Protein AF-A0A945A0X5-F1 (afdb_monomer_lite)

Radius of gyration: 26.67 Å; chains: 1; bounding box: 81×63×68 Å

Secondary structure (DSSP, 8-state):
---PPPPHHHHHHHHHHHHHHHHHHHTT---HHHHHHHHHHHHHTT--HHHHHHHHHHHHTTT--SPPPP-PPPPTTGGGS-HHHHHHHHHHHHHHTTSEEEEEE--SS----EEEEEEEPPPPTT---TTTS-HHHHHHHHHHHHHHHHHHHTT----EEEEEEEBT-----STTS--EEEETTEEEETTSHHHHHHHHH-HHHHHHHHHHHHHHHHHHTPPPP-GGGT---TTEEEEE-HHHHHHHHHHHHHHHHHHHHHHHTHHHHHHHTTS------EEEE-TTS-EEEEETTEEEEHHHHHHHHHHHHHHHHHHHHHHHHHHHHHHHHHHTS-TTS--EEEEEHHHHHHHHHHHHTTSEEEEEEETTSPPHHHHHHS--TTSGGGHHHHHHHHHHHHHHHHH-PSPTT--

Sequence (415 aa):
MAKSKLSVNQRNTLNSQRRELLQRRKSKGLSEGQQARLDRIEVQLGLKKEEVRRQVDSVIVKKTTKPAPAALPPSTESNNLSDQQRMDHAVAEAVELGLIREEVLPANTPTDRKGYILSSSHYANHEYDPAKVDPQTRTSQIQLFQLAHIMNQHGVEGPIYCEGRKHNNSYSAFRGQKPIITVGGKDYDIHTPIAQKFLFEHPEALQEVMDQHLVRAGMSGASTPSFYAYTNYNNIQGAHTGRVEQSMNNMVSDAKWSTDFEESFKFFTSTLGRGTVNMNIGTGWDSQGNPALQLAGQWVLTEQIIPAIEHYLRYADRLASFDEMREEDVSTFMLQTNEDQVPSCFCGLGHTLQLSKKLQDNMNVHILTPSDSMHLDKLRRTLPINHPQAGLMNIDIFTKVLNAARAVGPQPGTS

pLDDT: mean 72.62, std 18.83, range [30.48, 97.62]

Structure (mmCIF, N/CA/C/O backbone):
data_AF-A0A945A0X5-F1
#
_entry.id   AF-A0A945A0X5-F1
#
loop_
_atom_site.group_PDB
_atom_site.id
_atom_site.type_symbol
_atom_site.label_atom_id
_atom_site.label_alt_id
_atom_site.label_comp_id
_atom_site.label_asym_id
_atom_site.label_entity_id
_atom_site.label_seq_id
_atom_site.pdbx_PDB_ins_code
_atom_site.Cartn_x
_atom_site.Cartn_y
_atom_site.Cartn_z
_atom_site.occupancy
_atom_site.B_iso_or_equiv
_atom_site.auth_seq_id
_atom_site.auth_comp_id
_atom_site.auth_asym_id
_atom_site.auth_atom_id
_atom_site.pdbx_PDB_model_num
ATOM 1 N N . MET A 1 1 ? 21.972 24.931 -17.454 1.00 37.84 1 MET A N 1
ATOM 2 C CA . MET A 1 1 ? 20.949 25.921 -17.869 1.00 37.84 1 MET A CA 1
ATOM 3 C C . MET A 1 1 ? 20.037 26.220 -16.684 1.00 37.84 1 MET A C 1
ATOM 5 O O . MET A 1 1 ? 19.463 25.290 -16.130 1.00 37.84 1 MET A O 1
ATOM 9 N N . ALA A 1 2 ? 19.952 27.477 -16.243 1.00 30.91 2 ALA A N 1
ATOM 10 C CA . ALA A 1 2 ? 19.154 27.871 -15.081 1.00 30.91 2 ALA A CA 1
ATOM 11 C C . ALA A 1 2 ? 17.649 27.892 -15.420 1.00 30.91 2 ALA A C 1
ATOM 13 O O . ALA A 1 2 ? 17.227 28.594 -16.337 1.00 30.91 2 ALA A O 1
ATOM 14 N N . LYS A 1 3 ? 16.827 27.130 -14.683 1.00 34.34 3 LYS A N 1
ATOM 15 C CA . LYS A 1 3 ? 15.359 27.188 -14.784 1.00 34.34 3 LYS A CA 1
ATOM 16 C C . LYS A 1 3 ? 14.859 28.473 -14.113 1.00 34.34 3 LYS A C 1
ATOM 18 O O . LYS A 1 3 ? 14.830 28.568 -12.890 1.00 34.34 3 LYS A O 1
ATOM 23 N N . SER A 1 4 ? 14.466 29.456 -14.919 1.00 35.88 4 SER A N 1
ATOM 24 C CA . SER A 1 4 ? 13.795 30.680 -14.467 1.00 35.88 4 SER A CA 1
ATOM 25 C C . SER A 1 4 ? 12.438 30.345 -13.824 1.00 35.88 4 SER A C 1
ATOM 27 O O . SER A 1 4 ? 11.557 29.778 -14.473 1.00 35.88 4 SER A O 1
ATOM 29 N N . LYS A 1 5 ? 12.260 30.665 -12.533 1.00 44.47 5 LYS A N 1
ATOM 30 C CA . LYS A 1 5 ? 10.954 30.621 -11.853 1.00 44.47 5 LYS A CA 1
ATOM 31 C C . LYS A 1 5 ? 10.191 31.902 -12.194 1.00 44.47 5 LYS A C 1
ATOM 33 O O . LYS A 1 5 ? 10.614 32.984 -11.801 1.00 44.47 5 LYS A O 1
ATOM 38 N N . LEU A 1 6 ? 9.051 31.771 -12.876 1.00 45.88 6 LEU A N 1
ATOM 39 C CA . LEU A 1 6 ? 8.150 32.898 -13.138 1.00 45.88 6 LEU A CA 1
ATOM 40 C C . LEU A 1 6 ? 7.686 33.533 -11.819 1.00 45.88 6 LEU A C 1
ATOM 42 O O . LEU A 1 6 ? 7.221 32.821 -10.918 1.00 45.88 6 LEU A O 1
ATOM 46 N N . SER A 1 7 ? 7.785 34.859 -11.729 1.00 58.12 7 SER A N 1
ATOM 47 C CA . SER A 1 7 ? 7.338 35.639 -10.574 1.00 58.12 7 SER A CA 1
ATOM 48 C C . SER A 1 7 ? 5.812 35.586 -10.415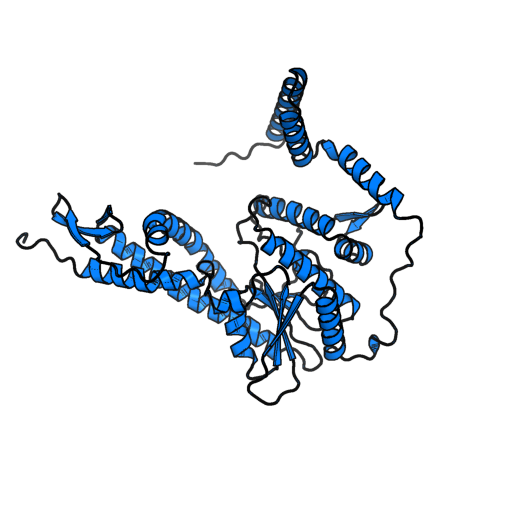 1.00 58.12 7 SER A C 1
ATOM 50 O O . SER A 1 7 ? 5.074 35.288 -11.358 1.00 58.12 7 SER A O 1
ATOM 52 N N . VAL A 1 8 ? 5.309 35.883 -9.213 1.00 49.34 8 VAL A N 1
ATOM 53 C CA . VAL A 1 8 ? 3.861 35.904 -8.913 1.00 49.34 8 VAL A CA 1
ATOM 54 C C . VAL A 1 8 ? 3.109 36.852 -9.857 1.00 49.34 8 VAL A C 1
ATOM 56 O O . VAL A 1 8 ? 2.050 36.495 -10.373 1.00 49.34 8 VAL A O 1
ATOM 59 N N . ASN A 1 9 ? 3.707 38.000 -10.186 1.00 48.75 9 ASN A N 1
ATOM 60 C CA . ASN A 1 9 ? 3.142 38.936 -11.157 1.00 48.75 9 ASN A CA 1
ATOM 61 C C . ASN A 1 9 ? 3.086 38.339 -12.568 1.00 48.75 9 ASN A C 1
ATOM 63 O O . ASN A 1 9 ? 2.077 38.489 -13.246 1.00 48.75 9 ASN A O 1
ATOM 67 N N . GLN A 1 10 ? 4.099 37.577 -12.988 1.00 51.16 10 GLN A N 1
ATOM 68 C CA . GLN A 1 10 ? 4.077 36.900 -14.288 1.00 51.16 10 GLN A CA 1
ATOM 69 C C . GLN A 1 10 ? 3.001 35.803 -14.361 1.00 51.16 10 GLN A C 1
ATOM 71 O O . GLN A 1 10 ? 2.361 35.654 -15.399 1.00 51.16 10 GLN A O 1
ATOM 76 N N . ARG A 1 11 ? 2.737 35.074 -13.265 1.00 54.62 11 ARG A N 1
ATOM 77 C CA . ARG A 1 11 ? 1.643 34.082 -13.206 1.00 54.62 11 ARG A CA 1
ATOM 78 C C . ARG A 1 11 ? 0.263 34.733 -13.271 1.00 54.62 11 ARG A C 1
ATOM 80 O O . ARG A 1 11 ? -0.609 34.234 -13.978 1.00 54.62 11 ARG A O 1
ATOM 87 N N . ASN A 1 12 ? 0.073 35.851 -12.575 1.00 51.78 12 ASN A N 1
ATOM 88 C CA . ASN A 1 12 ? -1.195 36.580 -12.586 1.00 51.78 12 ASN A CA 1
ATOM 89 C C . ASN A 1 12 ? -1.487 37.185 -13.966 1.00 51.78 12 ASN A C 1
ATOM 91 O O . ASN A 1 12 ? -2.608 37.058 -14.460 1.00 51.78 12 ASN A O 1
ATOM 95 N N . THR A 1 13 ? -0.472 37.731 -14.640 1.00 60.12 13 THR A N 1
ATOM 96 C CA . THR A 1 13 ? -0.600 38.219 -16.020 1.00 60.12 13 THR A CA 1
ATOM 97 C C . THR A 1 13 ? -0.923 37.084 -16.994 1.00 60.12 13 THR A C 1
ATOM 99 O O . THR A 1 13 ? -1.830 37.226 -17.813 1.00 60.12 13 THR A O 1
ATOM 102 N N . LEU A 1 14 ? -0.268 35.923 -16.862 1.00 60.56 14 LEU A N 1
ATOM 103 C CA . LEU A 1 14 ? -0.532 34.753 -17.707 1.00 60.56 14 LEU A CA 1
ATOM 104 C C . LEU A 1 14 ? -1.964 34.215 -17.524 1.00 60.56 14 LEU A C 1
ATOM 106 O O . LEU A 1 14 ? -2.626 33.838 -18.492 1.00 60.56 14 LEU A O 1
ATOM 110 N N . ASN A 1 15 ? -2.464 34.207 -16.286 1.00 58.09 15 ASN A N 1
ATOM 111 C CA . ASN A 1 15 ? -3.830 33.789 -15.975 1.00 58.09 15 ASN A CA 1
ATOM 112 C C . ASN A 1 15 ? -4.874 34.792 -16.488 1.00 58.09 15 ASN A C 1
ATOM 114 O O . ASN A 1 15 ? -5.922 34.374 -16.978 1.00 58.09 15 ASN A O 1
ATOM 118 N N . SER A 1 16 ? -4.580 36.095 -16.437 1.00 61.22 16 SER A N 1
ATOM 119 C CA . SER A 1 16 ? -5.444 37.139 -17.002 1.00 61.22 16 SER A CA 1
ATOM 120 C C . SER A 1 16 ? -5.539 37.034 -18.531 1.00 61.22 16 SER A C 1
ATOM 122 O O . SER A 1 16 ? -6.635 36.974 -19.086 1.00 61.22 16 SER A O 1
ATOM 124 N N . GLN A 1 17 ? -4.401 36.859 -19.212 1.00 64.50 17 GLN A N 1
ATOM 125 C CA . GLN A 1 17 ? -4.354 36.659 -20.666 1.00 64.50 17 GLN A CA 1
ATOM 126 C C . GLN A 1 17 ? -5.080 35.377 -21.101 1.00 64.50 17 GLN A C 1
ATOM 128 O O . GLN A 1 17 ? -5.782 35.367 -22.113 1.00 64.50 17 GLN A O 1
ATOM 133 N N . ARG A 1 18 ? -4.973 34.290 -20.321 1.00 62.91 18 ARG A N 1
ATOM 134 C CA . ARG A 1 18 ? -5.743 33.057 -20.562 1.00 62.91 18 ARG A CA 1
ATOM 135 C C . ARG A 1 18 ? -7.250 33.271 -20.399 1.00 62.91 18 ARG A C 1
ATOM 137 O O . ARG A 1 18 ? -8.007 32.723 -21.197 1.00 62.91 18 ARG A O 1
ATOM 144 N N . ARG A 1 19 ? -7.689 34.077 -19.424 1.00 61.56 19 ARG A N 1
ATOM 145 C CA . ARG A 1 19 ? -9.110 34.429 -19.234 1.00 61.56 19 ARG A CA 1
ATOM 146 C C . ARG A 1 19 ? -9.664 35.240 -20.408 1.00 61.56 19 ARG A C 1
ATOM 148 O O . ARG A 1 19 ? -10.717 34.880 -20.929 1.00 61.56 19 ARG A O 1
ATOM 155 N N . GLU A 1 20 ? -8.943 36.256 -20.883 1.00 64.62 20 GLU A N 1
ATOM 156 C CA . GLU A 1 20 ? -9.353 37.025 -22.072 1.00 64.62 20 GLU A CA 1
ATOM 157 C C . GLU A 1 20 ? -9.438 36.150 -23.328 1.00 64.62 20 GLU A C 1
ATOM 159 O O . GLU A 1 20 ? -10.369 36.273 -24.127 1.00 64.62 20 GLU A O 1
ATOM 164 N N . LEU A 1 21 ? -8.492 35.224 -23.501 1.00 65.06 21 LEU A N 1
ATOM 165 C CA . LEU A 1 21 ? -8.453 34.338 -24.663 1.00 65.06 21 LEU A CA 1
ATOM 166 C C . LEU A 1 21 ? -9.597 33.308 -24.648 1.00 65.06 21 LEU A C 1
ATOM 168 O O . LEU A 1 21 ? -10.125 32.961 -25.705 1.00 65.06 21 LEU A O 1
ATOM 172 N N . LEU A 1 22 ? -10.023 32.862 -23.461 1.00 61.00 22 LEU A N 1
ATOM 173 C CA . LEU A 1 22 ? -11.196 32.001 -23.273 1.00 61.00 22 LEU A CA 1
ATOM 174 C C . LEU A 1 22 ? -12.508 32.758 -23.529 1.00 61.00 22 LEU A C 1
ATOM 176 O O . LEU A 1 22 ? -13.375 32.244 -24.239 1.00 61.00 22 LEU A O 1
ATOM 180 N N . GLN A 1 23 ? -12.632 34.001 -23.053 1.00 63.56 23 GLN A N 1
ATOM 181 C CA . GLN A 1 23 ? -13.802 34.842 -23.335 1.00 63.56 23 GLN A CA 1
ATOM 182 C C . GLN A 1 23 ? -13.939 35.167 -24.831 1.00 63.56 23 GLN A C 1
ATOM 184 O O . GLN A 1 23 ? -15.033 35.058 -25.384 1.00 63.56 23 GLN A O 1
ATOM 189 N N . ARG A 1 24 ? -12.829 35.451 -25.529 1.00 64.50 24 ARG A N 1
ATOM 190 C CA . ARG A 1 24 ? -12.816 35.656 -26.992 1.00 64.50 24 ARG A CA 1
ATOM 191 C C . ARG A 1 24 ? -13.165 34.404 -27.803 1.00 64.50 24 ARG A C 1
ATOM 193 O O . ARG A 1 24 ? -13.564 34.523 -28.958 1.00 64.50 24 ARG A O 1
ATOM 200 N N . ARG A 1 25 ? -12.983 33.202 -27.245 1.00 61.09 25 ARG A N 1
ATOM 201 C CA . ARG A 1 25 ? -13.386 31.942 -27.893 1.00 61.09 25 ARG A CA 1
ATOM 202 C C . ARG A 1 25 ? -14.877 31.660 -27.716 1.00 61.09 25 ARG A C 1
ATOM 204 O O . ARG A 1 25 ? -15.494 31.163 -28.651 1.00 61.09 25 ARG A O 1
ATOM 211 N N . LYS A 1 26 ? -15.462 32.034 -26.573 1.00 59.12 26 LYS A N 1
ATOM 212 C CA . LYS A 1 26 ? -16.910 31.921 -26.319 1.00 59.12 26 LYS A CA 1
ATOM 213 C C . LYS A 1 26 ? -17.747 32.854 -27.199 1.00 59.12 26 LYS A C 1
ATOM 215 O O . LYS A 1 26 ? -18.825 32.464 -27.633 1.00 59.12 26 LYS A O 1
ATOM 220 N N . SER A 1 27 ? -17.234 34.035 -27.547 1.00 55.12 27 SER A N 1
ATOM 221 C CA . SER A 1 27 ? -17.950 34.987 -28.412 1.00 55.12 27 SER A CA 1
ATOM 222 C C . SER A 1 27 ? -18.046 34.577 -29.889 1.00 55.12 27 SER A C 1
ATOM 224 O O . SER A 1 27 ? -18.705 35.270 -30.660 1.00 55.12 27 SER A O 1
ATOM 226 N N . LYS A 1 28 ? -17.417 33.465 -30.303 1.00 59.50 28 LYS A N 1
ATOM 227 C CA . LYS A 1 28 ? -17.401 33.001 -31.703 1.00 59.50 28 LYS A CA 1
ATOM 228 C C . LYS A 1 28 ? -18.396 31.885 -32.041 1.00 59.50 28 LYS A C 1
ATOM 230 O O . LYS A 1 28 ? -18.336 31.379 -33.153 1.00 59.50 28 LYS A O 1
ATOM 235 N N . GLY A 1 29 ? -19.321 31.5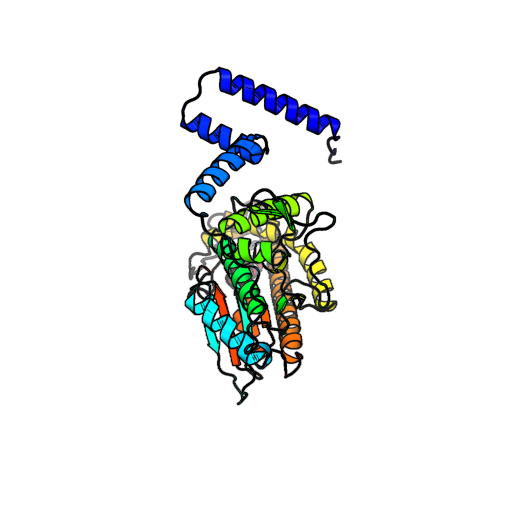48 -31.138 1.00 51.03 29 GLY A N 1
ATOM 236 C CA . GLY A 1 29 ? -20.324 30.502 -31.366 1.00 51.03 29 GLY A CA 1
ATOM 237 C C . GLY A 1 29 ? -19.683 29.113 -31.379 1.00 51.03 29 GLY A C 1
ATOM 238 O O . GLY A 1 29 ? -19.037 28.711 -32.341 1.00 51.03 29 GLY A O 1
ATOM 239 N N . LEU A 1 30 ? -19.822 28.385 -30.275 1.00 64.25 30 LEU A N 1
ATOM 240 C CA . LEU A 1 30 ? -19.195 27.078 -30.084 1.00 64.25 30 LEU A CA 1
ATOM 241 C C . LEU A 1 30 ? -20.235 25.967 -30.221 1.00 64.25 30 LEU A C 1
ATOM 243 O O . LEU A 1 30 ? -21.379 26.129 -29.805 1.00 64.25 30 LEU A O 1
ATOM 247 N N . SER A 1 31 ? -19.817 24.822 -30.762 1.00 62.31 31 SER A N 1
ATOM 248 C CA . SER A 1 31 ? -20.628 23.598 -30.713 1.00 62.31 31 SER A CA 1
ATOM 249 C C . SER A 1 31 ? -20.770 23.087 -29.272 1.00 62.31 31 SER A C 1
ATOM 251 O O . SER A 1 31 ? -19.890 23.318 -28.438 1.00 62.31 31 SER A O 1
ATOM 253 N N . GLU A 1 32 ? -21.838 22.341 -28.975 1.00 53.56 32 GLU A N 1
ATOM 254 C CA . GLU A 1 32 ? -22.121 21.814 -27.626 1.00 53.56 32 GLU A CA 1
ATOM 255 C C . GLU A 1 32 ? -20.948 21.010 -27.034 1.00 53.56 32 GLU A C 1
ATOM 257 O O . GLU A 1 32 ? -20.589 21.177 -25.868 1.00 53.56 32 GLU A O 1
ATOM 262 N N . GLY A 1 33 ? -20.263 20.204 -27.854 1.00 50.34 33 GLY A N 1
ATOM 263 C CA . GLY A 1 33 ? -19.086 19.443 -27.419 1.00 50.34 33 GLY A CA 1
ATOM 264 C C . GLY A 1 33 ? -17.872 20.318 -27.076 1.00 50.34 33 GLY A C 1
ATOM 265 O O . GLY A 1 33 ? -17.098 19.996 -26.172 1.00 50.34 33 GLY A O 1
ATOM 266 N N . GLN A 1 34 ? -17.702 21.455 -27.757 1.00 54.78 34 GLN A N 1
ATOM 267 C CA . GLN A 1 34 ? -16.639 22.419 -27.451 1.00 54.78 34 GLN A CA 1
ATOM 268 C C . GLN A 1 34 ? -16.967 23.237 -26.199 1.00 54.78 34 GLN A C 1
ATOM 270 O O . GLN A 1 34 ? -16.064 23.528 -25.411 1.00 54.78 34 GLN A O 1
ATOM 275 N N . GLN A 1 35 ? -18.247 23.543 -25.988 1.00 57.41 35 GLN A N 1
ATOM 276 C CA . GLN A 1 35 ? -18.743 24.210 -24.791 1.00 57.41 35 GLN A CA 1
ATOM 277 C C . GLN A 1 35 ? -18.512 23.346 -23.540 1.00 57.41 35 GLN A C 1
ATOM 279 O O . GLN A 1 35 ? -17.876 23.806 -22.594 1.00 57.41 35 GLN A O 1
ATOM 284 N N . ALA A 1 36 ? -18.867 22.057 -23.586 1.00 55.62 36 ALA A N 1
ATOM 285 C CA . ALA A 1 36 ? -18.648 21.124 -22.476 1.00 55.62 36 ALA A CA 1
ATOM 286 C C . ALA A 1 36 ? -17.160 20.957 -22.110 1.00 55.62 36 ALA A C 1
ATOM 288 O O . ALA A 1 36 ? -16.794 20.827 -20.940 1.00 55.62 36 ALA A O 1
ATOM 289 N N . ARG A 1 37 ? -16.268 20.979 -23.108 1.00 58.91 37 ARG A N 1
ATOM 290 C CA . ARG A 1 37 ? -14.818 20.890 -22.883 1.00 58.91 37 ARG A CA 1
ATOM 291 C C . ARG A 1 37 ? -14.250 22.175 -22.273 1.00 58.91 37 ARG A C 1
ATOM 293 O O . ARG A 1 37 ? -13.356 22.096 -21.434 1.00 58.91 37 ARG A O 1
ATOM 300 N N . LEU A 1 38 ? -14.776 23.338 -22.659 1.00 59.09 38 LEU A N 1
ATOM 301 C CA . LEU A 1 38 ? -14.428 24.625 -22.050 1.00 59.09 38 LEU A CA 1
ATOM 302 C C . LEU A 1 38 ? -14.917 24.725 -20.605 1.00 59.09 38 LEU A C 1
ATOM 304 O O . LEU A 1 38 ? -14.160 25.179 -19.751 1.00 59.09 38 LEU A O 1
ATOM 308 N N . ASP A 1 39 ? -16.116 24.229 -20.314 1.00 58.25 39 ASP A N 1
ATOM 309 C CA . ASP A 1 39 ? -16.660 24.209 -18.956 1.00 58.25 39 ASP A CA 1
ATOM 310 C C . ASP A 1 39 ? -15.817 23.327 -18.016 1.00 58.25 39 ASP A C 1
ATOM 312 O O . ASP A 1 39 ? -15.521 23.736 -16.894 1.00 58.25 39 ASP A O 1
ATOM 316 N N . ARG A 1 40 ? -15.311 22.175 -18.488 1.00 56.38 40 ARG A N 1
ATOM 317 C CA . ARG A 1 40 ? -14.361 21.346 -17.714 1.00 56.38 40 ARG A CA 1
ATOM 318 C C . ARG A 1 40 ? -13.041 22.064 -17.428 1.00 56.38 40 ARG A C 1
ATOM 320 O O . ARG A 1 40 ? -12.522 21.962 -16.320 1.00 56.38 40 ARG A O 1
ATOM 327 N N . ILE A 1 41 ? -12.509 22.805 -18.402 1.00 55.03 41 ILE A N 1
ATOM 328 C CA . ILE A 1 41 ? -11.274 23.588 -18.228 1.00 55.03 41 ILE A CA 1
ATOM 329 C C . ILE A 1 41 ? -11.496 24.727 -17.219 1.00 55.03 41 ILE A C 1
ATOM 331 O O . ILE A 1 41 ? -10.620 25.006 -16.405 1.00 55.03 41 ILE A O 1
ATOM 335 N N . GLU A 1 42 ? -12.669 25.364 -17.215 1.00 57.59 42 GLU A N 1
ATOM 336 C CA . GLU A 1 42 ? -13.013 26.405 -16.237 1.00 57.59 42 GLU A CA 1
ATOM 337 C C . GLU A 1 42 ? -13.172 25.852 -14.814 1.00 57.59 42 GLU A C 1
ATOM 339 O O . GLU A 1 42 ? -12.735 26.503 -13.862 1.00 57.59 42 GLU A O 1
ATOM 344 N N . VAL A 1 43 ? -13.724 24.645 -14.659 1.00 55.41 43 VAL A N 1
ATOM 345 C CA . VAL A 1 43 ? -13.770 23.932 -13.370 1.00 55.41 43 VAL A CA 1
ATOM 346 C C . VAL A 1 43 ? -12.357 23.578 -12.892 1.00 55.41 43 VAL A C 1
ATOM 348 O O . VAL A 1 43 ? -12.008 23.899 -11.758 1.00 55.41 43 VAL A O 1
ATOM 351 N N . GLN A 1 44 ? -11.500 23.033 -13.763 1.00 50.56 44 GLN A N 1
ATOM 352 C CA . GLN A 1 44 ? -10.099 22.713 -13.441 1.00 50.56 44 GLN A CA 1
ATOM 353 C C . GLN A 1 44 ? -9.260 23.946 -13.070 1.00 50.56 44 GLN A C 1
ATOM 355 O O . GLN A 1 44 ? -8.337 23.853 -12.264 1.00 50.56 44 GLN A O 1
ATOM 360 N N . LEU A 1 45 ? -9.585 25.115 -13.628 1.00 49.06 45 LEU A N 1
ATOM 361 C CA . LEU A 1 45 ? -8.954 26.393 -13.283 1.00 49.06 45 LEU A CA 1
ATOM 362 C C . LEU A 1 45 ? -9.599 27.082 -12.064 1.00 49.06 45 LEU A C 1
ATOM 364 O O . LEU A 1 45 ? -9.188 28.186 -11.702 1.00 49.06 45 LEU A O 1
ATOM 368 N N . GLY A 1 46 ? -10.601 26.461 -11.432 1.00 49.44 46 GLY A N 1
ATOM 369 C CA . GLY A 1 46 ? -11.282 26.978 -10.243 1.00 49.44 46 GLY A CA 1
ATOM 370 C C . GLY A 1 46 ? -12.176 28.195 -10.500 1.00 49.44 46 GLY A C 1
ATOM 371 O O . GLY A 1 46 ? -12.449 28.953 -9.571 1.00 49.44 46 GLY A O 1
ATOM 372 N N . LEU A 1 47 ? -12.614 28.406 -11.745 1.00 52.69 47 LEU A N 1
ATOM 373 C CA . LEU A 1 47 ? -13.385 29.578 -12.181 1.00 52.69 47 LEU A CA 1
ATOM 374 C C . LEU A 1 47 ? -14.908 29.390 -12.063 1.00 52.69 47 LEU A C 1
ATOM 376 O O . LEU A 1 47 ? -15.634 30.375 -12.125 1.00 52.69 47 LEU A O 1
ATOM 380 N N . LYS A 1 48 ? -15.389 28.154 -11.860 1.00 52.31 48 LYS A N 1
ATOM 381 C CA . LYS A 1 48 ? -16.819 27.795 -11.730 1.00 52.31 48 LYS A CA 1
ATOM 382 C C . LYS A 1 48 ? -17.203 27.220 -10.355 1.00 52.31 48 LYS A C 1
ATOM 384 O O . LYS A 1 48 ? -18.102 26.390 -10.246 1.00 52.31 48 LYS A O 1
ATOM 389 N N . LYS A 1 49 ? -16.541 27.667 -9.281 1.00 52.72 49 LYS A N 1
ATOM 390 C CA . LYS A 1 49 ? -16.792 27.169 -7.911 1.00 52.72 49 LYS A CA 1
ATOM 391 C C . LYS A 1 49 ? -18.256 27.298 -7.459 1.00 52.72 49 LYS A C 1
ATOM 393 O O . LYS A 1 49 ? -18.756 26.410 -6.782 1.00 52.72 49 LYS A O 1
ATOM 398 N N . GLU A 1 50 ? -18.958 28.362 -7.845 1.00 45.38 50 GLU A N 1
ATOM 399 C CA . GLU A 1 50 ? -20.350 28.599 -7.418 1.00 45.38 50 GLU A CA 1
ATOM 400 C C . GLU A 1 50 ? -21.401 27.811 -8.202 1.00 45.38 50 GLU A C 1
ATOM 402 O O . GLU A 1 50 ? -22.469 27.518 -7.669 1.00 45.38 50 GLU A O 1
ATOM 407 N N . GLU A 1 51 ? -21.116 27.431 -9.445 1.00 44.88 51 GLU A N 1
ATOM 408 C CA . GLU A 1 51 ? -22.066 26.683 -10.273 1.00 44.88 51 GLU A CA 1
ATOM 409 C C . GLU A 1 51 ? -22.049 25.186 -9.928 1.00 44.88 51 GLU A C 1
ATOM 411 O O . GLU A 1 51 ? -23.106 24.567 -9.818 1.00 44.88 51 GLU A O 1
ATOM 416 N N . VAL A 1 52 ? -20.863 24.646 -9.615 1.00 48.41 52 VAL A N 1
ATOM 417 C CA . VAL A 1 52 ? -20.703 23.304 -9.027 1.00 48.41 52 VAL A CA 1
ATOM 418 C C . VAL A 1 52 ? -21.385 23.232 -7.654 1.00 48.41 52 VAL A C 1
ATOM 420 O O . VAL A 1 52 ? -22.140 22.299 -7.393 1.00 48.41 52 VAL A O 1
ATOM 423 N N . ARG A 1 53 ? -21.221 24.268 -6.815 1.00 45.59 53 ARG A N 1
ATOM 424 C CA . ARG A 1 53 ? -21.891 24.383 -5.507 1.00 45.59 53 ARG A CA 1
ATOM 425 C C . ARG A 1 53 ? -23.420 24.304 -5.625 1.00 45.59 53 ARG A C 1
ATOM 427 O O . ARG A 1 53 ? -24.040 23.514 -4.925 1.00 45.59 53 ARG A O 1
ATOM 434 N N . ARG A 1 54 ? -24.028 25.033 -6.571 1.00 43.59 54 ARG A N 1
ATOM 435 C CA . ARG A 1 54 ? -25.491 25.009 -6.787 1.00 43.59 54 ARG A CA 1
ATOM 436 C C . ARG A 1 54 ? -26.022 23.662 -7.284 1.00 43.59 54 ARG A C 1
ATOM 438 O O . ARG A 1 54 ? -27.130 23.280 -6.912 1.00 43.59 54 ARG A O 1
ATOM 445 N N . GLN A 1 55 ? -25.271 22.948 -8.126 1.00 43.50 55 GLN A N 1
ATOM 446 C CA . GLN A 1 55 ? -25.687 21.623 -8.605 1.00 43.50 55 GLN A CA 1
ATOM 447 C C . GLN A 1 55 ? -25.694 20.598 -7.465 1.00 43.50 55 GLN A C 1
ATOM 449 O O . GLN A 1 55 ? -26.672 19.863 -7.325 1.00 43.50 55 GLN A O 1
ATOM 454 N N . VAL A 1 56 ? -24.675 20.625 -6.603 1.00 42.94 56 VAL A N 1
ATOM 455 C CA . VAL A 1 56 ? -24.586 19.773 -5.407 1.00 42.94 56 VAL A CA 1
ATOM 456 C C . VAL A 1 56 ? -25.691 20.114 -4.397 1.00 42.94 56 VAL A C 1
ATOM 458 O O . VAL A 1 56 ? -26.400 19.216 -3.940 1.00 42.94 56 VAL A O 1
ATOM 461 N N . ASP A 1 57 ? -25.941 21.403 -4.140 1.00 38.28 57 ASP A N 1
ATOM 462 C CA . ASP A 1 57 ? -27.006 21.860 -3.234 1.00 38.28 57 ASP A CA 1
ATOM 463 C C . ASP A 1 57 ? -28.403 21.377 -3.687 1.00 38.28 57 ASP A C 1
ATOM 465 O O . ASP A 1 57 ? -29.234 20.983 -2.867 1.00 38.28 57 ASP A O 1
ATOM 469 N N . SER A 1 58 ? -28.667 21.330 -5.000 1.00 34.88 58 SER A N 1
ATOM 470 C CA . SER A 1 58 ? -29.965 20.895 -5.547 1.00 34.88 58 SER A CA 1
ATOM 471 C C . SER A 1 58 ? -30.252 19.393 -5.387 1.00 34.88 58 SER A C 1
ATOM 473 O O . SER A 1 58 ? -31.417 18.988 -5.308 1.00 34.88 58 SER A O 1
ATOM 475 N N . VAL A 1 59 ? -29.203 18.566 -5.309 1.00 41.16 59 VAL A N 1
ATOM 476 C CA . VAL A 1 59 ? -29.304 17.112 -5.100 1.00 41.16 59 VAL A CA 1
ATOM 477 C C . VAL A 1 59 ? -29.516 16.794 -3.617 1.00 41.16 59 VAL A C 1
ATOM 479 O O . VAL A 1 59 ? -30.296 15.899 -3.289 1.00 41.16 59 VAL A O 1
ATOM 482 N N . ILE A 1 60 ? -28.903 17.574 -2.720 1.00 39.09 60 ILE A N 1
ATOM 483 C CA . ILE A 1 60 ? -29.000 17.406 -1.262 1.00 39.09 60 ILE A CA 1
ATOM 484 C C . ILE A 1 60 ? -30.399 17.791 -0.747 1.00 39.09 60 ILE A C 1
ATOM 486 O O . ILE A 1 60 ? -31.011 17.029 0.004 1.00 39.09 60 ILE A O 1
ATOM 490 N N . VAL A 1 61 ? -30.975 18.903 -1.227 1.00 37.84 61 VAL A N 1
ATOM 491 C CA . VAL A 1 61 ? -32.299 19.394 -0.780 1.00 37.84 61 VAL A CA 1
ATOM 492 C C . VAL A 1 61 ? -33.436 18.391 -1.041 1.00 37.84 61 VAL A C 1
ATOM 494 O O . VAL A 1 61 ? -34.426 18.384 -0.313 1.00 37.84 61 VAL A O 1
ATOM 497 N N . LYS A 1 62 ? -33.304 17.489 -2.026 1.00 37.66 62 LYS A N 1
ATOM 498 C CA . LYS A 1 62 ? -34.332 16.473 -2.319 1.00 37.66 62 LYS A CA 1
ATOM 499 C C . LYS A 1 62 ? -34.298 15.237 -1.408 1.00 37.66 62 LYS A C 1
ATOM 501 O O . LYS A 1 62 ? -35.257 14.472 -1.448 1.00 37.66 62 LYS A O 1
ATOM 506 N N . LYS A 1 63 ? -33.247 15.019 -0.603 1.00 39.03 63 LYS A N 1
ATOM 507 C CA . LYS A 1 63 ? -33.105 13.802 0.230 1.00 39.03 63 LYS A CA 1
ATOM 508 C C . LYS A 1 63 ? -33.043 14.038 1.742 1.00 39.03 63 LYS A C 1
ATOM 510 O O . LYS A 1 63 ? -33.273 13.095 2.492 1.00 39.03 63 LYS A O 1
ATOM 515 N N . THR A 1 64 ? -32.797 15.257 2.217 1.00 37.44 64 THR A N 1
ATOM 516 C CA . THR A 1 64 ? -32.622 15.531 3.655 1.00 37.44 64 THR A CA 1
ATOM 517 C C . THR A 1 64 ? -33.778 16.342 4.251 1.00 37.44 64 THR A C 1
ATOM 519 O O . THR A 1 64 ? -33.640 17.533 4.513 1.00 37.44 64 THR A O 1
ATOM 522 N N . THR A 1 65 ? -34.918 15.696 4.514 1.00 32.34 65 THR A N 1
ATOM 523 C CA . THR A 1 65 ? -35.972 16.215 5.421 1.00 32.34 65 THR A CA 1
ATOM 524 C C . THR A 1 65 ? -36.062 15.445 6.742 1.00 32.34 65 THR A C 1
ATOM 526 O O . THR A 1 65 ? -37.063 15.531 7.450 1.00 32.34 65 THR A O 1
ATOM 529 N N . LYS A 1 66 ? -34.994 14.745 7.147 1.00 30.48 66 LYS A N 1
ATOM 530 C CA . LYS A 1 66 ? -34.824 14.303 8.537 1.00 30.48 66 LYS A CA 1
ATOM 531 C C . LYS A 1 66 ? -33.499 14.816 9.106 1.00 30.48 66 LYS A C 1
ATOM 533 O O . LYS A 1 66 ? -32.469 14.620 8.465 1.00 30.48 66 LYS A O 1
ATOM 538 N N . PRO A 1 67 ? -33.507 15.468 10.282 1.00 31.31 67 PRO A N 1
ATOM 539 C CA . PRO A 1 67 ? -32.279 15.847 10.964 1.00 31.31 67 PRO A CA 1
ATOM 540 C C . PRO A 1 67 ? -31.531 14.582 11.404 1.00 31.31 67 PRO A C 1
ATOM 542 O O . PRO A 1 67 ? -32.125 13.666 11.974 1.00 31.31 67 PRO A O 1
ATOM 545 N N . ALA A 1 68 ? -30.233 14.532 11.108 1.00 37.94 68 ALA A N 1
ATOM 546 C CA . ALA A 1 68 ? -29.350 13.456 11.536 1.00 37.94 68 ALA A CA 1
ATOM 547 C C . ALA A 1 68 ? -29.178 13.487 13.069 1.00 37.94 68 ALA A C 1
ATOM 549 O O . ALA A 1 68 ? -28.972 14.571 13.627 1.00 37.94 68 ALA A O 1
ATOM 550 N N . PRO A 1 69 ? -29.244 12.338 13.765 1.00 32.56 69 PRO A N 1
ATOM 551 C CA . PRO A 1 69 ? -28.887 12.270 15.174 1.00 32.56 69 PRO A CA 1
ATOM 552 C C . PRO A 1 69 ? -27.381 12.510 15.350 1.00 32.56 69 PRO A C 1
ATOM 554 O O . PRO A 1 69 ? -26.575 12.191 14.470 1.00 32.56 69 PRO A O 1
ATOM 557 N N . ALA A 1 70 ? -27.018 13.097 16.492 1.00 36.84 70 ALA A N 1
ATOM 558 C CA . ALA A 1 70 ? -25.636 13.293 16.918 1.00 36.84 70 ALA A CA 1
ATOM 559 C C . ALA A 1 70 ? -24.846 11.974 16.874 1.00 36.84 70 ALA A C 1
ATOM 561 O O . ALA A 1 70 ? -25.432 10.898 16.993 1.00 36.84 70 ALA A O 1
ATOM 562 N N . ALA A 1 71 ? -23.525 12.082 16.692 1.00 41.47 71 ALA A N 1
ATOM 563 C CA . ALA A 1 71 ? -22.597 10.955 16.685 1.00 41.47 71 ALA A CA 1
ATOM 564 C C . ALA A 1 71 ? -22.939 9.971 17.813 1.00 41.47 71 ALA A C 1
ATOM 566 O O . ALA A 1 71 ? -22.945 10.353 18.985 1.00 41.47 71 ALA A O 1
ATOM 567 N N . LEU A 1 72 ? -23.269 8.732 17.441 1.00 39.22 72 LEU A N 1
ATOM 568 C CA . LEU A 1 72 ? -23.474 7.671 18.412 1.00 39.22 72 LEU A CA 1
ATOM 569 C C . LEU A 1 72 ? -22.121 7.428 19.094 1.00 39.22 72 LEU A C 1
ATOM 571 O O . LEU A 1 72 ? -21.143 7.170 18.388 1.00 39.22 72 LEU A O 1
ATOM 575 N N . PRO A 1 73 ? -22.023 7.550 20.429 1.00 39.03 73 PRO A N 1
ATOM 576 C CA . PRO A 1 73 ? -20.886 6.982 21.131 1.00 39.03 73 PRO A CA 1
ATOM 577 C C . PRO A 1 73 ? -20.840 5.472 20.842 1.00 39.03 73 PRO A C 1
ATOM 579 O O . PRO A 1 73 ? -21.900 4.881 20.592 1.00 39.03 73 PRO A O 1
ATOM 582 N N . PRO A 1 74 ? -19.650 4.844 20.870 1.00 44.34 74 PRO A N 1
ATOM 583 C CA . PRO A 1 74 ? -19.549 3.390 20.815 1.00 44.34 74 PRO A CA 1
ATOM 584 C C . PRO A 1 74 ? -20.529 2.800 21.832 1.00 44.34 74 PRO A C 1
ATOM 586 O O . PRO A 1 74 ? -20.631 3.294 22.961 1.00 44.34 74 PRO A O 1
ATOM 589 N N . SER A 1 75 ? -21.324 1.809 21.417 1.00 43.12 75 SER A N 1
ATOM 590 C CA . SER A 1 75 ? -22.271 1.167 22.327 1.00 43.12 75 SER A CA 1
ATOM 591 C C . SER A 1 75 ? -21.499 0.686 23.558 1.00 43.12 75 SER A C 1
ATOM 593 O O . SER A 1 75 ? -20.366 0.213 23.449 1.00 43.12 75 SER A O 1
ATOM 595 N N . THR A 1 76 ? -22.087 0.805 24.747 1.00 45.69 76 THR A N 1
ATOM 596 C CA . THR A 1 76 ? -21.475 0.362 26.014 1.00 45.69 76 THR A CA 1
ATOM 597 C C . THR A 1 76 ? -21.057 -1.116 26.013 1.00 45.69 76 THR A C 1
ATOM 599 O O . THR A 1 76 ? -20.275 -1.519 26.866 1.00 45.69 76 THR A O 1
ATOM 602 N N . GLU A 1 77 ? -21.531 -1.910 25.049 1.00 48.94 77 GLU A N 1
ATOM 603 C CA . GLU A 1 77 ? -21.115 -3.296 24.815 1.00 48.94 77 GLU A CA 1
ATOM 604 C C . GLU A 1 77 ? -19.734 -3.415 24.139 1.00 48.94 77 GLU A C 1
ATOM 606 O O . GLU A 1 77 ? -18.996 -4.346 24.447 1.00 48.94 77 GLU A O 1
ATOM 611 N N . SER A 1 78 ? -19.327 -2.456 23.295 1.00 50.50 78 SER A N 1
ATOM 612 C CA . SER A 1 78 ? -18.027 -2.484 22.591 1.00 50.50 78 SER A CA 1
ATOM 613 C C . SER A 1 78 ? -16.814 -2.258 23.508 1.00 50.50 78 SER A C 1
ATOM 615 O O . SER A 1 78 ? -15.745 -2.818 23.271 1.00 50.50 78 SER A O 1
ATOM 617 N N . ASN A 1 79 ? -16.985 -1.523 24.613 1.00 54.94 79 ASN A N 1
ATOM 618 C CA . ASN A 1 79 ? -15.907 -1.259 25.575 1.00 54.94 79 ASN A CA 1
ATOM 619 C C . ASN A 1 79 ? -15.447 -2.514 26.341 1.00 54.94 79 ASN A C 1
ATOM 621 O O . ASN A 1 79 ? -14.362 -2.499 26.916 1.00 54.94 79 ASN A O 1
ATOM 625 N N . ASN A 1 80 ? -16.240 -3.593 26.341 1.00 72.62 80 ASN A N 1
ATOM 626 C CA . ASN A 1 80 ? -15.902 -4.856 27.009 1.00 72.62 80 ASN A CA 1
ATOM 627 C C . ASN A 1 80 ? -15.286 -5.903 26.066 1.00 72.62 80 ASN A C 1
ATOM 629 O O . ASN A 1 80 ? -14.915 -6.982 26.524 1.00 72.62 80 ASN A O 1
ATOM 633 N N . LEU A 1 81 ? -15.201 -5.611 24.766 1.00 87.62 81 LEU A N 1
ATOM 634 C CA . LEU A 1 81 ? -14.596 -6.506 23.783 1.00 87.62 81 LEU A CA 1
ATOM 635 C C . LEU A 1 81 ? -13.071 -6.375 23.808 1.00 87.62 81 LEU A C 1
ATOM 637 O O . LEU A 1 81 ? -12.553 -5.260 23.943 1.00 87.62 81 LEU A O 1
ATOM 641 N N . SER A 1 82 ? -12.364 -7.496 23.637 1.00 92.56 82 SER A N 1
ATOM 642 C CA . SER A 1 82 ? -10.922 -7.484 23.366 1.00 92.56 82 SER A CA 1
ATOM 643 C C . SER A 1 82 ? -10.634 -6.839 22.010 1.00 92.56 82 SER A C 1
ATOM 645 O O . SER A 1 82 ? -11.504 -6.811 21.135 1.00 92.56 82 SER A O 1
ATOM 647 N N . ASP A 1 83 ? -9.408 -6.357 21.796 1.00 93.81 83 ASP A N 1
ATOM 648 C CA . ASP A 1 83 ? -9.020 -5.763 20.509 1.00 93.81 83 ASP A CA 1
ATOM 649 C C . ASP A 1 83 ? -9.239 -6.741 19.344 1.00 93.81 83 ASP A C 1
ATOM 651 O O . ASP A 1 83 ? -9.725 -6.366 18.278 1.00 93.81 83 ASP A O 1
ATOM 655 N N . GLN A 1 84 ? -8.998 -8.033 19.591 1.00 94.50 84 GLN A N 1
ATOM 656 C CA . GLN A 1 84 ? -9.270 -9.096 18.629 1.00 94.50 84 GLN A CA 1
ATOM 657 C C . GLN A 1 84 ? -10.746 -9.185 18.243 1.00 94.50 84 GLN A C 1
ATOM 659 O O . GLN A 1 84 ? -11.061 -9.285 17.060 1.00 94.50 84 GLN A O 1
ATOM 664 N N . GLN A 1 85 ? -11.654 -9.122 19.217 1.00 94.69 85 GLN A N 1
ATOM 665 C CA . GLN A 1 85 ? -13.091 -9.145 18.951 1.00 94.69 85 GLN A CA 1
ATOM 666 C C . GLN A 1 85 ? -13.534 -7.890 18.193 1.00 94.69 85 GLN A C 1
ATOM 668 O O . GLN A 1 85 ? -14.302 -7.994 17.242 1.00 94.69 85 GLN A O 1
ATOM 673 N N . ARG A 1 86 ? -13.016 -6.711 18.560 1.00 95.50 86 ARG A N 1
ATOM 674 C CA . ARG A 1 86 ? -13.304 -5.456 17.844 1.00 95.50 86 ARG A CA 1
ATOM 675 C C . ARG A 1 86 ? -12.835 -5.522 16.390 1.00 95.50 86 ARG A C 1
ATOM 677 O O . ARG A 1 86 ? -13.573 -5.120 15.493 1.00 95.50 86 ARG A O 1
ATOM 684 N N . MET A 1 87 ? -11.643 -6.067 16.148 1.00 96.56 87 MET A N 1
ATOM 685 C CA . MET A 1 87 ? -11.112 -6.254 14.798 1.00 96.56 87 MET A CA 1
ATOM 686 C C . MET A 1 87 ? -11.940 -7.261 13.996 1.00 96.56 87 MET A C 1
ATOM 688 O O . MET A 1 87 ? -12.301 -6.974 12.859 1.00 96.56 87 MET A O 1
ATOM 692 N N . ASP A 1 88 ? -12.291 -8.405 14.587 1.00 95.44 88 ASP A N 1
ATOM 693 C CA . ASP A 1 88 ? -13.106 -9.430 13.926 1.00 95.44 88 ASP A CA 1
ATOM 694 C C . ASP A 1 88 ? -14.486 -8.865 13.524 1.00 95.44 88 ASP A C 1
ATOM 696 O O . ASP A 1 88 ? -14.955 -9.107 12.412 1.00 95.44 88 ASP A O 1
ATOM 700 N N . HIS A 1 89 ? -15.110 -8.052 14.386 1.00 96.19 89 HIS A N 1
ATOM 701 C CA . HIS A 1 89 ? -16.361 -7.351 14.073 1.00 96.19 89 HIS A CA 1
ATOM 702 C C . HIS A 1 89 ? -16.185 -6.327 12.941 1.00 96.19 89 HIS A C 1
ATOM 704 O O . HIS A 1 89 ? -16.993 -6.298 12.012 1.00 96.19 89 HIS A O 1
ATOM 710 N N . ALA A 1 90 ? -15.118 -5.522 12.982 1.00 96.94 90 ALA A N 1
ATOM 711 C CA . ALA A 1 90 ? -14.821 -4.537 11.945 1.00 96.94 90 ALA A CA 1
ATOM 712 C C . ALA A 1 90 ? -14.584 -5.186 10.571 1.00 96.94 90 ALA A C 1
ATOM 714 O O . ALA A 1 90 ? -15.072 -4.695 9.551 1.00 96.94 90 ALA A O 1
ATOM 715 N N . VAL A 1 91 ? -13.851 -6.301 10.537 1.00 97.44 91 VAL A N 1
ATOM 716 C CA . VAL A 1 91 ? -13.582 -7.058 9.309 1.00 97.44 91 VAL A CA 1
ATOM 717 C C . VAL A 1 91 ? -14.860 -7.698 8.780 1.00 97.44 91 VAL A C 1
ATOM 719 O O . VAL A 1 91 ? -15.142 -7.565 7.590 1.00 97.44 91 VAL A O 1
ATOM 722 N N . ALA A 1 92 ? -15.666 -8.322 9.644 1.00 96.06 92 ALA A N 1
ATOM 723 C CA . ALA A 1 92 ? -16.941 -8.913 9.248 1.00 96.06 92 ALA A CA 1
ATOM 724 C C . ALA A 1 92 ? -17.890 -7.874 8.626 1.00 96.06 92 ALA A C 1
ATOM 726 O O . ALA A 1 92 ? -18.443 -8.121 7.555 1.00 96.06 92 ALA A O 1
ATOM 727 N N . GLU A 1 93 ? -18.015 -6.690 9.235 1.00 96.75 93 GLU A N 1
ATOM 728 C CA . GLU A 1 93 ? -18.818 -5.592 8.684 1.00 96.75 93 GLU A CA 1
ATOM 729 C C . GLU A 1 93 ? -18.275 -5.115 7.328 1.00 96.75 93 GLU A C 1
ATOM 731 O O . GLU A 1 93 ? -19.030 -4.944 6.371 1.00 96.75 93 GLU A O 1
ATOM 736 N N . ALA A 1 94 ? -16.958 -4.938 7.200 1.00 96.12 94 ALA A N 1
ATOM 737 C CA . ALA A 1 94 ? -16.355 -4.501 5.943 1.00 96.12 94 ALA A CA 1
ATOM 738 C C . ALA A 1 94 ? -16.524 -5.535 4.810 1.00 96.12 94 ALA A C 1
ATOM 740 O O . ALA A 1 94 ? -16.676 -5.151 3.644 1.00 96.12 94 ALA A O 1
ATOM 741 N N . VAL A 1 95 ? -16.523 -6.832 5.137 1.00 93.56 95 VAL A N 1
ATOM 742 C CA . VAL A 1 95 ? -16.846 -7.921 4.201 1.00 93.56 95 VAL A CA 1
ATOM 743 C C . VAL A 1 95 ? -18.327 -7.888 3.816 1.00 93.56 95 VAL A C 1
ATOM 745 O O . VAL A 1 95 ? -18.641 -7.978 2.630 1.00 93.56 95 VAL A O 1
ATOM 748 N N . GLU A 1 96 ? -19.238 -7.709 4.777 1.00 93.44 96 GLU A N 1
ATOM 749 C CA . GLU A 1 96 ? -20.685 -7.617 4.530 1.00 93.44 96 GLU A CA 1
ATOM 750 C C . GLU A 1 96 ? -21.039 -6.436 3.612 1.00 93.44 96 GLU A C 1
ATOM 752 O O . GLU A 1 96 ? -21.832 -6.576 2.680 1.00 93.44 96 GLU A O 1
ATOM 757 N N . LEU A 1 97 ? -20.385 -5.291 3.813 1.00 90.25 97 LEU A N 1
ATOM 758 C CA . LEU A 1 97 ? -20.517 -4.105 2.964 1.00 90.25 97 LEU A CA 1
ATOM 759 C C . LEU A 1 97 ? -19.835 -4.254 1.592 1.00 90.25 97 LEU A C 1
ATOM 761 O O . LEU A 1 97 ? -19.921 -3.351 0.758 1.00 90.25 97 LEU A O 1
ATOM 765 N N . GLY A 1 98 ? -19.145 -5.371 1.341 1.00 90.25 98 GLY A N 1
ATOM 766 C CA . GLY A 1 98 ? -18.455 -5.642 0.083 1.00 90.25 98 GLY A CA 1
ATOM 767 C C . GLY A 1 98 ? -17.238 -4.749 -0.159 1.00 90.25 98 GLY A C 1
ATOM 768 O O . GLY A 1 98 ? -16.819 -4.592 -1.305 1.00 90.25 98 GLY A O 1
ATOM 769 N N . LEU A 1 99 ? -16.654 -4.161 0.888 1.00 91.94 99 LEU A N 1
ATOM 770 C CA . LEU A 1 99 ? -15.491 -3.273 0.779 1.00 91.94 99 LEU A CA 1
ATOM 771 C C . LEU A 1 99 ? -14.191 -4.057 0.597 1.00 91.94 99 LEU A C 1
ATOM 773 O O . LEU A 1 99 ? -13.293 -3.630 -0.133 1.00 91.94 99 LEU A O 1
ATOM 777 N N . ILE A 1 100 ? -14.104 -5.208 1.258 1.00 94.06 100 ILE A N 1
ATOM 778 C CA . ILE A 1 100 ? -12.941 -6.088 1.248 1.00 94.06 100 ILE A CA 1
ATOM 779 C C . ILE A 1 100 ? -13.352 -7.548 1.065 1.00 94.06 100 ILE A C 1
ATOM 781 O O . ILE A 1 100 ? -14.485 -7.950 1.321 1.00 94.06 100 ILE A O 1
ATOM 785 N N . ARG A 1 101 ? -12.373 -8.353 0.669 1.00 91.56 101 ARG A N 1
ATOM 786 C CA . ARG A 1 101 ? -12.375 -9.809 0.770 1.00 91.56 101 ARG A CA 1
ATOM 787 C C . ARG A 1 101 ? -11.324 -10.217 1.782 1.00 91.56 101 ARG A C 1
ATOM 789 O O . ARG A 1 101 ? -10.231 -9.647 1.794 1.00 91.56 101 ARG A O 1
ATOM 796 N N . GLU A 1 102 ? -11.645 -11.232 2.561 1.00 94.00 102 GLU A N 1
ATOM 797 C CA . GLU A 1 102 ? -10.734 -11.833 3.521 1.00 94.00 102 GLU A CA 1
ATOM 798 C C . GLU A 1 102 ? -10.269 -13.203 3.017 1.00 94.00 102 GLU A C 1
ATOM 800 O O . GLU A 1 102 ? -11.075 -14.042 2.615 1.00 94.00 102 GLU A O 1
ATOM 805 N N . GLU A 1 103 ? -8.957 -13.424 3.039 1.00 92.50 103 GLU A N 1
ATOM 806 C CA . GLU A 1 103 ? -8.345 -14.739 2.869 1.00 92.50 103 GLU A CA 1
ATOM 807 C C . GLU A 1 103 ? -7.584 -15.097 4.145 1.00 92.50 103 GLU A C 1
ATOM 809 O O . GLU A 1 103 ? -6.729 -14.336 4.594 1.00 92.50 103 GLU A O 1
ATOM 814 N N . VAL A 1 104 ? -7.881 -16.263 4.718 1.00 94.19 104 VAL A N 1
ATOM 815 C CA . VAL A 1 104 ? -7.249 -16.727 5.956 1.00 94.19 104 VAL A CA 1
ATOM 816 C C . VAL A 1 104 ? -6.187 -17.765 5.631 1.00 94.19 104 VAL A C 1
ATOM 818 O O . VAL A 1 104 ? -6.466 -18.793 5.013 1.00 94.19 104 VAL A O 1
ATOM 821 N N . LEU A 1 105 ? -4.970 -17.498 6.086 1.00 93.25 105 LEU A N 1
ATOM 822 C CA . LEU A 1 105 ? -3.837 -18.404 6.025 1.00 93.25 105 LEU A CA 1
ATOM 823 C C . LEU A 1 105 ? -3.552 -18.915 7.443 1.00 93.25 105 LEU A C 1
ATOM 825 O O . LEU A 1 105 ? -3.075 -18.143 8.281 1.00 93.25 105 LEU A O 1
ATOM 829 N N . PRO A 1 106 ? -3.845 -20.197 7.731 1.00 94.06 106 PRO A N 1
ATOM 830 C CA . PRO A 1 106 ? -3.579 -20.776 9.038 1.00 94.06 106 PRO A CA 1
ATOM 831 C C . PRO A 1 106 ? -2.100 -20.678 9.407 1.00 94.06 106 PRO A C 1
ATOM 833 O O . PRO A 1 106 ? -1.224 -20.744 8.535 1.00 94.06 106 PRO A O 1
ATOM 836 N N . ALA A 1 107 ? -1.836 -20.546 10.703 1.00 94.88 107 ALA A N 1
ATOM 837 C CA . ALA A 1 107 ? -0.484 -20.621 11.228 1.00 94.88 107 ALA A CA 1
ATOM 838 C C . ALA A 1 107 ? 0.133 -22.017 11.007 1.00 94.88 107 ALA A C 1
ATOM 840 O O . ALA A 1 107 ? -0.556 -23.038 11.060 1.00 94.88 107 ALA A O 1
ATOM 841 N N . ASN A 1 108 ? 1.451 -22.065 10.806 1.00 91.69 108 ASN A N 1
ATOM 842 C CA . ASN A 1 108 ? 2.226 -23.305 10.726 1.00 91.69 108 ASN A CA 1
ATOM 843 C C . ASN A 1 108 ? 2.363 -23.981 12.099 1.00 91.69 108 ASN A C 1
ATOM 845 O O . ASN A 1 108 ? 2.577 -25.192 12.180 1.00 91.69 108 ASN A O 1
ATOM 849 N N . THR A 1 109 ? 2.242 -23.204 13.177 1.00 89.69 109 THR A N 1
ATOM 850 C CA . THR A 1 109 ? 2.259 -23.678 14.563 1.00 89.69 109 THR A CA 1
ATOM 851 C C . THR A 1 109 ? 0.920 -23.367 15.244 1.00 89.69 109 THR A C 1
ATOM 853 O O . THR A 1 109 ? 0.283 -22.372 14.897 1.00 89.69 109 THR A O 1
ATOM 856 N N . PRO A 1 110 ? 0.444 -24.195 16.196 1.00 91.19 110 PRO A N 1
ATOM 857 C CA . PRO A 1 110 ? -0.800 -23.912 16.909 1.00 91.19 110 PRO A CA 1
ATOM 858 C C . PRO A 1 110 ? -0.721 -22.589 17.678 1.00 91.19 110 PRO A C 1
ATOM 860 O O . PRO A 1 110 ? 0.098 -22.435 18.582 1.00 91.19 110 PRO A O 1
ATOM 863 N N . THR A 1 111 ? -1.584 -21.644 17.319 1.00 90.75 111 THR A N 1
ATOM 864 C CA . THR A 1 111 ? -1.680 -20.318 17.934 1.00 90.75 111 THR A CA 1
ATOM 865 C C . THR A 1 111 ? -3.060 -19.734 17.656 1.00 90.75 111 THR A C 1
ATOM 867 O O . THR A 1 111 ? -3.602 -19.908 16.562 1.00 90.75 111 THR A O 1
ATOM 870 N N . ASP A 1 112 ? -3.606 -19.011 18.630 1.00 89.19 112 ASP A N 1
ATOM 871 C CA . ASP A 1 112 ? -4.846 -18.245 18.468 1.00 89.19 112 ASP A CA 1
ATOM 872 C C . ASP A 1 112 ? -4.571 -16.801 18.021 1.00 89.19 112 ASP A C 1
ATOM 874 O O . ASP A 1 112 ? -5.495 -16.049 17.706 1.00 89.19 112 ASP A O 1
ATOM 878 N N . ARG A 1 113 ? -3.292 -16.402 17.960 1.00 93.06 113 ARG A N 1
ATOM 879 C CA . ARG A 1 113 ? -2.891 -15.060 17.541 1.00 93.06 113 ARG A CA 1
ATOM 880 C C . ARG A 1 113 ? -3.275 -14.843 16.082 1.00 93.06 113 ARG A C 1
ATOM 882 O O . ARG A 1 113 ? -2.995 -15.695 15.235 1.00 93.06 113 ARG A O 1
ATOM 889 N N . LYS A 1 114 ? -3.871 -13.691 15.779 1.00 95.50 114 LYS A N 1
ATOM 890 C CA . LYS A 1 114 ? -4.172 -13.267 14.408 1.00 95.50 114 LYS A CA 1
ATOM 891 C C . LYS A 1 114 ? -3.363 -12.028 14.045 1.00 95.50 114 LYS A C 1
ATOM 893 O O . LYS A 1 114 ? -3.079 -11.192 14.899 1.00 95.50 114 LYS A O 1
ATOM 898 N N . GLY A 1 115 ? -3.012 -11.906 12.773 1.00 96.75 115 GLY A N 1
ATOM 899 C CA . GLY A 1 115 ? -2.435 -10.693 12.207 1.00 96.75 115 GLY A CA 1
ATOM 900 C C . GLY A 1 115 ? -3.056 -10.377 10.860 1.00 96.75 115 GLY A C 1
ATOM 901 O O . GLY A 1 115 ? -3.373 -11.284 10.092 1.00 96.75 115 GLY A O 1
ATOM 902 N N . TYR A 1 116 ? -3.223 -9.090 10.572 1.00 97.62 116 TYR A N 1
ATOM 903 C CA . TYR A 1 116 ? -3.947 -8.634 9.391 1.00 97.62 116 TYR A CA 1
ATOM 904 C C . TYR A 1 116 ? -3.021 -7.939 8.390 1.00 97.62 116 TYR A C 1
ATOM 906 O O . TYR A 1 116 ? -2.233 -7.059 8.739 1.00 97.62 116 TYR A O 1
ATOM 914 N N . ILE A 1 117 ? -3.118 -8.319 7.118 1.00 96.44 117 ILE A N 1
ATOM 915 C CA . ILE A 1 117 ? -2.397 -7.682 6.014 1.00 96.44 117 ILE A CA 1
ATOM 916 C C . ILE A 1 117 ? -3.409 -6.962 5.129 1.00 96.44 117 ILE A C 1
ATOM 918 O O . ILE A 1 117 ? -4.180 -7.597 4.415 1.00 96.44 117 ILE A O 1
ATOM 922 N N . LEU A 1 118 ? -3.382 -5.633 5.142 1.00 94.94 118 LEU A N 1
ATOM 923 C CA . LEU A 1 118 ? -4.148 -4.775 4.244 1.00 94.94 118 LEU A CA 1
ATOM 924 C C . LEU A 1 118 ? -3.386 -4.702 2.915 1.00 94.94 118 LEU A C 1
ATOM 926 O O . LEU A 1 118 ? -2.446 -3.919 2.762 1.00 94.94 118 LEU A O 1
ATOM 930 N N . SER A 1 119 ? -3.777 -5.558 1.972 1.00 89.62 119 SER A N 1
ATOM 931 C CA . SER A 1 119 ? -3.093 -5.759 0.693 1.00 89.62 119 SER A CA 1
ATOM 932 C C . SER A 1 119 ? -3.752 -4.942 -0.414 1.00 89.62 119 SER A C 1
ATOM 934 O O . SER A 1 119 ? -4.916 -5.161 -0.750 1.00 89.62 119 SER A O 1
ATOM 936 N N . SER A 1 120 ? -3.031 -3.985 -1.004 1.00 82.94 120 SER A N 1
ATOM 937 C CA . SER A 1 120 ? -3.598 -3.128 -2.054 1.00 82.94 120 SER A CA 1
ATOM 938 C C . SER A 1 120 ? -2.564 -2.627 -3.056 1.00 82.94 120 SER A C 1
ATOM 940 O O . SER A 1 120 ? -1.364 -2.585 -2.785 1.00 82.94 120 SER A O 1
ATOM 942 N N . SER A 1 121 ? -3.043 -2.243 -4.240 1.00 72.94 121 SER A N 1
ATOM 943 C CA . SER A 1 121 ? -2.271 -1.441 -5.187 1.00 72.94 121 SER A CA 1
ATOM 944 C C . SER A 1 121 ? -1.966 -0.069 -4.586 1.00 72.94 121 SER A C 1
ATOM 946 O O . SER A 1 121 ? -2.840 0.580 -4.000 1.00 72.94 121 SER A O 1
ATOM 948 N N . HIS A 1 122 ? -0.734 0.397 -4.774 1.00 69.88 122 HIS A N 1
ATOM 949 C CA . HIS A 1 122 ? -0.319 1.750 -4.410 1.00 69.88 122 HIS A CA 1
ATOM 950 C C . HIS A 1 122 ? -0.321 2.659 -5.633 1.00 69.88 122 HIS A C 1
ATOM 952 O O . HIS A 1 122 ? -0.109 2.201 -6.755 1.00 69.88 122 HIS A O 1
ATOM 958 N N . TYR A 1 123 ? -0.459 3.962 -5.401 1.00 67.56 123 TYR A N 1
ATOM 959 C CA . TYR A 1 123 ? -0.049 4.951 -6.394 1.00 67.56 123 TYR A CA 1
ATOM 960 C C . TYR A 1 123 ? 1.439 4.773 -6.708 1.00 67.56 123 TYR A C 1
ATOM 962 O O . TYR A 1 123 ? 2.250 4.605 -5.791 1.00 67.56 123 TYR A O 1
ATOM 970 N N . ALA A 1 124 ? 1.822 4.855 -7.983 1.00 64.56 124 ALA A N 1
ATOM 971 C CA . ALA A 1 124 ? 3.234 4.992 -8.307 1.00 64.56 124 ALA A CA 1
ATOM 972 C C . ALA A 1 124 ? 3.753 6.311 -7.711 1.00 64.56 124 ALA A C 1
ATOM 974 O O . ALA A 1 124 ? 3.085 7.341 -7.800 1.00 64.56 124 ALA A O 1
ATOM 975 N N . ASN A 1 125 ? 4.967 6.307 -7.148 1.00 57.06 125 ASN A N 1
ATOM 976 C CA . ASN A 1 125 ? 5.521 7.454 -6.406 1.00 57.06 125 ASN A CA 1
ATOM 977 C C . ASN A 1 125 ? 5.578 8.779 -7.205 1.00 57.06 125 ASN A C 1
ATOM 979 O O . ASN A 1 125 ? 5.770 9.837 -6.610 1.00 57.06 125 ASN A O 1
ATOM 983 N N . HIS A 1 126 ? 5.435 8.721 -8.533 1.00 57.94 126 HIS A N 1
ATOM 984 C CA . HIS A 1 126 ? 5.494 9.841 -9.474 1.00 57.94 126 HIS A CA 1
ATOM 985 C C . HIS A 1 126 ? 4.180 10.082 -10.246 1.00 57.94 126 HIS A C 1
ATOM 987 O O . HIS A 1 126 ? 4.133 10.920 -11.153 1.00 57.94 126 HIS A O 1
ATOM 993 N N . GLU A 1 127 ? 3.110 9.358 -9.921 1.00 63.53 127 GLU A N 1
ATOM 994 C CA . GLU A 1 127 ? 1.821 9.500 -10.588 1.00 63.53 127 GLU A CA 1
ATOM 995 C C . GLU A 1 127 ? 0.978 10.591 -9.920 1.00 63.53 127 GLU A C 1
ATOM 997 O O . GLU A 1 127 ? 0.156 10.358 -9.040 1.00 63.53 127 GLU A O 1
ATOM 1002 N N . TYR A 1 128 ? 1.217 11.829 -10.349 1.00 69.25 128 TYR A N 1
ATOM 1003 C CA . TYR A 1 128 ? 0.533 13.017 -9.822 1.00 69.25 128 TYR A CA 1
ATOM 1004 C C . TYR A 1 128 ? -0.619 13.508 -10.702 1.00 69.25 128 TYR A C 1
ATOM 1006 O O . TYR A 1 128 ? -1.192 14.563 -10.430 1.00 69.25 128 TYR A O 1
ATOM 1014 N N . ASP A 1 129 ? -0.911 12.789 -11.787 1.00 76.25 129 ASP A N 1
ATOM 1015 C CA . ASP A 1 129 ? -1.996 13.094 -12.714 1.00 76.25 129 ASP A CA 1
ATOM 1016 C C . ASP A 1 129 ? -3.187 12.171 -12.426 1.00 76.25 129 ASP A C 1
ATOM 1018 O O . ASP A 1 129 ? -3.146 10.996 -12.803 1.00 76.25 129 ASP A O 1
ATOM 1022 N N . PRO A 1 130 ? -4.270 12.680 -11.809 1.00 77.25 130 PRO A N 1
ATOM 1023 C CA . PRO A 1 130 ? -5.462 11.885 -11.544 1.00 77.25 130 PRO A CA 1
ATOM 1024 C C . PRO A 1 130 ? -6.056 11.233 -12.798 1.00 77.25 130 PRO A C 1
ATOM 1026 O O . PRO A 1 130 ? -6.706 10.198 -12.703 1.00 77.25 130 PRO A O 1
ATOM 1029 N N . ALA A 1 131 ? -5.852 11.799 -13.991 1.00 76.81 131 ALA A N 1
ATOM 1030 C CA . ALA A 1 131 ? -6.383 11.207 -15.217 1.00 76.81 131 ALA A CA 1
ATOM 1031 C C . ALA A 1 131 ? -5.637 9.933 -15.652 1.00 76.81 131 ALA A C 1
ATOM 1033 O O . ALA A 1 131 ? -6.141 9.211 -16.511 1.00 76.81 131 ALA A O 1
ATOM 1034 N N . LYS A 1 132 ? -4.443 9.682 -15.102 1.00 75.75 132 LYS A N 1
ATOM 1035 C CA . LYS A 1 132 ? -3.606 8.519 -15.427 1.00 75.75 132 LYS A CA 1
ATOM 1036 C C . LYS A 1 132 ? -3.703 7.402 -14.399 1.00 75.75 132 LYS A C 1
ATOM 1038 O O . LYS A 1 132 ? -3.538 6.249 -14.784 1.00 75.75 132 LYS A O 1
ATOM 1043 N N . VAL A 1 133 ? -4.059 7.755 -13.161 1.00 73.62 133 VAL A N 1
ATOM 1044 C CA . VAL A 1 133 ? -4.291 6.797 -12.081 1.00 73.62 133 VAL A CA 1
ATOM 1045 C C . VAL A 1 133 ? -5.307 5.757 -12.533 1.00 73.62 133 VAL A C 1
ATOM 1047 O O . VAL A 1 133 ? -6.440 6.087 -12.897 1.00 73.62 133 VAL A O 1
ATOM 1050 N N . ASP A 1 134 ? -4.903 4.495 -12.443 1.00 76.25 134 ASP A N 1
ATOM 1051 C CA . ASP A 1 134 ? -5.783 3.359 -12.663 1.00 76.25 134 ASP A CA 1
ATOM 1052 C C . ASP A 1 134 ? -7.006 3.424 -11.719 1.00 76.25 134 ASP A C 1
ATOM 1054 O O . ASP A 1 134 ? -6.840 3.496 -10.494 1.00 76.25 134 ASP A O 1
ATOM 1058 N N . PRO A 1 135 ? -8.244 3.388 -12.251 1.00 78.19 135 PRO A N 1
ATOM 1059 C CA . PRO A 1 135 ? -9.452 3.454 -11.437 1.00 78.19 135 PRO A CA 1
ATOM 1060 C C . PRO A 1 135 ? -9.501 2.422 -10.305 1.00 78.19 135 PRO A C 1
ATOM 1062 O O . PRO A 1 135 ? -9.989 2.755 -9.228 1.00 78.19 135 PRO A O 1
ATOM 1065 N N . GLN A 1 136 ? -8.967 1.209 -10.504 1.00 80.06 136 GLN A N 1
ATOM 1066 C CA . GLN A 1 136 ? -8.967 0.175 -9.458 1.00 80.06 136 GLN A CA 1
ATOM 1067 C C . GLN A 1 136 ? -8.067 0.565 -8.286 1.00 80.06 136 GLN A C 1
ATOM 1069 O O . GLN A 1 136 ? -8.465 0.416 -7.134 1.00 80.06 136 GLN A O 1
ATOM 1074 N N . THR A 1 137 ? -6.891 1.131 -8.571 1.00 81.31 137 THR A N 1
ATOM 1075 C CA . THR A 1 137 ? -5.985 1.666 -7.543 1.00 81.31 137 THR A CA 1
ATOM 1076 C C . THR A 1 137 ? -6.634 2.801 -6.754 1.00 81.31 137 THR A C 1
ATOM 1078 O O . THR A 1 137 ? -6.467 2.889 -5.541 1.00 81.31 137 THR A O 1
ATOM 1081 N N . ARG A 1 138 ? -7.423 3.666 -7.399 1.00 83.94 138 ARG A N 1
ATOM 1082 C CA . ARG A 1 138 ? -8.144 4.717 -6.670 1.00 83.94 138 ARG A CA 1
ATOM 1083 C C . ARG A 1 138 ? -9.226 4.131 -5.760 1.00 83.94 138 ARG A C 1
ATOM 1085 O O . ARG A 1 138 ? -9.280 4.467 -4.577 1.00 83.94 138 ARG A O 1
ATOM 1092 N N . THR A 1 139 ? -10.069 3.251 -6.296 1.00 86.94 139 THR A N 1
ATOM 1093 C CA . THR A 1 139 ? -11.160 2.631 -5.533 1.00 86.94 139 THR A CA 1
ATOM 1094 C C . THR A 1 139 ? -10.634 1.789 -4.373 1.00 86.94 139 THR A C 1
ATOM 1096 O O . THR A 1 139 ? -11.190 1.850 -3.278 1.00 86.94 139 THR A O 1
ATOM 1099 N N . SER A 1 140 ? -9.514 1.084 -4.551 1.00 88.88 140 SER A N 1
ATOM 1100 C CA . SER A 1 140 ? -8.904 0.298 -3.478 1.00 88.88 140 SER A CA 1
ATOM 1101 C C . SER A 1 140 ? -8.449 1.172 -2.303 1.00 88.88 140 SER A C 1
ATOM 1103 O O . SER A 1 140 ? -8.613 0.788 -1.148 1.00 88.88 140 SER A O 1
ATOM 1105 N N . GLN A 1 141 ? -7.930 2.376 -2.563 1.00 89.81 141 GLN A N 1
ATOM 1106 C CA . GLN A 1 141 ? -7.541 3.323 -1.512 1.00 89.81 141 GLN A CA 1
ATOM 1107 C C . GLN A 1 141 ? -8.757 3.912 -0.781 1.00 89.81 141 GLN A C 1
ATOM 1109 O O . GLN A 1 141 ? -8.687 4.150 0.424 1.00 89.81 141 GLN A O 1
ATOM 1114 N N . ILE A 1 142 ? -9.880 4.104 -1.478 1.00 92.44 142 ILE A N 1
ATOM 1115 C CA . ILE A 1 142 ? -11.159 4.493 -0.862 1.00 92.44 142 ILE A CA 1
ATOM 1116 C C . ILE A 1 142 ? -11.678 3.370 0.047 1.00 92.44 142 ILE A C 1
ATOM 1118 O O . ILE A 1 142 ? -12.004 3.627 1.203 1.00 92.44 142 ILE A O 1
ATOM 1122 N N . GLN A 1 143 ? -11.672 2.123 -0.425 1.00 93.69 143 GLN A N 1
ATOM 1123 C CA . GLN A 1 143 ? -12.090 0.955 0.360 1.00 93.69 143 GLN A CA 1
ATOM 1124 C C . GLN A 1 143 ? -11.212 0.748 1.603 1.00 93.69 143 GLN A C 1
ATOM 1126 O O . GLN A 1 143 ? -11.730 0.463 2.680 1.00 93.69 143 GLN A O 1
ATOM 1131 N N . LEU A 1 144 ? -9.895 0.969 1.505 1.00 94.50 144 LEU A N 1
ATOM 1132 C CA . LEU A 1 144 ? -9.004 0.938 2.673 1.00 94.50 144 LEU A CA 1
ATOM 1133 C C . LEU A 1 144 ? -9.276 2.075 3.664 1.00 94.50 144 LEU A C 1
ATOM 1135 O O . LEU A 1 144 ? -9.194 1.866 4.873 1.00 94.50 144 LEU A O 1
ATOM 1139 N N . PHE A 1 145 ? -9.618 3.273 3.178 1.00 95.12 145 PHE A N 1
ATOM 1140 C CA . PHE A 1 145 ? -10.073 4.354 4.053 1.00 95.12 145 PHE A CA 1
ATOM 1141 C C . PHE A 1 145 ? -11.353 3.950 4.795 1.00 95.12 145 PHE A C 1
ATOM 1143 O O . PHE A 1 145 ? -11.442 4.154 6.004 1.00 95.12 145 PHE A O 1
ATOM 1150 N N . GLN A 1 146 ? -12.316 3.353 4.089 1.00 95.88 146 GLN A N 1
ATOM 1151 C CA . GLN A 1 146 ? -13.575 2.907 4.679 1.00 95.88 146 GLN A CA 1
ATOM 1152 C C . GLN A 1 146 ? -13.354 1.789 5.707 1.00 95.88 146 GLN A C 1
ATOM 1154 O O . GLN A 1 146 ? -13.923 1.858 6.793 1.00 95.88 146 GLN A O 1
ATOM 1159 N N . LEU A 1 147 ? -12.459 0.833 5.436 1.00 96.69 147 LEU A N 1
ATOM 1160 C CA . LEU A 1 147 ? -12.038 -0.174 6.415 1.00 96.69 147 LEU A CA 1
ATOM 1161 C C . LEU A 1 147 ? -11.437 0.476 7.669 1.00 96.69 147 LEU A C 1
ATOM 1163 O O . LEU A 1 147 ? -11.871 0.182 8.778 1.00 96.69 147 LEU A O 1
ATOM 1167 N N . ALA A 1 148 ? -10.482 1.396 7.509 1.00 95.62 148 ALA A N 1
ATOM 1168 C CA . ALA A 1 148 ? -9.869 2.088 8.644 1.00 95.62 148 ALA A CA 1
ATOM 1169 C C . ALA A 1 148 ? -10.895 2.909 9.450 1.00 95.62 148 ALA A C 1
ATOM 1171 O O . ALA A 1 148 ? -10.773 3.035 10.668 1.00 95.62 148 ALA A O 1
ATOM 1172 N N . HIS A 1 149 ? -11.921 3.454 8.787 1.00 95.69 149 HIS A N 1
ATOM 1173 C CA . HIS A 1 149 ? -13.035 4.122 9.456 1.00 95.69 149 HIS A CA 1
ATOM 1174 C C . HIS A 1 149 ? -13.863 3.147 10.301 1.00 95.69 149 HIS A C 1
ATOM 1176 O O . HIS A 1 149 ? -14.118 3.443 11.466 1.00 95.69 149 HIS A O 1
ATOM 1182 N N . ILE A 1 150 ? -14.230 1.985 9.751 1.00 96.75 150 ILE A N 1
ATOM 1183 C CA . ILE A 1 150 ? -14.965 0.931 10.469 1.00 96.75 150 ILE A CA 1
ATOM 1184 C C . ILE A 1 150 ? -14.142 0.440 11.670 1.00 96.75 150 ILE A C 1
ATOM 1186 O O . ILE A 1 150 ? -14.647 0.419 12.788 1.00 96.75 150 ILE A O 1
ATOM 1190 N N . MET A 1 151 ? -12.847 0.161 11.488 1.00 95.50 151 MET A N 1
ATOM 1191 C CA . MET A 1 151 ? -11.938 -0.196 12.589 1.00 95.50 151 MET A CA 1
ATOM 1192 C C . MET A 1 151 ? -11.956 0.850 13.713 1.00 95.50 151 MET A C 1
ATOM 1194 O O . MET A 1 151 ? -12.015 0.503 14.891 1.00 95.50 151 MET A O 1
ATOM 1198 N N . ASN A 1 152 ? -11.952 2.139 13.359 1.00 93.94 152 ASN A N 1
ATOM 1199 C CA . ASN A 1 152 ? -12.039 3.219 14.340 1.00 93.94 152 ASN A CA 1
ATOM 1200 C C . ASN A 1 152 ? -13.397 3.243 15.068 1.00 93.94 152 ASN A C 1
ATOM 1202 O O . ASN A 1 152 ? -13.442 3.487 16.270 1.00 93.94 152 ASN A O 1
ATOM 1206 N N . GLN A 1 153 ? -14.503 2.987 14.361 1.00 93.56 153 GLN A N 1
ATOM 1207 C CA . GLN A 1 153 ? -15.848 2.935 14.949 1.00 93.56 153 GLN A CA 1
ATOM 1208 C C . GLN A 1 153 ? -16.011 1.778 15.942 1.00 93.56 153 GLN A C 1
ATOM 1210 O O . GLN A 1 153 ? -16.647 1.959 16.980 1.00 93.56 153 GLN A O 1
ATOM 1215 N N . HIS A 1 154 ? -15.402 0.626 15.653 1.00 93.38 154 HIS A N 1
ATOM 1216 C CA . HIS A 1 154 ? -15.357 -0.525 16.564 1.00 93.38 154 HIS A CA 1
ATOM 1217 C C . HIS A 1 154 ? -14.352 -0.357 17.706 1.00 93.38 154 HIS A C 1
ATOM 1219 O O . HIS A 1 154 ? -14.303 -1.200 18.596 1.00 93.38 154 HIS A O 1
ATOM 1225 N N . GLY A 1 155 ? -13.560 0.720 17.714 1.00 92.19 155 GLY A N 1
ATOM 1226 C CA . GLY A 1 155 ? -12.577 0.987 18.761 1.00 92.19 155 GLY A CA 1
ATOM 1227 C C . GLY A 1 155 ? -11.372 0.049 18.718 1.00 92.19 155 GLY A C 1
ATOM 1228 O O . GLY A 1 155 ? -10.850 -0.303 19.773 1.00 92.19 155 GLY A O 1
ATOM 1229 N N . VAL A 1 156 ? -10.951 -0.388 17.526 1.00 93.69 156 VAL A N 1
ATOM 1230 C CA . VAL A 1 156 ? -9.725 -1.182 17.352 1.00 93.69 156 VAL A CA 1
ATOM 1231 C C . VAL A 1 156 ? -8.512 -0.323 17.712 1.00 93.69 156 VAL A C 1
ATOM 1233 O O . VAL A 1 156 ? -8.329 0.769 17.174 1.00 93.69 156 VAL A O 1
ATOM 1236 N N . GLU A 1 157 ? -7.653 -0.828 18.584 1.00 91.44 157 GLU A N 1
ATOM 1237 C CA . GLU A 1 157 ? -6.479 -0.149 19.130 1.00 91.44 157 GLU A CA 1
ATOM 1238 C C . GLU A 1 157 ? -5.157 -0.682 18.556 1.00 91.44 157 GLU A C 1
ATOM 1240 O O . GLU A 1 157 ? -4.117 -0.043 18.729 1.00 91.44 157 GLU A O 1
ATOM 1245 N N . GLY A 1 158 ? -5.172 -1.812 17.850 1.00 92.00 158 GLY A N 1
ATOM 1246 C CA . GLY A 1 158 ? -3.990 -2.385 17.212 1.00 92.00 158 GLY A CA 1
ATOM 1247 C C . GLY A 1 158 ? -3.257 -1.441 16.237 1.00 92.00 158 GLY A C 1
ATOM 1248 O O . GLY A 1 158 ? -3.861 -0.581 15.593 1.00 92.00 158 GLY A O 1
ATOM 1249 N N . PRO A 1 159 ? -1.926 -1.555 16.098 1.00 93.88 159 PRO A N 1
ATOM 1250 C CA . PRO A 1 159 ? -1.173 -0.736 15.156 1.00 93.88 159 PRO A CA 1
ATOM 1251 C C . PRO A 1 159 ? -1.405 -1.161 13.699 1.00 93.88 159 PRO A C 1
ATOM 1253 O O . PRO A 1 159 ? -1.452 -2.350 13.386 1.00 93.88 159 PRO A O 1
ATOM 1256 N N . ILE A 1 160 ? -1.425 -0.182 12.785 1.00 94.69 160 ILE A N 1
ATOM 1257 C CA . ILE A 1 160 ? -1.262 -0.411 11.341 1.00 94.69 160 ILE A CA 1
ATOM 1258 C C . ILE A 1 160 ? 0.141 0.040 10.929 1.00 94.69 160 ILE A C 1
ATOM 1260 O O . ILE A 1 160 ? 0.415 1.238 10.802 1.00 94.69 160 ILE A O 1
ATOM 1264 N N . TYR A 1 161 ? 1.025 -0.926 10.681 1.00 94.25 161 TYR A N 1
ATOM 1265 C CA . TYR A 1 161 ? 2.380 -0.702 10.181 1.00 94.25 161 TYR A CA 1
ATOM 1266 C C . TYR A 1 161 ? 2.371 -0.476 8.666 1.00 94.25 161 TYR A C 1
ATOM 1268 O O . TYR A 1 161 ? 2.138 -1.392 7.881 1.00 94.25 161 TYR A O 1
ATOM 1276 N N . CYS A 1 162 ? 2.625 0.755 8.232 1.00 90.62 162 CYS A N 1
ATOM 1277 C CA . CYS A 1 162 ? 2.686 1.115 6.820 1.00 90.62 162 CYS A CA 1
ATOM 1278 C C . CYS A 1 162 ? 4.086 0.906 6.234 1.00 90.62 162 CYS A C 1
ATOM 1280 O O . CYS A 1 162 ? 5.052 1.586 6.604 1.00 90.62 162 CYS A O 1
ATOM 1282 N N . GLU A 1 163 ? 4.161 0.016 5.251 1.00 85.56 163 GLU A N 1
ATOM 1283 C CA . GLU A 1 163 ? 5.287 -0.128 4.334 1.00 85.56 163 GLU A CA 1
ATOM 1284 C C . GLU A 1 163 ? 5.606 1.214 3.635 1.00 85.56 163 GLU A C 1
ATOM 1286 O O . GLU A 1 163 ? 4.737 2.043 3.361 1.00 85.56 163 GLU A O 1
ATOM 1291 N N . GLY A 1 164 ? 6.887 1.455 3.364 1.00 77.44 164 GLY A N 1
ATOM 1292 C CA . GLY A 1 164 ? 7.399 2.672 2.729 1.00 77.44 164 GLY A CA 1
ATOM 1293 C C . GLY A 1 164 ? 7.617 3.847 3.685 1.00 77.44 164 GLY A C 1
ATOM 1294 O O . GLY A 1 164 ? 7.885 4.957 3.227 1.00 77.44 164 GLY A O 1
ATOM 1295 N N . ARG A 1 165 ? 7.500 3.641 5.006 1.00 79.62 165 ARG A N 1
ATOM 1296 C CA . ARG A 1 165 ? 7.547 4.725 6.000 1.00 79.62 165 ARG A CA 1
ATOM 1297 C C . ARG A 1 165 ? 8.385 4.390 7.215 1.00 79.62 165 ARG A C 1
ATOM 1299 O O . ARG A 1 165 ? 8.345 3.268 7.705 1.00 79.62 165 ARG A O 1
ATOM 1306 N N . LYS A 1 166 ? 9.067 5.402 7.753 1.00 83.12 166 LYS A N 1
ATOM 1307 C CA . LYS A 1 166 ? 9.825 5.285 9.000 1.00 83.12 166 LYS A CA 1
ATOM 1308 C C . LYS A 1 166 ? 8.927 4.922 10.174 1.00 83.12 166 LYS A C 1
ATOM 1310 O O . LYS A 1 166 ? 7.894 5.560 10.388 1.00 83.12 166 LYS A O 1
ATOM 1315 N N . HIS A 1 167 ? 9.371 3.968 10.970 1.00 83.56 167 HIS A N 1
ATOM 1316 C CA . HIS A 1 167 ? 8.744 3.640 12.234 1.00 83.56 167 HIS A CA 1
ATOM 1317 C C . HIS A 1 167 ? 8.707 4.844 13.189 1.00 83.56 167 HIS A C 1
ATOM 1319 O O . HIS A 1 167 ? 9.598 5.696 13.160 1.00 83.56 167 HIS A O 1
ATOM 1325 N N . ASN A 1 168 ? 7.639 4.941 13.987 1.00 76.81 168 ASN A N 1
ATOM 1326 C CA . ASN A 1 168 ? 7.309 6.072 14.869 1.00 76.81 168 ASN A CA 1
ATOM 1327 C C . ASN A 1 168 ? 7.124 7.444 14.194 1.00 76.81 168 ASN A C 1
ATOM 1329 O O . ASN A 1 168 ? 6.860 8.431 14.882 1.00 76.81 168 ASN A O 1
ATOM 1333 N N . ASN A 1 169 ? 7.197 7.540 12.863 1.00 72.56 169 ASN A N 1
ATOM 1334 C CA . ASN A 1 169 ? 6.778 8.750 12.167 1.00 72.56 169 ASN A CA 1
ATOM 1335 C C . ASN A 1 169 ? 5.280 8.682 11.872 1.00 72.56 169 ASN A C 1
ATOM 1337 O O . ASN A 1 169 ? 4.834 7.904 11.024 1.00 72.56 169 ASN A O 1
ATOM 1341 N N . SER A 1 170 ? 4.517 9.558 12.523 1.00 63.72 170 SER A N 1
ATOM 1342 C CA . SER A 1 170 ? 3.140 9.832 12.128 1.00 63.72 170 SER A CA 1
ATOM 1343 C C . SER A 1 170 ? 3.111 10.529 10.769 1.00 63.72 170 SER A C 1
ATOM 1345 O O . SER A 1 170 ? 4.029 11.265 10.378 1.00 63.72 170 SER A O 1
ATOM 1347 N N . TYR A 1 171 ? 2.050 10.290 10.001 1.00 64.50 171 TYR A N 1
ATOM 1348 C CA . TYR A 1 171 ? 1.925 10.952 8.717 1.00 64.50 171 TYR A CA 1
ATOM 1349 C C . TYR A 1 171 ? 1.414 12.383 8.867 1.00 64.50 171 TYR A C 1
ATOM 1351 O O . TYR A 1 171 ? 0.221 12.638 8.971 1.00 64.50 171 TYR A O 1
ATOM 1359 N N . SER A 1 172 ? 2.324 13.345 8.760 1.00 55.41 172 SER A N 1
ATOM 1360 C CA . SER A 1 172 ? 1.971 14.734 8.467 1.00 55.41 172 SER A CA 1
ATOM 1361 C C . SER A 1 172 ? 1.841 14.912 6.950 1.00 55.41 172 SER A C 1
ATOM 1363 O O . SER A 1 172 ? 2.749 15.406 6.280 1.00 55.41 172 SER A O 1
ATOM 1365 N N . ALA A 1 173 ? 0.726 14.446 6.382 1.00 54.25 173 ALA A N 1
ATOM 1366 C CA . ALA A 1 173 ? 0.477 14.515 4.939 1.00 54.25 173 ALA A CA 1
ATOM 1367 C C . ALA A 1 173 ? 0.440 15.946 4.397 1.00 54.25 173 ALA A C 1
ATOM 1369 O O . ALA A 1 173 ? 0.830 16.209 3.261 1.00 54.25 173 ALA A O 1
ATOM 1370 N N . PHE A 1 174 ? -0.010 16.880 5.231 1.00 60.22 174 PHE A N 1
ATOM 1371 C CA . PHE A 1 174 ? -0.366 18.220 4.801 1.00 60.22 174 PHE A CA 1
ATOM 1372 C C . PHE A 1 174 ? 0.445 19.249 5.585 1.00 60.22 174 PHE A C 1
ATOM 1374 O O . PHE A 1 174 ? -0.009 19.834 6.569 1.00 60.22 174 PHE A O 1
ATOM 1381 N N . ARG A 1 175 ? 1.697 19.463 5.163 1.00 55.75 175 ARG A N 1
ATOM 1382 C CA . ARG A 1 175 ? 2.540 20.521 5.735 1.00 55.75 175 ARG A CA 1
ATOM 1383 C C . ARG A 1 175 ? 1.887 21.885 5.486 1.00 55.75 175 ARG A C 1
ATOM 1385 O O . ARG A 1 175 ? 1.883 22.382 4.365 1.00 55.75 175 ARG A O 1
ATOM 1392 N N . GLY A 1 176 ? 1.359 22.497 6.545 1.00 54.59 176 GLY A N 1
ATOM 1393 C CA . GLY A 1 176 ? 0.944 23.904 6.562 1.00 54.59 176 GLY A CA 1
ATOM 1394 C C . GLY A 1 176 ? -0.496 24.211 6.136 1.00 54.59 176 GLY A C 1
ATOM 1395 O O . GLY A 1 176 ? -0.889 25.370 6.226 1.00 54.59 176 GLY A O 1
ATOM 1396 N N . GLN A 1 177 ? -1.302 23.226 5.723 1.00 61.41 177 GLN A N 1
ATOM 1397 C CA . GLN A 1 177 ? -2.745 23.408 5.507 1.00 61.41 177 GLN A CA 1
ATOM 1398 C C . GLN A 1 177 ? -3.498 22.149 5.910 1.00 61.41 177 GLN A C 1
ATOM 1400 O O . GLN A 1 177 ? -3.245 21.086 5.357 1.00 61.41 177 GLN A O 1
ATOM 1405 N N . LYS A 1 178 ? -4.435 22.272 6.851 1.00 67.12 178 LYS A N 1
ATOM 1406 C CA . LYS A 1 178 ? -5.355 21.180 7.161 1.00 67.12 178 LYS A CA 1
ATOM 1407 C C . LYS A 1 178 ? -6.231 20.920 5.934 1.00 67.12 178 LYS A C 1
ATOM 1409 O O . LYS A 1 178 ? -6.756 21.882 5.367 1.00 67.12 178 LYS A O 1
ATOM 1414 N N . PRO A 1 179 ? -6.362 19.667 5.494 1.00 74.06 179 PRO A N 1
ATOM 1415 C CA . PRO A 1 179 ? -7.298 19.336 4.438 1.00 74.06 179 PRO A CA 1
ATOM 1416 C C . PRO A 1 179 ? -8.716 19.610 4.956 1.00 74.06 179 PRO A C 1
ATOM 1418 O O . PRO A 1 179 ? -9.049 19.252 6.086 1.00 74.06 179 PRO A O 1
ATOM 1421 N N . ILE A 1 180 ? -9.538 20.278 4.151 1.00 82.56 180 ILE A N 1
ATOM 1422 C CA . ILE A 1 180 ? -10.908 20.631 4.527 1.00 82.56 180 ILE A CA 1
ATOM 1423 C C . ILE A 1 180 ? -11.893 20.153 3.470 1.00 82.56 180 ILE A C 1
ATOM 1425 O O . ILE A 1 180 ? -11.584 20.161 2.279 1.00 82.56 180 ILE A O 1
ATOM 1429 N N . ILE A 1 181 ? -13.085 19.783 3.922 1.00 83.19 181 ILE A N 1
ATOM 1430 C CA . ILE A 1 181 ? -14.254 19.527 3.082 1.00 83.19 181 ILE A CA 1
ATOM 1431 C C . ILE A 1 181 ? -15.423 20.383 3.547 1.00 83.19 181 ILE A C 1
ATOM 1433 O O . ILE A 1 181 ? -15.532 20.697 4.731 1.00 83.19 181 ILE A O 1
ATOM 1437 N N . THR A 1 182 ? -16.319 20.736 2.632 1.00 77.44 182 THR A N 1
ATOM 1438 C CA . THR A 1 182 ? -17.527 21.490 2.968 1.00 77.44 182 THR A CA 1
ATOM 1439 C C . THR A 1 182 ? -18.717 20.537 3.086 1.00 77.44 182 THR A C 1
ATOM 1441 O O . THR A 1 182 ? -19.106 19.910 2.105 1.00 77.44 182 THR A O 1
ATOM 1444 N N . VAL A 1 183 ? -19.333 20.463 4.267 1.00 75.12 183 VAL A N 1
ATOM 1445 C CA . VAL A 1 183 ? -20.530 19.651 4.545 1.00 75.12 183 VAL A CA 1
ATOM 1446 C C . VAL A 1 183 ? -21.645 20.578 5.017 1.00 75.12 183 VAL A C 1
ATOM 1448 O O . VAL A 1 183 ? -21.483 21.310 5.993 1.00 75.12 183 VAL A O 1
ATOM 1451 N N . GLY A 1 184 ? -22.773 20.609 4.301 1.00 70.62 184 GLY A N 1
ATOM 1452 C CA . GLY A 1 184 ? -23.904 21.482 4.652 1.00 70.62 184 GLY A CA 1
ATOM 1453 C C . GLY A 1 184 ? -23.541 22.975 4.717 1.00 70.62 184 GLY A C 1
ATOM 1454 O O . GLY A 1 184 ? -24.057 23.704 5.562 1.00 70.62 184 GLY A O 1
ATOM 1455 N N . GLY A 1 185 ? -22.605 23.425 3.871 1.00 76.44 185 GLY A N 1
ATOM 1456 C CA . GLY A 1 185 ? -22.143 24.817 3.819 1.00 76.44 185 GLY A CA 1
ATOM 1457 C C . GLY A 1 185 ? -21.140 25.227 4.904 1.00 76.44 185 GLY A C 1
ATOM 1458 O O . GLY A 1 185 ? -20.806 26.408 4.980 1.00 76.44 185 GLY A O 1
ATOM 1459 N N . LYS A 1 186 ? -20.655 24.286 5.724 1.00 81.56 186 LYS A N 1
ATOM 1460 C CA . LYS A 1 186 ? -19.600 24.512 6.723 1.00 81.56 186 LYS A CA 1
ATOM 1461 C C . LYS A 1 186 ? -18.348 23.721 6.372 1.00 81.56 186 LYS A C 1
ATOM 1463 O O . LYS A 1 186 ? -18.452 22.574 5.947 1.00 81.56 186 LYS A O 1
ATOM 1468 N N . ASP A 1 187 ? -17.188 24.324 6.596 1.00 85.81 187 ASP A N 1
ATOM 1469 C CA . ASP A 1 187 ? -15.902 23.671 6.369 1.00 85.81 187 ASP A CA 1
ATOM 1470 C C . ASP A 1 187 ? -15.500 22.844 7.593 1.00 85.81 187 ASP A C 1
ATOM 1472 O O . ASP A 1 187 ? -15.512 23.331 8.726 1.00 85.81 187 ASP A O 1
ATOM 1476 N N . TYR A 1 188 ? -15.126 21.594 7.351 1.00 85.06 188 TYR A N 1
ATOM 1477 C CA . TYR A 1 188 ? -14.649 20.648 8.347 1.00 85.06 188 TYR A CA 1
ATOM 1478 C C . TYR A 1 188 ? -13.255 20.166 7.968 1.00 85.06 188 TYR A C 1
ATOM 1480 O O . TYR A 1 188 ? -13.003 19.834 6.812 1.00 85.06 188 TYR A O 1
ATOM 1488 N N . ASP A 1 189 ? -12.362 20.092 8.955 1.00 88.50 189 ASP A N 1
ATOM 1489 C CA . ASP A 1 189 ? -11.119 19.329 8.834 1.00 88.50 189 ASP A CA 1
ATOM 1490 C C . ASP A 1 189 ? -11.483 17.862 8.553 1.00 88.50 189 ASP A C 1
ATOM 1492 O O . ASP A 1 189 ? -12.358 17.308 9.237 1.00 88.50 189 ASP A O 1
ATOM 1496 N N . ILE A 1 190 ? -10.857 17.254 7.536 1.00 88.75 190 ILE A N 1
ATOM 1497 C CA . ILE A 1 190 ? -11.227 15.898 7.108 1.00 88.75 190 ILE A CA 1
ATOM 1498 C C . ILE A 1 190 ? -11.089 14.897 8.247 1.00 88.75 190 ILE A C 1
ATOM 1500 O O . ILE A 1 190 ? -11.850 13.941 8.282 1.00 88.75 190 ILE A O 1
ATOM 1504 N N . HIS A 1 191 ? -10.175 15.119 9.197 1.00 89.19 191 HIS A N 1
ATOM 1505 C CA . HIS A 1 191 ? -9.909 14.197 10.302 1.00 89.19 191 HIS A CA 1
ATOM 1506 C C . HIS A 1 191 ? -10.943 14.289 11.436 1.00 89.19 191 HIS A C 1
ATOM 1508 O O . HIS A 1 191 ? -10.880 13.528 12.402 1.00 89.19 191 HIS A O 1
ATOM 1514 N N . THR A 1 192 ? -11.916 15.201 11.347 1.00 89.50 192 THR A N 1
ATOM 1515 C CA . THR A 1 192 ? -13.004 15.289 12.334 1.00 89.50 192 THR A CA 1
ATOM 1516 C C . THR A 1 192 ? -13.992 14.127 12.191 1.00 89.50 192 THR A C 1
ATOM 1518 O O . THR A 1 192 ? -14.256 13.697 11.070 1.00 89.50 192 THR A O 1
ATOM 1521 N N . PRO A 1 193 ? -14.628 13.654 13.284 1.00 89.88 193 PRO A N 1
ATOM 1522 C CA . PRO A 1 193 ? -15.599 12.556 13.209 1.00 89.88 193 PRO A CA 1
ATOM 1523 C C . PRO A 1 193 ? -16.741 12.798 12.211 1.00 89.88 193 PRO A C 1
ATOM 1525 O O . PRO A 1 193 ? -17.153 11.884 11.501 1.00 89.88 193 PRO A O 1
ATOM 1528 N N . ILE A 1 194 ? -17.220 14.044 12.117 1.00 89.50 194 ILE A N 1
ATOM 1529 C CA . ILE A 1 194 ? -18.276 14.442 11.173 1.00 89.50 194 ILE A CA 1
ATOM 1530 C C . ILE A 1 194 ? -17.792 14.287 9.728 1.00 89.50 194 ILE A C 1
ATOM 1532 O O . ILE A 1 194 ? -18.498 13.704 8.908 1.00 89.50 194 ILE A O 1
ATOM 1536 N N . ALA A 1 195 ? -16.593 14.784 9.419 1.00 91.00 195 ALA A N 1
ATOM 1537 C CA . ALA A 1 195 ? -16.037 14.686 8.078 1.00 91.00 195 ALA A CA 1
ATOM 1538 C C . ALA A 1 195 ? -15.711 13.239 7.696 1.00 91.00 195 ALA A C 1
ATOM 1540 O O . ALA A 1 195 ? -16.012 12.833 6.582 1.00 91.00 195 ALA A O 1
ATOM 1541 N N . GLN A 1 196 ? -15.165 12.445 8.619 1.00 93.69 196 GLN A N 1
ATOM 1542 C CA . GLN A 1 196 ? -14.877 11.028 8.388 1.00 93.69 196 GLN A CA 1
ATOM 1543 C C . GLN A 1 196 ? -16.139 10.239 8.040 1.00 93.69 196 GLN A C 1
ATOM 1545 O O . GLN A 1 196 ? -16.145 9.522 7.044 1.00 93.69 196 GLN A O 1
ATOM 1550 N N . LYS A 1 197 ? -17.221 10.429 8.808 1.00 93.38 197 LYS A N 1
ATOM 1551 C CA . LYS A 1 197 ? -18.516 9.803 8.519 1.00 93.38 197 LYS A CA 1
ATOM 1552 C C . LYS A 1 197 ? -19.057 10.238 7.155 1.00 93.38 197 LYS A C 1
ATOM 1554 O O . LYS A 1 197 ? -19.473 9.397 6.368 1.00 93.38 197 LYS A O 1
ATOM 1559 N N . PHE A 1 198 ? -19.000 11.535 6.850 1.00 92.75 198 PHE A N 1
ATOM 1560 C CA . PHE A 1 198 ? -19.421 12.042 5.544 1.00 92.75 198 PHE A CA 1
ATOM 1561 C C . PHE A 1 198 ? -18.608 11.418 4.400 1.00 92.75 198 PHE A C 1
ATOM 1563 O O . PHE A 1 198 ? -19.190 10.955 3.431 1.00 92.75 198 PHE A O 1
ATOM 1570 N N . LEU A 1 199 ? -17.279 11.354 4.513 1.00 94.19 199 LEU A N 1
ATOM 1571 C CA . LEU A 1 199 ? -16.403 10.765 3.492 1.00 94.19 199 LEU A CA 1
ATOM 1572 C C . LEU A 1 199 ? -16.611 9.255 3.326 1.00 94.19 199 LEU A C 1
ATOM 1574 O O . LEU A 1 199 ? -16.427 8.737 2.229 1.00 94.19 199 LEU A O 1
ATOM 1578 N N . PHE A 1 200 ? -16.998 8.559 4.397 1.00 93.94 200 PHE A N 1
ATOM 1579 C CA . PHE A 1 200 ? -17.381 7.151 4.348 1.00 93.94 200 PHE A CA 1
ATOM 1580 C C . PHE A 1 200 ? -18.683 6.939 3.561 1.00 93.94 200 PHE A C 1
ATOM 1582 O O . PHE A 1 200 ? -18.745 6.051 2.712 1.00 93.94 200 PHE A O 1
ATOM 1589 N N . GLU A 1 201 ? -19.699 7.769 3.824 1.00 90.69 201 GLU A N 1
ATOM 1590 C CA . GLU A 1 201 ? -21.020 7.722 3.173 1.00 90.69 201 GLU A CA 1
ATOM 1591 C C . GLU A 1 201 ? -21.001 8.280 1.734 1.00 90.69 201 GLU A C 1
ATOM 1593 O O . GLU A 1 201 ? -21.849 7.915 0.919 1.00 90.69 201 GLU A O 1
ATOM 1598 N N . HIS A 1 202 ? -20.024 9.139 1.420 1.00 91.75 202 HIS A N 1
ATOM 1599 C CA . HIS A 1 202 ? -19.859 9.845 0.146 1.00 91.75 202 HIS A CA 1
ATOM 1600 C C . HIS A 1 202 ? -18.455 9.617 -0.449 1.00 91.75 202 HIS A C 1
ATOM 1602 O O . HIS A 1 202 ? -17.625 10.539 -0.465 1.00 91.75 202 HIS A O 1
ATOM 1608 N N . PRO A 1 203 ? -18.151 8.404 -0.949 1.00 89.38 203 PRO A N 1
ATOM 1609 C CA . PRO A 1 203 ? -16.830 8.064 -1.484 1.00 89.38 203 PRO A CA 1
ATOM 1610 C C . PRO A 1 203 ? -16.396 8.954 -2.661 1.00 89.38 203 PRO A C 1
ATOM 1612 O O . PRO A 1 203 ? -15.203 9.174 -2.858 1.00 89.38 203 PRO A O 1
ATOM 1615 N N . GLU A 1 204 ? -17.335 9.533 -3.411 1.00 89.25 204 GLU A N 1
ATOM 1616 C CA . GLU A 1 204 ? -17.068 10.516 -4.465 1.00 89.25 204 GLU A CA 1
ATOM 1617 C C . GLU A 1 204 ? -16.424 11.804 -3.931 1.00 89.25 204 GLU A C 1
ATOM 1619 O O . GLU A 1 204 ? -15.556 12.386 -4.584 1.00 89.25 204 GLU A O 1
ATOM 1624 N N . ALA A 1 205 ? -16.797 12.232 -2.722 1.00 89.69 205 ALA A N 1
ATOM 1625 C CA . ALA A 1 205 ? -16.204 13.400 -2.086 1.00 89.69 205 ALA A CA 1
ATOM 1626 C C . ALA A 1 205 ? -14.776 13.094 -1.620 1.00 89.69 205 ALA A C 1
ATOM 1628 O O . ALA A 1 205 ? -13.874 13.916 -1.790 1.00 89.69 205 ALA A O 1
ATOM 1629 N N . LEU A 1 206 ? -14.540 11.886 -1.093 1.00 90.88 206 LEU A N 1
ATOM 1630 C CA . LEU A 1 206 ? -13.187 11.426 -0.781 1.00 90.88 206 LEU A CA 1
ATOM 1631 C C . LEU A 1 206 ? -12.320 11.358 -2.037 1.00 90.88 206 LEU A C 1
ATOM 1633 O O . LEU A 1 206 ? -11.169 11.793 -2.009 1.00 90.88 206 LEU A O 1
ATOM 1637 N N . GLN A 1 207 ? -12.886 10.872 -3.140 1.00 89.38 207 GLN A N 1
ATOM 1638 C CA . GLN A 1 207 ? -12.216 10.825 -4.429 1.00 89.38 207 GLN A CA 1
ATOM 1639 C C . GLN A 1 207 ? -11.723 12.212 -4.862 1.00 89.38 207 GLN A C 1
ATOM 1641 O O . GLN A 1 207 ? -10.559 12.373 -5.230 1.00 89.38 207 GLN A O 1
ATOM 1646 N N . GLU A 1 208 ? -12.584 13.229 -4.770 1.00 86.69 208 GLU A N 1
ATOM 1647 C CA . GLU A 1 208 ? -12.226 14.604 -5.118 1.00 86.69 208 GLU A CA 1
ATOM 1648 C C . GLU A 1 208 ? -11.081 15.132 -4.239 1.00 86.69 208 GLU A C 1
ATOM 1650 O O . GLU A 1 208 ? -10.127 15.735 -4.740 1.00 86.69 208 GLU A O 1
ATOM 1655 N N . VAL A 1 209 ? -11.132 14.865 -2.931 1.00 87.19 209 VAL A N 1
ATOM 1656 C CA . VAL A 1 209 ? -10.075 15.252 -1.984 1.00 87.19 209 VAL A CA 1
ATOM 1657 C C . VAL A 1 209 ? -8.752 14.554 -2.318 1.00 87.19 209 VAL A C 1
ATOM 1659 O O . VAL A 1 209 ? -7.692 15.190 -2.297 1.00 87.19 209 VAL A O 1
ATOM 1662 N N . MET A 1 210 ? -8.794 13.263 -2.655 1.00 87.50 210 MET A N 1
ATOM 1663 C CA . MET A 1 210 ? -7.619 12.502 -3.081 1.00 87.50 210 MET A CA 1
ATOM 1664 C C . MET A 1 210 ? -6.999 13.093 -4.350 1.00 87.50 210 MET A C 1
ATOM 1666 O O . MET A 1 210 ? -5.807 13.406 -4.356 1.00 87.50 210 MET A O 1
ATOM 1670 N N . ASP A 1 211 ? -7.809 13.340 -5.381 1.00 85.81 211 ASP A N 1
ATOM 1671 C CA . ASP A 1 211 ? -7.358 13.881 -6.665 1.00 85.81 211 ASP A CA 1
ATOM 1672 C C . ASP A 1 211 ? -6.730 15.279 -6.510 1.00 85.81 211 ASP A C 1
ATOM 1674 O O . ASP A 1 211 ? -5.661 15.558 -7.064 1.00 85.81 211 ASP A O 1
ATOM 1678 N N . GLN A 1 212 ? -7.328 16.155 -5.695 1.00 83.38 212 GLN A N 1
ATOM 1679 C CA . GLN A 1 212 ? -6.757 17.474 -5.403 1.00 83.38 212 GLN A CA 1
ATOM 1680 C C . GLN A 1 212 ? -5.393 17.376 -4.702 1.00 83.38 212 GLN A C 1
ATOM 1682 O O . GLN A 1 212 ? -4.487 18.166 -4.988 1.00 83.38 212 GLN A O 1
ATOM 1687 N N . HIS A 1 213 ? -5.226 16.428 -3.779 1.00 80.88 213 HIS A N 1
ATOM 1688 C CA . HIS A 1 213 ? -3.966 16.249 -3.059 1.00 80.88 213 HIS A CA 1
ATOM 1689 C C . HIS A 1 213 ? -2.884 15.566 -3.890 1.00 80.88 213 HIS A C 1
ATOM 1691 O O . HIS A 1 213 ? -1.724 15.953 -3.758 1.00 80.88 213 HIS A O 1
ATOM 1697 N N . LEU A 1 214 ? -3.235 14.641 -4.786 1.00 80.00 214 LEU A N 1
ATOM 1698 C CA . LEU A 1 214 ? -2.295 14.050 -5.744 1.00 80.00 214 LEU A CA 1
ATOM 1699 C C . LEU A 1 214 ? -1.628 15.131 -6.608 1.00 80.00 214 LEU A C 1
ATOM 1701 O O . LEU A 1 214 ? -0.400 15.184 -6.703 1.00 80.00 214 LEU A O 1
ATOM 1705 N N . VAL A 1 215 ? -2.418 16.070 -7.141 1.00 79.69 215 VAL A N 1
ATOM 1706 C CA . VAL A 1 215 ? -1.899 17.199 -7.934 1.00 79.69 215 VAL A CA 1
ATOM 1707 C C . VAL A 1 215 ? -0.959 18.080 -7.103 1.00 79.69 215 VAL A C 1
ATOM 1709 O O . VAL A 1 215 ? 0.121 18.462 -7.563 1.00 79.69 215 VAL A O 1
ATOM 1712 N N . ARG A 1 216 ? -1.339 18.400 -5.858 1.00 77.50 216 ARG A N 1
ATOM 1713 C CA . ARG A 1 216 ? -0.501 19.209 -4.955 1.00 77.50 216 ARG A CA 1
ATOM 1714 C C . ARG A 1 216 ? 0.806 18.501 -4.602 1.00 77.50 216 ARG A C 1
ATOM 1716 O O . ARG A 1 216 ? 1.851 19.153 -4.618 1.00 77.50 216 ARG A O 1
ATOM 1723 N N . ALA A 1 217 ? 0.760 17.196 -4.330 1.00 74.62 217 ALA A N 1
ATOM 1724 C CA . ALA A 1 217 ? 1.940 16.391 -4.034 1.00 74.62 217 ALA A CA 1
ATOM 1725 C C . ALA A 1 217 ? 2.965 16.500 -5.172 1.00 74.62 217 ALA A C 1
ATOM 1727 O O . ALA A 1 217 ? 4.120 16.852 -4.909 1.00 74.62 217 ALA A O 1
ATOM 1728 N N . GLY A 1 218 ? 2.515 16.374 -6.426 1.00 70.81 218 GLY A N 1
ATOM 1729 C CA . GLY A 1 218 ? 3.361 16.546 -7.609 1.00 70.81 218 GLY A CA 1
ATOM 1730 C C . GLY A 1 218 ? 3.977 17.935 -7.751 1.00 70.81 218 GLY A C 1
ATOM 1731 O O . GLY A 1 218 ? 5.143 18.064 -8.118 1.00 70.81 218 GLY A O 1
ATOM 1732 N N . MET A 1 219 ? 3.245 18.995 -7.394 1.00 72.81 219 MET A N 1
ATOM 1733 C CA . MET A 1 219 ? 3.792 20.360 -7.390 1.00 72.81 219 MET A CA 1
ATOM 1734 C C . MET A 1 219 ? 4.875 20.569 -6.322 1.00 72.81 219 MET A C 1
ATOM 1736 O O . MET A 1 219 ? 5.764 21.402 -6.505 1.00 72.81 219 MET A O 1
ATOM 1740 N N . SER A 1 220 ? 4.783 19.848 -5.203 1.00 67.38 220 SER A N 1
ATOM 1741 C CA . SER A 1 220 ? 5.717 19.948 -4.074 1.00 67.38 220 SER A CA 1
ATOM 1742 C C . SER A 1 220 ? 6.863 18.933 -4.095 1.00 67.38 220 SER A C 1
ATOM 1744 O O . SER A 1 220 ? 7.766 19.050 -3.270 1.00 67.38 220 SER A O 1
ATOM 1746 N N . GLY A 1 221 ? 6.840 17.956 -5.008 1.00 66.56 221 GLY A N 1
ATOM 1747 C CA . GLY A 1 221 ? 7.778 16.828 -5.002 1.00 66.56 221 GLY A CA 1
ATOM 1748 C C . GLY A 1 221 ? 7.623 15.927 -3.772 1.00 66.56 221 GLY A C 1
ATOM 1749 O O . GLY A 1 221 ? 8.606 15.367 -3.295 1.00 66.56 221 GLY A O 1
ATOM 1750 N N . ALA A 1 222 ? 6.410 15.843 -3.220 1.00 69.94 222 ALA A N 1
ATOM 1751 C CA . ALA A 1 222 ? 6.087 14.959 -2.106 1.00 69.94 222 ALA A CA 1
ATOM 1752 C C . ALA A 1 222 ? 5.635 13.584 -2.624 1.00 69.94 222 ALA A C 1
ATOM 1754 O O . ALA A 1 222 ? 5.262 13.443 -3.791 1.00 69.94 222 ALA A O 1
ATOM 1755 N N . SER A 1 223 ? 5.649 12.570 -1.756 1.00 68.62 223 SER A N 1
ATOM 1756 C CA . SER A 1 223 ? 5.091 11.258 -2.089 1.00 68.62 223 SER A CA 1
ATOM 1757 C C . SER A 1 223 ? 3.578 11.335 -2.294 1.00 68.62 223 SER A C 1
ATOM 1759 O O . SER A 1 223 ? 2.885 12.150 -1.676 1.00 68.62 223 SER A O 1
ATOM 1761 N N . THR A 1 224 ? 3.067 10.477 -3.174 1.00 72.94 224 THR A N 1
ATOM 1762 C CA . THR A 1 224 ? 1.632 10.318 -3.410 1.00 72.94 224 THR A CA 1
ATOM 1763 C C . THR A 1 224 ? 0.935 9.861 -2.120 1.00 72.94 224 THR A C 1
ATOM 1765 O O . THR A 1 224 ? 1.341 8.851 -1.540 1.00 72.94 224 THR A O 1
ATOM 1768 N N . PRO A 1 225 ? -0.083 10.592 -1.630 1.00 77.50 225 PRO A N 1
ATOM 1769 C CA . PRO A 1 225 ? -0.821 10.200 -0.433 1.00 77.50 225 PRO A CA 1
ATOM 1770 C C . PRO A 1 225 ? -1.655 8.931 -0.673 1.00 77.50 225 PRO A C 1
ATOM 1772 O O . PRO A 1 225 ? -2.318 8.801 -1.698 1.00 77.50 225 PRO A O 1
ATOM 1775 N N . SER A 1 226 ? -1.654 8.018 0.298 1.00 86.00 226 SER A N 1
ATOM 1776 C CA . SER A 1 226 ? -2.509 6.814 0.336 1.00 86.00 226 SER A CA 1
ATOM 1777 C C . SER A 1 226 ? -3.660 6.995 1.334 1.00 86.00 226 SER A C 1
ATOM 1779 O O . SER A 1 226 ? -3.755 8.042 1.977 1.00 86.00 226 SER A O 1
ATOM 1781 N N . PHE A 1 227 ? -4.513 5.981 1.523 1.00 89.62 227 PHE A N 1
ATOM 1782 C CA . PHE A 1 227 ? -5.671 6.035 2.435 1.00 89.62 227 PHE A CA 1
ATOM 1783 C C . PHE A 1 227 ? -5.330 6.565 3.844 1.00 89.62 227 PHE A C 1
ATOM 1785 O O . PHE A 1 227 ? -6.088 7.350 4.419 1.00 89.62 227 PHE A O 1
ATOM 1792 N N . TYR A 1 228 ? -4.147 6.218 4.363 1.00 87.75 228 TYR A N 1
ATOM 1793 C CA . TYR A 1 228 ? -3.672 6.636 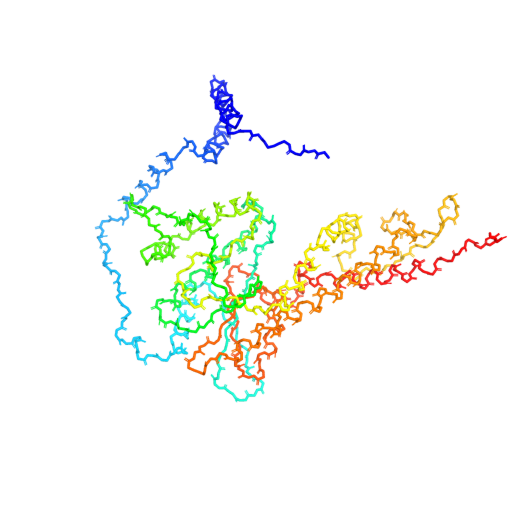5.680 1.00 87.75 228 TYR A CA 1
ATOM 1794 C C . TYR A 1 228 ? -3.486 8.165 5.824 1.00 87.75 228 TYR A C 1
ATOM 1796 O O . TYR A 1 228 ? -3.299 8.658 6.930 1.00 87.75 228 TYR A O 1
ATOM 1804 N N . 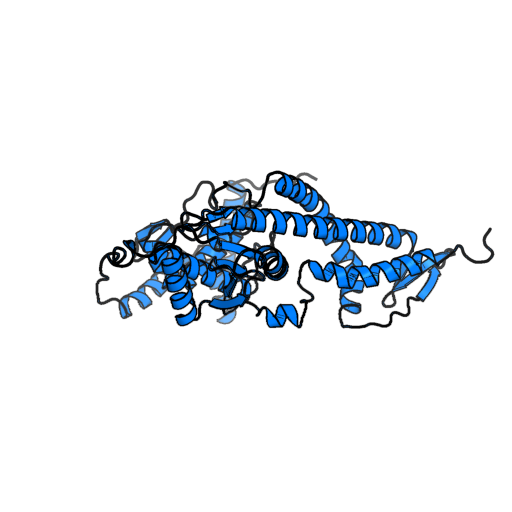ALA A 1 229 ? -3.499 8.943 4.729 1.00 87.06 229 ALA A N 1
ATOM 1805 C CA . ALA A 1 229 ? -3.509 10.414 4.772 1.00 87.06 229 ALA A CA 1
ATOM 1806 C C . ALA A 1 229 ? -4.831 10.979 5.277 1.00 87.06 229 ALA A C 1
ATOM 1808 O O . ALA A 1 229 ? -4.883 12.089 5.810 1.00 87.06 229 ALA A O 1
ATOM 1809 N N . TYR A 1 230 ? -5.900 10.244 4.997 1.00 89.25 230 TYR A N 1
ATOM 1810 C CA . TYR A 1 230 ? -7.257 10.757 5.015 1.00 89.25 230 TYR A CA 1
ATOM 1811 C C . TYR A 1 230 ? -8.032 10.249 6.219 1.00 89.25 230 TYR A C 1
ATOM 1813 O O . TYR A 1 230 ? -8.974 10.911 6.631 1.00 89.25 230 TYR A O 1
ATOM 1821 N N . THR A 1 231 ? -7.635 9.113 6.790 1.00 90.25 231 THR A N 1
ATOM 1822 C CA . THR A 1 231 ? -8.257 8.540 7.987 1.00 90.25 231 THR A CA 1
ATOM 1823 C C . THR A 1 231 ? -7.813 9.244 9.268 1.00 90.25 231 THR A C 1
ATOM 1825 O O . THR A 1 231 ? -6.699 9.760 9.358 1.00 90.25 231 THR A O 1
ATOM 1828 N N . ASN A 1 232 ? -8.695 9.254 10.265 1.00 88.50 232 ASN A N 1
ATOM 1829 C CA . ASN A 1 232 ? -8.389 9.663 11.634 1.00 88.50 232 ASN A CA 1
ATOM 1830 C C . ASN A 1 232 ? -8.067 8.479 12.565 1.00 88.50 232 ASN A C 1
ATOM 1832 O O . ASN A 1 232 ? -8.089 8.650 13.782 1.00 88.50 232 ASN A O 1
ATOM 1836 N N . TYR A 1 233 ? -7.805 7.288 12.019 1.00 90.00 233 TYR A N 1
ATOM 1837 C CA . TYR A 1 233 ? -7.342 6.150 12.805 1.00 90.00 233 TYR A CA 1
ATOM 1838 C C . TYR A 1 233 ? -5.993 6.475 13.463 1.00 90.00 233 TYR A C 1
ATOM 1840 O O . TYR A 1 233 ? -5.002 6.740 12.780 1.00 90.00 233 TYR A O 1
ATOM 1848 N N . ASN A 1 234 ? -5.960 6.492 14.796 1.00 83.19 234 ASN A N 1
ATOM 1849 C CA . ASN A 1 234 ? -4.843 7.072 15.549 1.00 83.19 234 ASN A CA 1
ATOM 1850 C C . ASN A 1 234 ? -3.569 6.212 15.532 1.00 83.19 234 ASN A C 1
ATOM 1852 O O . ASN A 1 234 ? -2.476 6.752 15.689 1.00 83.19 234 ASN A O 1
ATOM 1856 N N . ASN A 1 235 ? -3.689 4.901 15.306 1.00 88.25 235 ASN A N 1
ATOM 1857 C CA . ASN A 1 235 ? -2.589 3.946 15.479 1.00 88.25 235 ASN A CA 1
ATOM 1858 C C . ASN A 1 235 ? -1.903 3.564 14.156 1.00 88.25 235 ASN A C 1
ATOM 1860 O O . ASN A 1 235 ? -1.367 2.466 14.007 1.00 88.25 235 ASN A O 1
ATOM 1864 N N . ILE A 1 236 ? -1.895 4.480 13.180 1.00 89.06 236 ILE A N 1
ATOM 1865 C CA . ILE A 1 236 ? -1.107 4.323 11.951 1.00 89.06 236 ILE A CA 1
ATOM 1866 C C . ILE A 1 236 ? 0.318 4.825 12.164 1.00 89.06 236 ILE A C 1
ATOM 1868 O O . ILE A 1 236 ? 0.546 5.991 12.490 1.00 89.06 236 ILE A O 1
ATOM 1872 N N . GLN A 1 237 ? 1.290 3.969 11.866 1.00 88.38 237 GLN A N 1
ATOM 1873 C CA . GLN A 1 237 ? 2.708 4.296 11.952 1.00 88.38 237 GLN A CA 1
ATOM 1874 C C . GLN A 1 237 ? 3.497 3.652 10.819 1.00 88.38 237 GLN A C 1
ATOM 1876 O O . GLN A 1 237 ? 3.055 2.689 10.201 1.00 88.38 237 GLN A O 1
ATOM 1881 N N . GLY A 1 238 ? 4.681 4.181 10.514 1.00 88.88 238 GLY A N 1
ATOM 1882 C CA . GLY A 1 238 ? 5.558 3.507 9.564 1.00 88.88 238 GLY A CA 1
ATOM 1883 C C . GLY A 1 238 ? 6.124 2.191 10.102 1.00 88.88 238 GLY A C 1
ATOM 1884 O O . GLY A 1 238 ? 6.101 1.917 11.305 1.00 88.88 238 GLY A O 1
ATOM 1885 N N . ALA A 1 239 ? 6.644 1.386 9.184 1.00 90.25 239 ALA A N 1
ATOM 1886 C CA . ALA A 1 239 ? 7.117 0.031 9.436 1.00 90.25 239 ALA A CA 1
ATOM 1887 C C . ALA A 1 239 ? 8.622 -0.160 9.190 1.00 90.25 239 ALA A C 1
ATOM 1889 O O . ALA A 1 239 ? 9.082 -1.291 9.110 1.00 90.25 239 ALA A O 1
ATOM 1890 N N . HIS A 1 240 ? 9.392 0.911 8.977 1.00 88.88 240 HIS A N 1
ATOM 1891 C CA . HIS A 1 240 ? 10.788 0.806 8.545 1.00 88.88 240 HIS A CA 1
ATOM 1892 C C . HIS A 1 240 ? 11.772 1.449 9.515 1.00 88.88 240 HIS A C 1
ATOM 1894 O O . HIS A 1 240 ? 11.593 2.578 9.978 1.00 88.88 240 HIS A O 1
ATOM 1900 N N . THR A 1 241 ? 12.855 0.732 9.782 1.00 89.06 241 THR A N 1
ATOM 1901 C CA . THR A 1 241 ? 14.002 1.212 10.548 1.00 89.06 241 THR A CA 1
ATOM 1902 C C . THR A 1 241 ? 14.840 2.205 9.734 1.00 89.06 241 THR A C 1
ATOM 1904 O O . THR A 1 241 ? 14.710 2.327 8.513 1.00 89.06 241 THR A O 1
ATOM 1907 N N . GLY A 1 242 ? 15.778 2.894 10.396 1.00 84.81 242 GLY A N 1
ATOM 1908 C CA . GLY A 1 242 ? 16.730 3.785 9.714 1.00 84.81 242 GLY A CA 1
ATOM 1909 C C . GLY A 1 242 ? 17.616 3.078 8.673 1.00 84.81 242 GLY A C 1
ATOM 1910 O O . GLY A 1 242 ? 18.072 3.718 7.727 1.00 84.81 242 GLY A O 1
ATOM 1911 N N . ARG A 1 243 ? 17.818 1.756 8.801 1.00 86.12 243 ARG A N 1
ATOM 1912 C CA . ARG A 1 243 ? 18.556 0.930 7.828 1.00 86.12 243 ARG A CA 1
ATOM 1913 C C . ARG A 1 243 ? 17.830 0.870 6.482 1.00 86.12 243 ARG A C 1
ATOM 1915 O O . ARG A 1 243 ? 18.443 1.065 5.430 1.00 86.12 243 ARG A O 1
ATOM 1922 N N . VAL A 1 244 ? 16.520 0.630 6.518 1.00 84.94 244 VAL A N 1
ATOM 1923 C CA . VAL A 1 244 ? 15.681 0.614 5.315 1.00 84.94 244 VAL A CA 1
ATOM 1924 C C . VAL A 1 244 ? 15.576 2.018 4.719 1.00 84.94 244 VAL A C 1
ATOM 1926 O O . VAL A 1 244 ? 15.651 2.153 3.503 1.00 84.94 244 VAL A O 1
ATOM 1929 N N . GLU A 1 245 ? 15.514 3.079 5.532 1.00 79.81 245 GLU A N 1
ATOM 1930 C CA . GLU A 1 245 ? 15.540 4.461 5.019 1.00 79.81 245 GLU A CA 1
ATOM 1931 C C . GLU A 1 245 ? 16.828 4.795 4.251 1.00 79.81 245 GLU A C 1
ATOM 1933 O O . GLU A 1 245 ? 16.772 5.374 3.165 1.00 79.81 245 GLU A O 1
ATOM 1938 N N . GLN A 1 246 ? 17.995 4.431 4.791 1.00 81.69 246 GLN A N 1
ATOM 1939 C CA . GLN A 1 246 ? 19.270 4.635 4.096 1.00 81.69 246 GLN A CA 1
ATOM 1940 C C . GLN A 1 246 ? 19.314 3.872 2.773 1.00 81.69 246 GLN A C 1
ATOM 1942 O O . GLN A 1 246 ? 19.705 4.433 1.750 1.00 81.69 246 GLN A O 1
ATOM 1947 N N . SER A 1 247 ? 18.854 2.621 2.779 1.00 82.00 247 SER A N 1
ATOM 1948 C CA . SER A 1 247 ? 18.795 1.794 1.572 1.00 82.00 247 SER A CA 1
ATOM 1949 C C . SER A 1 247 ? 17.833 2.377 0.535 1.00 82.00 247 SER A C 1
ATOM 1951 O O . SER A 1 247 ? 18.173 2.450 -0.642 1.00 82.00 247 SER A O 1
ATOM 1953 N N . MET A 1 248 ? 16.681 2.896 0.966 1.00 75.19 248 MET A N 1
ATOM 1954 C CA . MET A 1 248 ? 15.712 3.561 0.095 1.00 75.19 248 MET A CA 1
ATOM 1955 C C . MET A 1 248 ? 16.317 4.787 -0.595 1.00 75.19 248 MET A C 1
ATOM 1957 O O . MET A 1 248 ? 16.172 4.941 -1.805 1.00 75.19 248 MET A O 1
ATOM 1961 N N . ASN A 1 249 ? 17.053 5.627 0.138 1.00 70.69 249 ASN A N 1
ATOM 1962 C CA . ASN A 1 249 ? 17.721 6.795 -0.443 1.00 70.69 249 ASN A CA 1
ATOM 1963 C C . ASN A 1 249 ? 18.776 6.403 -1.492 1.00 70.69 249 ASN A C 1
ATOM 1965 O O . ASN A 1 249 ? 18.870 7.059 -2.530 1.00 70.69 249 ASN A O 1
ATOM 1969 N N . ASN A 1 250 ? 19.512 5.312 -1.259 1.00 73.44 250 ASN A N 1
ATOM 1970 C CA . ASN A 1 250 ? 20.471 4.766 -2.224 1.00 73.44 250 ASN A CA 1
ATOM 1971 C C . ASN A 1 250 ? 19.779 4.161 -3.460 1.00 73.44 250 ASN A C 1
ATOM 1973 O O . ASN A 1 250 ? 20.325 4.202 -4.555 1.00 73.44 250 ASN A O 1
ATOM 1977 N N . MET A 1 251 ? 18.569 3.615 -3.316 1.00 70.69 251 MET A N 1
ATOM 1978 C CA . MET A 1 251 ? 17.792 3.101 -4.451 1.00 70.69 251 MET A CA 1
ATOM 1979 C C . MET A 1 251 ? 17.174 4.227 -5.292 1.00 70.69 251 MET A C 1
ATOM 1981 O O . MET A 1 251 ? 17.082 4.111 -6.514 1.00 70.69 251 MET A O 1
ATOM 1985 N N . VAL A 1 252 ? 16.783 5.344 -4.667 1.00 65.38 252 VAL A N 1
ATOM 1986 C CA . VAL A 1 252 ? 16.218 6.512 -5.367 1.00 65.38 252 VAL A CA 1
ATOM 1987 C C . VAL A 1 252 ? 17.234 7.165 -6.310 1.00 65.38 252 VAL A C 1
ATOM 1989 O O . VAL A 1 252 ? 16.837 7.638 -7.376 1.00 65.38 252 VAL A O 1
ATOM 1992 N N . SER A 1 253 ? 18.534 7.165 -5.982 1.00 65.50 253 SER A N 1
ATOM 1993 C CA . SER A 1 253 ? 19.562 7.675 -6.906 1.00 65.50 253 SER A CA 1
ATOM 1994 C C . SER A 1 253 ? 19.655 6.857 -8.196 1.00 65.50 253 SER A C 1
ATOM 1996 O O . SER A 1 253 ? 19.913 7.421 -9.259 1.00 65.50 253 SER A O 1
ATOM 1998 N N . ASP A 1 254 ? 19.364 5.559 -8.118 1.00 65.69 254 ASP A N 1
ATOM 1999 C CA . ASP A 1 254 ? 19.464 4.626 -9.243 1.00 65.69 254 ASP A CA 1
ATOM 2000 C C . ASP A 1 254 ? 18.147 4.514 -10.032 1.00 65.69 254 ASP A C 1
ATOM 2002 O O . ASP A 1 254 ? 18.145 4.078 -11.182 1.00 65.69 254 ASP A O 1
ATOM 2006 N N . ALA A 1 255 ? 17.028 4.984 -9.466 1.00 62.25 255 ALA A N 1
ATOM 2007 C CA . ALA A 1 255 ? 15.702 4.942 -10.094 1.00 62.25 255 ALA A CA 1
ATOM 2008 C C . ALA A 1 255 ? 15.614 5.745 -11.407 1.00 62.25 255 ALA A C 1
ATOM 2010 O O . ALA A 1 255 ? 14.874 5.386 -12.325 1.00 62.25 255 ALA A O 1
ATOM 2011 N N . LYS A 1 256 ? 16.379 6.840 -11.524 1.00 65.94 256 LYS A N 1
ATOM 2012 C CA . LYS A 1 256 ? 16.463 7.588 -12.784 1.00 65.94 256 LYS A CA 1
ATOM 2013 C C . LYS A 1 256 ? 17.160 6.762 -13.863 1.00 65.94 256 LYS A C 1
ATOM 2015 O O . LYS A 1 256 ? 16.683 6.715 -14.991 1.00 65.94 256 LYS A O 1
ATOM 2020 N N . TRP A 1 257 ? 18.268 6.112 -13.508 1.00 68.81 257 TRP A N 1
ATOM 2021 C CA . TRP A 1 257 ? 19.008 5.268 -14.438 1.00 68.81 257 TRP A CA 1
ATOM 2022 C C . TRP A 1 257 ? 18.168 4.071 -14.894 1.00 68.81 257 TRP A C 1
ATOM 2024 O O . TRP A 1 257 ? 18.148 3.786 -16.085 1.00 68.81 257 TRP A O 1
ATOM 2034 N N . SER A 1 258 ? 17.423 3.419 -13.992 1.00 63.97 258 SER A N 1
ATOM 2035 C CA . SER A 1 258 ? 16.561 2.289 -14.367 1.00 63.97 258 SER A CA 1
ATOM 2036 C C . SER A 1 258 ? 15.440 2.702 -15.323 1.00 63.97 258 SER A C 1
ATOM 2038 O O . SER A 1 258 ? 15.187 1.993 -16.291 1.00 63.97 258 SER A O 1
ATOM 2040 N N . THR A 1 259 ? 14.837 3.878 -15.120 1.00 62.81 259 THR A N 1
ATOM 2041 C CA . THR A 1 259 ? 13.834 4.437 -16.046 1.00 62.81 259 THR A CA 1
ATOM 2042 C C . THR A 1 259 ? 14.445 4.699 -17.427 1.00 62.81 259 THR A C 1
ATOM 2044 O O . THR A 1 259 ? 13.909 4.254 -18.440 1.00 62.81 259 THR A O 1
ATOM 2047 N N . ASP A 1 260 ? 15.601 5.373 -17.470 1.00 65.94 260 ASP A N 1
ATOM 2048 C CA . ASP A 1 260 ? 16.305 5.689 -18.719 1.00 65.94 260 ASP A CA 1
ATOM 2049 C C . ASP A 1 260 ? 16.760 4.386 -19.441 1.00 65.94 260 ASP A C 1
ATOM 2051 O O . ASP A 1 260 ? 16.725 4.292 -20.673 1.00 65.94 260 ASP A O 1
ATOM 2055 N N . PHE A 1 261 ? 17.136 3.346 -18.683 1.00 67.25 261 PHE A N 1
ATOM 2056 C CA . PHE A 1 261 ? 17.454 2.006 -19.188 1.00 67.25 261 PHE A CA 1
ATOM 2057 C C . PHE A 1 261 ? 16.213 1.315 -19.773 1.00 67.25 261 PHE A C 1
ATOM 2059 O O . PHE A 1 261 ? 16.242 0.875 -20.920 1.00 67.25 261 PHE A O 1
ATOM 2066 N N . GLU A 1 262 ? 15.096 1.256 -19.047 1.00 64.81 262 GLU A N 1
ATOM 2067 C CA . GLU A 1 262 ? 13.853 0.648 -19.541 1.00 64.81 262 GLU A CA 1
ATOM 2068 C C . GLU A 1 262 ? 13.338 1.314 -20.819 1.00 64.81 262 GLU A C 1
ATOM 2070 O O . GLU A 1 262 ? 12.872 0.619 -21.721 1.00 64.81 262 GLU A O 1
ATOM 2075 N N . GLU A 1 263 ? 13.459 2.638 -20.941 1.00 65.56 263 GLU A N 1
ATOM 2076 C CA . GLU A 1 263 ? 13.118 3.358 -22.170 1.00 65.56 263 GLU A CA 1
ATOM 2077 C C . GLU A 1 263 ? 14.054 2.994 -23.330 1.00 65.56 263 GLU A C 1
ATOM 2079 O O . GLU A 1 263 ? 13.583 2.695 -24.432 1.00 65.56 263 GLU A O 1
ATOM 2084 N N . SER A 1 264 ? 15.366 2.953 -23.076 1.00 65.38 264 SER A N 1
ATOM 2085 C CA . SER A 1 264 ? 16.387 2.612 -24.079 1.00 65.38 264 SER A CA 1
ATOM 2086 C C . SER A 1 264 ? 16.243 1.177 -24.591 1.00 65.38 264 SER A C 1
ATOM 2088 O O . SER A 1 264 ? 16.464 0.899 -25.769 1.00 65.38 264 SER A O 1
ATOM 2090 N N . PHE A 1 265 ? 15.811 0.271 -23.714 1.00 62.97 265 PHE A N 1
ATOM 2091 C CA . PHE A 1 265 ? 15.616 -1.144 -24.007 1.00 62.97 265 PHE A CA 1
ATOM 2092 C C . PHE A 1 265 ? 14.130 -1.513 -24.166 1.00 62.97 265 PHE A C 1
ATOM 2094 O O . PHE A 1 265 ? 13.780 -2.691 -24.215 1.00 62.97 265 PHE A O 1
ATOM 2101 N N . LYS A 1 266 ? 13.227 -0.535 -24.329 1.00 63.19 266 LYS A N 1
ATOM 2102 C CA . LYS A 1 266 ? 11.775 -0.775 -24.442 1.00 63.19 266 LYS A CA 1
ATOM 2103 C C . LYS A 1 266 ? 11.410 -1.691 -25.608 1.00 63.19 266 LYS A C 1
ATOM 2105 O O . LYS A 1 266 ? 10.444 -2.451 -25.537 1.00 63.19 266 LYS A O 1
ATOM 2110 N N . PHE A 1 267 ? 12.177 -1.639 -26.696 1.00 59.72 267 PHE A N 1
ATOM 2111 C CA . PHE A 1 267 ? 11.982 -2.526 -27.844 1.00 59.72 267 PHE A CA 1
ATOM 2112 C C . PHE A 1 267 ? 12.288 -3.996 -27.505 1.00 59.72 267 PHE A C 1
ATOM 2114 O O . PHE A 1 267 ? 11.618 -4.887 -28.025 1.00 59.72 267 PHE A O 1
ATOM 2121 N N . PHE A 1 268 ? 13.218 -4.257 -26.578 1.00 59.09 268 PHE A N 1
ATOM 2122 C CA . PHE A 1 268 ? 13.468 -5.594 -26.041 1.00 59.09 268 PHE A CA 1
ATOM 2123 C C . PHE A 1 268 ? 12.290 -6.081 -25.211 1.00 59.09 268 PHE A C 1
ATOM 2125 O O . PHE A 1 268 ? 11.730 -7.136 -25.489 1.00 59.09 268 PHE A O 1
ATOM 2132 N N . THR A 1 269 ? 11.879 -5.297 -24.216 1.00 53.72 269 THR A N 1
ATOM 2133 C CA . THR A 1 269 ? 10.847 -5.712 -23.257 1.00 53.72 269 THR A CA 1
ATOM 2134 C C . THR A 1 269 ? 9.476 -5.874 -23.923 1.00 53.72 269 THR A C 1
ATOM 2136 O O . THR A 1 269 ? 8.758 -6.832 -23.639 1.00 53.72 269 THR A O 1
ATOM 2139 N N . SER A 1 270 ? 9.131 -5.009 -24.884 1.00 55.31 270 SER A N 1
ATOM 2140 C CA . SER A 1 270 ? 7.861 -5.076 -25.628 1.00 55.31 270 SER A CA 1
ATOM 2141 C C . SER A 1 270 ? 7.779 -6.217 -26.649 1.00 55.31 270 SER A C 1
ATOM 2143 O O . SER A 1 270 ? 6.688 -6.746 -26.873 1.00 55.31 270 SER A O 1
ATOM 2145 N N . THR A 1 271 ? 8.906 -6.626 -27.239 1.00 52.31 271 THR A N 1
ATOM 2146 C CA . THR A 1 271 ? 8.960 -7.739 -28.205 1.00 52.31 271 THR A CA 1
ATOM 2147 C C . THR A 1 271 ? 9.079 -9.096 -27.503 1.00 52.31 271 THR A C 1
ATOM 2149 O O . THR A 1 271 ? 8.548 -10.092 -27.989 1.00 52.31 271 THR A O 1
ATOM 2152 N N . LEU A 1 272 ? 9.741 -9.142 -26.341 1.00 50.72 272 LEU A N 1
ATOM 2153 C CA . LEU A 1 272 ? 10.072 -10.382 -25.629 1.00 50.72 272 LEU A CA 1
ATOM 2154 C C . LEU A 1 272 ? 9.088 -10.733 -24.495 1.00 50.72 272 LEU A C 1
ATOM 2156 O O . LEU A 1 272 ? 9.008 -11.892 -24.094 1.00 50.72 272 LEU A O 1
ATOM 2160 N N . GLY A 1 273 ? 8.291 -9.777 -24.006 1.00 43.62 273 GLY A N 1
ATOM 2161 C CA . GLY A 1 273 ? 7.377 -9.946 -22.866 1.00 43.62 273 GLY A CA 1
ATOM 2162 C C . GLY A 1 273 ? 6.090 -10.753 -23.114 1.00 43.62 273 GLY A C 1
ATOM 2163 O O . GLY A 1 273 ? 5.175 -10.681 -22.298 1.00 43.62 273 GLY A O 1
ATOM 2164 N N . ARG A 1 274 ? 5.963 -11.498 -24.227 1.00 42.41 274 ARG A N 1
ATOM 2165 C CA . ARG A 1 274 ? 4.724 -12.226 -24.603 1.00 42.41 274 ARG A CA 1
ATOM 2166 C C . ARG A 1 274 ? 4.752 -13.754 -24.422 1.00 42.41 274 ARG A C 1
ATOM 2168 O O . ARG A 1 274 ? 3.863 -14.436 -24.921 1.00 42.41 274 ARG A O 1
ATOM 2175 N N . GLY A 1 275 ? 5.687 -14.282 -23.635 1.00 38.97 275 GLY A N 1
ATOM 2176 C CA . GLY A 1 275 ? 5.730 -15.701 -23.252 1.00 38.97 275 GLY A CA 1
ATOM 2177 C C . GLY A 1 275 ? 6.801 -16.490 -24.000 1.00 38.97 275 GLY A C 1
ATOM 2178 O O . GLY A 1 275 ? 7.045 -16.226 -25.171 1.00 38.97 275 GLY A O 1
ATOM 2179 N N . THR A 1 276 ? 7.463 -17.401 -23.272 1.00 39.47 276 THR A N 1
ATOM 2180 C CA . THR A 1 276 ? 8.426 -18.438 -23.714 1.00 39.47 276 THR A CA 1
ATOM 2181 C C . THR A 1 276 ? 8.982 -18.263 -25.133 1.00 39.47 276 THR A C 1
ATOM 2183 O O . THR A 1 276 ? 8.802 -19.105 -26.012 1.00 39.47 276 THR A O 1
ATOM 2186 N N . VAL A 1 277 ? 9.688 -17.156 -25.374 1.00 40.47 277 VAL A N 1
ATOM 2187 C CA . VAL A 1 277 ? 10.360 -16.939 -26.654 1.00 40.47 277 VAL A CA 1
ATOM 2188 C C . VAL A 1 277 ? 11.641 -17.767 -26.638 1.00 40.47 277 VAL A C 1
ATOM 2190 O O . VAL A 1 277 ? 12.592 -17.451 -25.920 1.00 40.47 277 VAL A O 1
ATOM 2193 N N . ASN A 1 278 ? 11.674 -18.839 -27.430 1.00 42.19 278 ASN A N 1
ATOM 2194 C CA . ASN A 1 278 ? 12.926 -19.476 -27.833 1.00 42.19 278 ASN A CA 1
ATOM 2195 C C . ASN A 1 278 ? 13.737 -18.433 -28.615 1.00 42.19 278 ASN A C 1
ATOM 2197 O O . ASN A 1 278 ? 13.468 -18.173 -29.786 1.00 42.19 278 ASN A O 1
ATOM 2201 N N . MET A 1 279 ? 14.670 -17.763 -27.939 1.00 51.69 279 MET A N 1
ATOM 2202 C CA . MET A 1 279 ? 15.489 -16.726 -28.557 1.00 51.69 279 MET A CA 1
ATOM 2203 C C . MET A 1 279 ? 16.564 -17.360 -29.441 1.00 51.69 279 MET A C 1
ATOM 2205 O O . MET A 1 279 ? 17.522 -17.935 -28.929 1.00 51.69 279 MET A O 1
ATOM 2209 N N . ASN A 1 280 ? 16.458 -17.174 -30.754 1.00 53.41 280 ASN A N 1
ATOM 2210 C CA . ASN A 1 280 ? 17.627 -17.212 -31.629 1.00 53.41 280 ASN A CA 1
ATOM 2211 C C . ASN A 1 280 ? 18.292 -15.830 -31.560 1.00 53.41 280 ASN A C 1
ATOM 2213 O O . ASN A 1 280 ? 17.889 -14.915 -32.276 1.00 53.41 280 ASN A O 1
ATOM 2217 N N . ILE A 1 281 ? 19.257 -15.654 -30.652 1.00 62.19 281 ILE A N 1
ATOM 2218 C CA . ILE A 1 281 ? 20.097 -14.448 -30.617 1.00 62.19 281 ILE A CA 1
ATOM 2219 C C . ILE A 1 281 ? 21.085 -14.562 -31.778 1.00 62.19 281 ILE A C 1
ATOM 2221 O O . ILE A 1 281 ? 21.964 -15.422 -31.752 1.00 62.19 281 ILE A O 1
ATOM 2225 N N . GLY A 1 282 ? 20.934 -13.718 -32.800 1.00 61.09 282 GLY A N 1
ATOM 2226 C CA . GLY A 1 282 ? 21.928 -13.630 -33.865 1.00 61.09 282 GLY A CA 1
ATOM 2227 C C . GLY A 1 282 ? 23.208 -13.000 -33.322 1.00 61.09 282 GLY A C 1
ATOM 2228 O O . GLY A 1 282 ? 23.152 -11.987 -32.627 1.00 61.09 282 GLY A O 1
ATOM 2229 N N . THR A 1 283 ? 24.356 -13.591 -33.620 1.00 68.94 283 THR A N 1
ATOM 2230 C CA . THR A 1 283 ? 25.677 -13.035 -33.307 1.00 68.94 283 THR A CA 1
ATOM 2231 C C . THR A 1 283 ? 26.378 -12.676 -34.610 1.00 68.94 283 THR A C 1
ATOM 2233 O O . THR A 1 283 ? 26.180 -13.334 -35.633 1.00 68.94 283 THR A O 1
ATOM 2236 N N . GLY A 1 284 ? 27.166 -11.607 -34.612 1.00 74.50 284 GLY A N 1
ATOM 2237 C CA . GLY A 1 284 ? 27.852 -11.168 -35.821 1.00 74.50 284 GLY A CA 1
ATOM 2238 C C . GLY A 1 284 ? 28.784 -9.996 -35.578 1.00 74.50 284 GLY A C 1
ATOM 2239 O O . GLY A 1 284 ? 29.112 -9.670 -34.438 1.00 74.50 284 GLY A O 1
ATOM 2240 N N . TRP A 1 285 ? 29.196 -9.366 -36.670 1.00 78.12 285 TRP A N 1
ATOM 2241 C CA . TRP A 1 285 ? 30.051 -8.185 -36.664 1.00 78.12 285 TRP A CA 1
ATOM 2242 C C . TRP A 1 285 ? 29.378 -7.083 -37.478 1.00 78.12 285 TRP A C 1
ATOM 2244 O O . TRP A 1 285 ? 28.693 -7.370 -38.465 1.00 78.12 285 TRP A O 1
ATOM 2254 N N . ASP A 1 286 ? 29.534 -5.833 -37.055 1.00 76.62 286 ASP A N 1
ATOM 2255 C CA . ASP A 1 286 ? 29.082 -4.686 -37.839 1.00 76.62 286 ASP A CA 1
ATOM 2256 C C . ASP A 1 286 ? 29.983 -4.451 -39.071 1.00 76.62 286 ASP A C 1
ATOM 2258 O O . ASP A 1 286 ? 30.963 -5.160 -39.317 1.00 76.62 286 ASP A O 1
ATOM 2262 N N . SER A 1 287 ? 29.675 -3.421 -39.864 1.00 70.56 287 SER A N 1
ATOM 2263 C CA . SER A 1 287 ? 30.476 -3.052 -41.040 1.00 70.56 287 SER A CA 1
ATOM 2264 C C . SER A 1 287 ? 31.911 -2.603 -40.721 1.00 70.56 287 SER A C 1
ATOM 2266 O O . SER A 1 287 ? 32.701 -2.420 -41.643 1.00 70.56 287 SER A O 1
ATOM 2268 N N . GLN A 1 288 ? 32.235 -2.371 -39.448 1.00 75.94 288 GLN A N 1
ATOM 2269 C CA . GLN A 1 288 ? 33.550 -1.960 -38.953 1.00 75.94 288 GLN A CA 1
ATOM 2270 C C . GLN A 1 288 ? 34.308 -3.123 -38.281 1.00 75.94 288 GLN A C 1
ATOM 2272 O O . GLN A 1 288 ? 35.428 -2.919 -37.820 1.00 75.94 288 GLN A O 1
ATOM 2277 N N . GLY A 1 289 ? 33.738 -4.335 -38.255 1.00 73.12 289 GLY A N 1
ATOM 2278 C CA . GLY A 1 289 ? 34.334 -5.512 -37.614 1.00 73.12 289 GLY A CA 1
ATOM 2279 C C . GLY A 1 289 ? 34.089 -5.591 -36.103 1.00 73.12 289 GLY A C 1
ATOM 2280 O O . GLY A 1 289 ? 34.653 -6.460 -35.435 1.00 73.12 289 GLY A O 1
ATOM 2281 N N . ASN A 1 290 ? 33.242 -4.722 -35.544 1.00 78.75 290 ASN A N 1
ATOM 2282 C CA . ASN A 1 290 ? 32.938 -4.727 -34.118 1.00 78.75 290 ASN A CA 1
ATOM 2283 C C . ASN A 1 290 ? 31.923 -5.829 -33.783 1.00 78.75 290 ASN A C 1
ATOM 2285 O O . ASN A 1 290 ? 30.910 -5.952 -34.479 1.00 78.75 290 ASN A O 1
ATOM 2289 N N . PRO A 1 291 ? 32.136 -6.598 -32.700 1.00 81.44 291 PRO A N 1
ATOM 2290 C CA . PRO A 1 291 ? 31.174 -7.581 -32.216 1.00 81.44 291 PRO A CA 1
ATOM 2291 C C . PRO A 1 291 ? 29.783 -6.976 -31.970 1.00 81.44 291 PRO A C 1
ATOM 2293 O O . PRO A 1 291 ? 29.623 -5.990 -31.243 1.00 81.44 291 PRO A O 1
ATOM 2296 N N . ALA A 1 292 ? 28.757 -7.602 -32.540 1.00 80.75 292 ALA A N 1
ATOM 2297 C CA . ALA A 1 292 ? 27.377 -7.152 -32.454 1.00 80.75 292 ALA A CA 1
ATOM 2298 C C . ALA A 1 292 ? 26.406 -8.320 -32.231 1.00 80.75 292 ALA A C 1
ATOM 2300 O O . ALA A 1 292 ? 26.658 -9.471 -32.596 1.00 80.75 292 ALA A O 1
ATOM 2301 N N . LEU A 1 293 ? 25.259 -8.000 -31.641 1.00 78.19 293 LEU A N 1
ATOM 2302 C CA . LEU A 1 293 ? 24.130 -8.904 -31.471 1.00 78.19 293 LEU A CA 1
ATOM 2303 C C . LEU A 1 293 ? 22.936 -8.429 -32.289 1.00 78.19 293 LEU A C 1
ATOM 2305 O O . LEU A 1 293 ? 22.615 -7.242 -32.280 1.00 78.19 293 LEU A O 1
ATOM 2309 N N . GLN A 1 294 ? 22.243 -9.361 -32.938 1.00 72.12 294 GLN A N 1
ATOM 2310 C CA . GLN A 1 294 ? 20.967 -9.105 -33.587 1.00 72.12 294 GLN A CA 1
ATOM 2311 C C . GLN A 1 294 ? 19.826 -9.420 -32.623 1.00 72.12 294 GLN A C 1
ATOM 2313 O O . GLN A 1 294 ? 19.603 -10.568 -32.232 1.00 72.12 294 GLN A O 1
ATOM 2318 N N . LEU A 1 295 ? 19.089 -8.381 -32.250 1.00 67.19 295 LEU A N 1
ATOM 2319 C CA . LEU A 1 295 ? 18.070 -8.412 -31.216 1.00 67.19 295 LEU A CA 1
ATOM 2320 C C . LEU A 1 295 ? 16.806 -7.747 -31.769 1.00 67.19 295 LEU A C 1
ATOM 2322 O O . LEU A 1 295 ? 16.829 -6.580 -32.151 1.00 67.19 295 LEU A O 1
ATOM 2326 N N . ALA A 1 296 ? 15.712 -8.510 -31.887 1.00 64.44 296 ALA A N 1
ATOM 2327 C CA . ALA A 1 296 ? 14.446 -8.050 -32.480 1.00 64.44 296 ALA A CA 1
ATOM 2328 C C . ALA A 1 296 ? 14.603 -7.367 -33.864 1.00 64.44 296 ALA A C 1
ATOM 2330 O O . ALA A 1 296 ? 13.899 -6.413 -34.188 1.00 64.44 296 ALA A O 1
ATOM 2331 N N . GLY A 1 297 ? 15.544 -7.849 -34.684 1.00 62.16 297 GLY A N 1
ATOM 2332 C CA . GLY A 1 297 ? 15.824 -7.299 -36.016 1.00 62.16 297 GLY A CA 1
ATOM 2333 C C . GLY A 1 297 ? 16.751 -6.076 -36.037 1.00 62.16 297 GLY A C 1
ATOM 2334 O O . GLY A 1 297 ? 17.029 -5.567 -37.119 1.00 62.16 297 GLY A O 1
ATOM 2335 N N . GLN A 1 298 ? 17.268 -5.630 -34.887 1.00 69.00 298 GLN A N 1
ATOM 2336 C CA . GLN A 1 298 ? 18.244 -4.542 -34.782 1.00 69.00 298 GLN A CA 1
ATOM 2337 C C . GLN A 1 298 ? 19.613 -5.065 -34.342 1.00 69.00 298 GLN A C 1
ATOM 2339 O O . GLN A 1 298 ? 19.696 -5.934 -33.477 1.00 69.00 298 GLN A O 1
ATOM 2344 N N . TRP A 1 299 ? 20.685 -4.534 -34.931 1.00 72.94 299 TRP A N 1
ATOM 2345 C CA . TRP A 1 299 ? 22.053 -4.824 -34.500 1.00 72.94 299 TRP A CA 1
ATOM 2346 C C . TRP A 1 299 ? 22.473 -3.859 -33.393 1.00 72.94 299 TRP A C 1
ATOM 2348 O O . TRP A 1 299 ? 22.342 -2.646 -33.548 1.00 72.94 299 TRP A O 1
ATOM 2358 N N . VAL A 1 300 ? 22.980 -4.404 -32.290 1.00 74.19 300 VAL A N 1
ATOM 2359 C CA . VAL A 1 300 ? 23.465 -3.646 -31.131 1.00 74.19 300 VAL A CA 1
ATOM 2360 C C . VAL A 1 300 ? 24.878 -4.106 -30.796 1.00 74.19 300 VAL A C 1
ATOM 2362 O O . VAL A 1 300 ? 25.139 -5.309 -30.741 1.00 74.19 300 VAL A O 1
ATOM 2365 N N . LEU A 1 301 ? 25.790 -3.162 -30.567 1.00 81.50 301 LEU A N 1
ATOM 2366 C CA . LEU A 1 301 ? 27.182 -3.472 -30.246 1.00 81.50 301 LEU A CA 1
ATOM 2367 C C . LEU A 1 301 ? 27.303 -4.107 -28.858 1.00 81.50 301 LEU A C 1
ATOM 2369 O O . LEU A 1 301 ? 26.667 -3.664 -27.894 1.00 81.50 301 LEU A O 1
ATOM 2373 N N . THR A 1 302 ? 28.157 -5.125 -28.738 1.00 78.94 302 THR A N 1
ATOM 2374 C CA . THR A 1 302 ? 28.358 -5.823 -27.459 1.00 78.94 302 THR A CA 1
ATOM 2375 C C . THR A 1 302 ? 28.943 -4.896 -26.390 1.00 78.94 302 THR A C 1
ATOM 2377 O O . THR A 1 302 ? 28.532 -4.965 -25.233 1.00 78.94 302 THR A O 1
ATOM 2380 N N . GLU A 1 303 ? 29.826 -3.968 -26.775 1.00 81.31 303 GLU A N 1
ATOM 2381 C CA . GLU A 1 303 ? 30.434 -2.974 -25.877 1.00 81.31 303 GLU A CA 1
ATOM 2382 C C . GLU A 1 303 ? 29.407 -2.028 -25.232 1.00 81.31 303 GLU A C 1
ATOM 2384 O O . GLU A 1 303 ? 29.619 -1.542 -24.124 1.00 81.31 303 GLU A O 1
ATOM 2389 N N . GLN A 1 304 ? 28.276 -1.789 -25.903 1.00 76.25 304 GLN A N 1
ATOM 2390 C CA . GLN A 1 304 ? 27.205 -0.928 -25.402 1.00 76.25 304 GLN A CA 1
ATOM 2391 C C . GLN A 1 304 ? 26.244 -1.716 -24.510 1.00 76.25 304 GLN A C 1
ATOM 2393 O O . GLN A 1 304 ? 25.768 -1.209 -23.493 1.00 76.25 304 GLN A O 1
ATOM 2398 N N . ILE A 1 305 ? 25.961 -2.969 -24.878 1.00 74.94 305 ILE A N 1
ATOM 2399 C CA . ILE A 1 305 ? 24.925 -3.765 -24.221 1.00 74.94 305 ILE A CA 1
ATOM 2400 C C . ILE A 1 305 ? 25.422 -4.479 -22.960 1.00 74.94 305 ILE A C 1
ATOM 2402 O O . ILE A 1 305 ? 24.675 -4.571 -21.987 1.00 74.94 305 ILE A O 1
ATOM 2406 N N . ILE A 1 306 ? 26.679 -4.947 -22.938 1.00 79.88 306 ILE A N 1
ATOM 2407 C CA . ILE A 1 306 ? 27.247 -5.696 -21.806 1.00 79.88 306 ILE A CA 1
ATOM 2408 C C . ILE A 1 306 ? 27.243 -4.848 -20.522 1.00 79.88 306 ILE A C 1
ATOM 2410 O O . ILE A 1 306 ? 26.637 -5.291 -19.543 1.00 79.88 306 ILE A O 1
ATOM 2414 N N . PRO A 1 307 ? 27.818 -3.625 -20.486 1.00 79.19 307 PRO A N 1
ATOM 2415 C CA . PRO A 1 307 ? 27.864 -2.837 -19.253 1.00 79.19 307 PRO A CA 1
ATOM 2416 C C . PRO A 1 307 ? 26.473 -2.431 -18.758 1.00 79.19 307 PRO A C 1
ATOM 2418 O O . PRO A 1 307 ? 26.230 -2.373 -17.551 1.00 79.19 307 PRO A O 1
ATOM 2421 N N . ALA A 1 308 ? 25.553 -2.164 -19.690 1.00 74.56 308 ALA A N 1
ATOM 2422 C CA . ALA A 1 308 ? 24.187 -1.766 -19.383 1.00 74.56 308 ALA A CA 1
ATOM 2423 C C . ALA A 1 308 ? 23.403 -2.926 -18.742 1.00 74.56 308 ALA A C 1
ATOM 2425 O O . ALA A 1 308 ? 22.786 -2.745 -17.691 1.00 74.56 308 ALA A O 1
ATOM 2426 N N . ILE A 1 309 ? 23.490 -4.130 -19.319 1.00 73.88 309 ILE A N 1
ATOM 2427 C CA . ILE A 1 309 ? 22.874 -5.339 -18.760 1.00 73.88 309 ILE A CA 1
ATOM 2428 C C . ILE A 1 309 ? 23.481 -5.693 -17.399 1.00 73.88 309 ILE A C 1
ATOM 2430 O O . ILE A 1 309 ? 22.747 -5.967 -16.454 1.00 73.88 309 ILE A O 1
ATOM 2434 N N . GLU A 1 310 ? 24.805 -5.659 -17.257 1.00 78.38 310 GLU A N 1
ATOM 2435 C CA . GLU A 1 310 ? 25.453 -5.954 -15.975 1.00 78.38 310 GLU A CA 1
ATOM 2436 C C . GLU A 1 310 ? 25.037 -4.976 -14.871 1.00 78.38 310 GLU A C 1
ATOM 2438 O O . GLU A 1 310 ? 24.868 -5.374 -13.717 1.00 78.38 310 GLU A O 1
ATOM 2443 N N . HIS A 1 311 ? 24.856 -3.695 -15.206 1.00 78.00 311 HIS A N 1
ATOM 2444 C CA . HIS A 1 311 ? 24.316 -2.718 -14.267 1.00 78.00 311 HIS A CA 1
ATOM 2445 C C . HIS A 1 311 ? 22.879 -3.077 -13.876 1.00 78.00 311 HIS A C 1
ATOM 2447 O O . HIS A 1 311 ? 22.571 -3.090 -12.684 1.00 78.00 311 HIS A O 1
ATOM 2453 N N . TYR A 1 312 ? 22.028 -3.426 -14.844 1.00 74.00 312 TYR A N 1
ATOM 2454 C CA . TYR A 1 312 ? 20.642 -3.814 -14.582 1.00 74.00 312 TYR A CA 1
ATOM 2455 C C . TYR A 1 312 ? 20.550 -5.021 -13.644 1.00 74.00 312 TYR A C 1
ATOM 2457 O O . TYR A 1 312 ? 19.806 -4.973 -12.668 1.00 74.00 312 TYR A O 1
ATOM 2465 N N . LEU A 1 313 ? 21.349 -6.067 -13.880 1.00 73.69 313 LEU A N 1
ATOM 2466 C CA . LEU A 1 313 ? 21.375 -7.256 -13.022 1.00 73.69 313 LEU A CA 1
ATOM 2467 C C . LEU A 1 313 ? 21.789 -6.902 -11.582 1.00 73.69 313 LEU A C 1
ATOM 2469 O O . LEU A 1 313 ? 21.084 -7.250 -10.640 1.00 73.69 313 LEU A O 1
ATOM 2473 N N . ARG A 1 314 ? 22.848 -6.095 -11.399 1.00 75.25 314 ARG A N 1
ATOM 2474 C CA . ARG A 1 314 ? 23.248 -5.601 -10.063 1.00 75.25 314 ARG A CA 1
ATOM 2475 C C . ARG A 1 314 ? 22.183 -4.726 -9.401 1.00 75.25 314 ARG A C 1
ATOM 2477 O O . ARG A 1 314 ? 22.094 -4.676 -8.176 1.00 75.25 314 ARG A O 1
ATOM 2484 N N . TYR A 1 315 ? 21.430 -3.953 -10.178 1.00 74.06 315 TYR A N 1
ATOM 2485 C CA . TYR A 1 315 ? 20.313 -3.164 -9.663 1.00 74.06 315 TYR A CA 1
ATOM 2486 C C . TYR A 1 315 ? 19.163 -4.070 -9.206 1.00 74.06 315 TYR A C 1
ATOM 2488 O O . TYR A 1 315 ? 18.647 -3.868 -8.110 1.00 74.06 315 TYR A O 1
ATOM 2496 N N . ALA A 1 316 ? 18.814 -5.090 -9.991 1.00 72.31 316 ALA A N 1
ATOM 2497 C CA . ALA A 1 316 ? 17.762 -6.043 -9.658 1.00 72.31 316 ALA A CA 1
ATOM 2498 C C . ALA A 1 316 ? 18.084 -6.848 -8.386 1.00 72.31 316 ALA A C 1
ATOM 2500 O O . ALA A 1 316 ? 17.226 -6.961 -7.514 1.00 72.31 316 ALA A O 1
ATOM 2501 N N . ASP A 1 317 ? 19.328 -7.310 -8.221 1.00 72.31 317 ASP A N 1
ATOM 2502 C CA . ASP A 1 317 ? 19.772 -7.990 -6.994 1.00 72.31 317 ASP A CA 1
ATOM 2503 C C . ASP A 1 317 ? 19.654 -7.077 -5.761 1.00 72.31 317 ASP A C 1
ATOM 2505 O O . ASP A 1 317 ? 19.169 -7.485 -4.703 1.00 72.31 317 ASP A O 1
ATOM 2509 N N . ARG A 1 318 ? 20.056 -5.805 -5.898 1.00 74.81 318 ARG A N 1
ATOM 2510 C CA . ARG A 1 318 ? 19.913 -4.806 -4.826 1.00 74.81 318 ARG A CA 1
ATOM 2511 C C . ARG A 1 318 ? 18.451 -4.514 -4.503 1.00 74.81 318 ARG A C 1
ATOM 2513 O O . ARG A 1 318 ? 18.131 -4.350 -3.330 1.00 74.81 318 ARG A O 1
ATOM 2520 N N . LEU A 1 319 ? 17.577 -4.467 -5.509 1.00 75.19 319 LEU A N 1
ATOM 2521 C CA . LEU A 1 319 ? 16.140 -4.285 -5.316 1.00 75.19 319 LEU A CA 1
ATOM 2522 C C . LEU A 1 319 ? 15.526 -5.472 -4.565 1.00 75.19 319 LEU A C 1
ATOM 2524 O O . LEU A 1 319 ? 14.791 -5.251 -3.611 1.00 75.19 319 LEU A O 1
ATOM 2528 N N . ALA A 1 320 ? 15.887 -6.706 -4.924 1.00 74.81 320 ALA A N 1
ATOM 2529 C CA . ALA A 1 320 ? 15.418 -7.902 -4.227 1.00 74.81 320 ALA A CA 1
ATOM 2530 C C . ALA A 1 320 ? 15.863 -7.918 -2.755 1.00 74.81 320 ALA A C 1
ATOM 2532 O O . ALA A 1 320 ? 15.048 -8.139 -1.862 1.00 74.81 320 ALA A O 1
ATOM 2533 N N . SER A 1 321 ? 17.137 -7.606 -2.490 1.00 78.44 321 SER A N 1
ATOM 2534 C CA . SER A 1 321 ? 17.643 -7.475 -1.118 1.00 78.44 321 SER A CA 1
ATOM 2535 C C . SER A 1 321 ? 16.947 -6.344 -0.354 1.00 78.44 321 SER A C 1
ATOM 2537 O O . SER A 1 321 ? 16.665 -6.468 0.838 1.00 78.44 321 SER A O 1
ATOM 2539 N N . PHE A 1 322 ? 16.638 -5.236 -1.031 1.00 81.25 322 PHE A N 1
ATOM 2540 C CA . PHE A 1 322 ? 15.893 -4.136 -0.437 1.00 81.25 322 PHE A CA 1
ATOM 2541 C C . PHE A 1 322 ? 14.461 -4.535 -0.073 1.00 81.25 322 PHE A C 1
ATOM 2543 O O . PHE A 1 322 ? 14.035 -4.250 1.044 1.00 81.25 322 PHE A O 1
ATOM 2550 N N . ASP A 1 323 ? 13.745 -5.226 -0.959 1.00 83.06 323 ASP A N 1
ATOM 2551 C CA . ASP A 1 323 ? 12.397 -5.729 -0.688 1.00 83.06 323 ASP A CA 1
ATOM 2552 C C . ASP A 1 323 ? 12.390 -6.695 0.503 1.00 83.06 323 ASP A C 1
ATOM 2554 O O . ASP A 1 323 ? 11.582 -6.528 1.416 1.00 83.06 323 ASP A O 1
ATOM 2558 N N . GLU A 1 324 ? 13.358 -7.613 0.578 1.00 84.50 324 GLU A N 1
ATOM 2559 C CA . GLU A 1 324 ? 13.509 -8.517 1.723 1.00 84.50 324 GLU A CA 1
ATOM 2560 C C . GLU A 1 324 ? 13.718 -7.748 3.038 1.00 84.50 324 GLU A C 1
ATOM 2562 O O . GLU A 1 324 ? 13.081 -8.056 4.044 1.00 84.50 324 GLU A O 1
ATOM 2567 N N . MET A 1 325 ? 14.553 -6.701 3.042 1.00 86.62 325 MET A N 1
ATOM 2568 C CA . MET A 1 325 ? 14.743 -5.861 4.231 1.00 86.62 325 MET A CA 1
ATOM 2569 C C . MET A 1 325 ? 13.457 -5.142 4.654 1.00 86.62 325 MET A C 1
ATOM 2571 O O . MET A 1 325 ? 13.209 -4.981 5.849 1.00 86.62 325 MET A O 1
ATOM 2575 N N . ARG A 1 326 ? 12.641 -4.688 3.697 1.00 86.88 326 ARG A N 1
ATOM 2576 C CA . ARG A 1 326 ? 11.359 -4.026 3.988 1.00 86.88 326 ARG A CA 1
ATOM 2577 C C . ARG A 1 326 ? 10.369 -4.997 4.608 1.00 86.88 326 ARG A C 1
ATOM 2579 O O . ARG A 1 326 ? 9.684 -4.630 5.560 1.00 86.88 326 ARG A O 1
ATOM 2586 N N . GLU A 1 327 ? 10.301 -6.206 4.065 1.00 89.94 327 GLU A N 1
ATOM 2587 C CA . GLU A 1 327 ? 9.429 -7.271 4.550 1.00 89.94 327 GLU A CA 1
ATOM 2588 C C . GLU A 1 327 ? 9.857 -7.754 5.941 1.00 89.94 327 GLU A C 1
ATOM 2590 O O . GLU A 1 327 ? 9.017 -7.986 6.811 1.00 89.94 327 GLU A O 1
ATOM 2595 N N . GLU A 1 328 ? 11.165 -7.840 6.182 1.00 92.69 328 GLU A N 1
ATOM 2596 C CA . GLU A 1 328 ? 11.734 -8.180 7.485 1.00 92.69 328 GLU A CA 1
ATOM 2597 C C . GLU A 1 328 ? 11.364 -7.152 8.557 1.00 92.69 328 GLU A C 1
ATOM 2599 O O . GLU A 1 328 ? 10.868 -7.520 9.620 1.00 92.69 328 GLU A O 1
ATOM 2604 N N . ASP A 1 329 ? 11.542 -5.858 8.277 1.00 94.12 329 ASP A N 1
ATOM 2605 C CA . ASP A 1 329 ? 11.207 -4.808 9.241 1.00 94.12 329 ASP A CA 1
ATOM 2606 C C . ASP A 1 329 ? 9.696 -4.826 9.567 1.00 94.12 329 ASP A C 1
ATOM 2608 O O . ASP A 1 329 ? 9.317 -4.817 10.738 1.00 94.12 329 ASP A O 1
ATOM 2612 N N . VAL A 1 330 ? 8.824 -4.921 8.552 1.00 94.00 330 VAL A N 1
ATOM 2613 C CA . VAL A 1 330 ? 7.361 -4.976 8.749 1.00 94.00 330 VAL A CA 1
ATOM 2614 C C . VAL A 1 330 ? 6.961 -6.191 9.591 1.00 94.00 330 VAL A C 1
ATOM 2616 O O . VAL A 1 330 ? 6.222 -6.044 10.566 1.00 94.00 330 VAL A O 1
ATOM 2619 N N . SER A 1 331 ? 7.449 -7.383 9.235 1.00 95.25 331 SER A N 1
ATOM 2620 C CA . SER A 1 331 ? 7.116 -8.617 9.956 1.00 95.25 331 SER A CA 1
ATOM 2621 C C . SER A 1 331 ? 7.642 -8.601 11.391 1.00 95.25 331 SER A C 1
ATOM 2623 O O . SER A 1 331 ? 6.905 -8.961 12.307 1.00 95.25 331 SER A O 1
ATOM 2625 N N . THR A 1 332 ? 8.850 -8.078 11.615 1.00 95.69 332 THR A N 1
ATOM 2626 C CA . THR A 1 332 ? 9.419 -7.888 12.956 1.00 95.69 332 THR A CA 1
ATOM 2627 C C . THR A 1 332 ? 8.508 -7.032 13.833 1.00 95.69 332 THR A C 1
ATOM 2629 O O . THR A 1 332 ? 8.183 -7.428 14.951 1.00 95.69 332 THR A O 1
ATOM 2632 N N . PHE A 1 333 ? 8.045 -5.883 13.331 1.00 94.94 333 PHE A N 1
ATOM 2633 C CA . PHE A 1 333 ? 7.167 -5.006 14.110 1.00 94.94 333 PHE A CA 1
ATOM 2634 C C . PHE A 1 333 ? 5.793 -5.630 14.388 1.00 94.94 333 PHE A C 1
ATOM 2636 O O . PHE A 1 333 ? 5.274 -5.496 15.497 1.00 94.94 333 PHE A O 1
ATOM 2643 N N . MET A 1 334 ? 5.220 -6.363 13.428 1.00 96.12 334 MET A N 1
ATOM 2644 C CA . MET A 1 334 ? 3.978 -7.109 13.662 1.00 96.12 334 MET A CA 1
ATOM 2645 C C . MET A 1 334 ? 4.147 -8.179 14.748 1.00 96.12 334 MET A C 1
ATOM 2647 O O . MET A 1 334 ? 3.304 -8.294 15.634 1.00 96.12 334 MET A O 1
ATOM 2651 N N . LEU A 1 335 ? 5.248 -8.933 14.727 1.00 95.19 335 LEU A N 1
ATOM 2652 C CA . LEU A 1 335 ? 5.538 -9.967 15.727 1.00 95.19 335 LEU A CA 1
ATOM 2653 C C . LEU A 1 335 ? 5.760 -9.382 17.131 1.00 95.19 335 LEU A C 1
ATOM 2655 O O . LEU A 1 335 ? 5.366 -9.995 18.124 1.00 95.19 335 LEU A O 1
ATOM 2659 N N . GLN A 1 336 ? 6.345 -8.184 17.206 1.00 94.69 336 GLN A N 1
ATOM 2660 C CA . GLN A 1 336 ? 6.619 -7.445 18.445 1.00 94.69 336 GLN A CA 1
ATOM 2661 C C . GLN A 1 336 ? 5.422 -6.656 18.991 1.00 94.69 336 GLN A C 1
ATOM 2663 O O . GLN A 1 336 ? 5.535 -6.045 20.052 1.00 94.69 336 GLN A O 1
ATOM 2668 N N . THR A 1 337 ? 4.286 -6.634 18.288 1.00 94.00 337 THR A N 1
ATOM 2669 C CA . THR A 1 337 ? 3.065 -5.995 18.802 1.00 94.00 337 THR A CA 1
ATOM 2670 C C . THR A 1 337 ? 2.631 -6.668 20.106 1.00 94.00 337 THR A C 1
ATOM 2672 O O . THR A 1 337 ? 2.775 -7.886 20.239 1.00 94.00 337 THR A O 1
ATOM 2675 N N . ASN A 1 338 ? 2.115 -5.885 21.057 1.00 90.00 338 ASN A N 1
ATOM 2676 C CA . ASN A 1 338 ? 1.636 -6.390 22.347 1.00 90.00 338 ASN A CA 1
ATOM 2677 C C . ASN A 1 338 ? 0.574 -7.483 22.155 1.00 90.00 338 ASN A C 1
ATOM 2679 O O . ASN A 1 338 ? -0.212 -7.412 21.216 1.00 90.00 338 ASN A O 1
ATOM 2683 N N . GLU A 1 339 ? 0.522 -8.466 23.055 1.00 84.81 339 GLU A N 1
ATOM 2684 C CA . GLU A 1 339 ? -0.410 -9.603 22.946 1.00 84.81 339 GLU A CA 1
ATOM 2685 C C . GLU A 1 339 ? -1.887 -9.184 23.009 1.00 84.81 339 GLU A C 1
ATOM 2687 O O . GLU A 1 339 ? -2.723 -9.803 22.356 1.00 84.81 339 GLU A O 1
ATOM 2692 N N . ASP A 1 340 ? -2.192 -8.095 23.720 1.00 88.62 340 ASP A N 1
ATOM 2693 C CA . ASP A 1 340 ? -3.548 -7.540 23.832 1.00 88.62 340 ASP A CA 1
ATOM 2694 C C . ASP A 1 340 ? -3.993 -6.741 22.593 1.00 88.62 340 ASP A C 1
ATOM 2696 O O . ASP A 1 340 ? -5.140 -6.300 22.523 1.00 88.62 340 ASP A O 1
ATOM 2700 N N . GLN A 1 341 ? -3.093 -6.520 21.630 1.00 92.19 341 GLN A N 1
ATOM 2701 C CA . GLN A 1 341 ? -3.332 -5.726 20.428 1.00 92.19 341 GLN A CA 1
ATOM 2702 C C . GLN A 1 341 ? -3.216 -6.582 19.172 1.00 92.19 341 GLN A C 1
ATOM 2704 O O . GLN A 1 341 ? -2.345 -7.444 19.050 1.00 92.19 341 GLN A O 1
ATOM 2709 N N . VAL A 1 342 ? -4.049 -6.288 18.180 1.00 94.62 342 VAL A N 1
ATOM 2710 C CA . VAL A 1 342 ? -4.022 -6.989 16.901 1.00 94.62 342 VAL A CA 1
ATOM 2711 C C . VAL A 1 342 ? -2.996 -6.343 15.964 1.00 94.62 342 VAL A C 1
ATOM 2713 O O . VAL A 1 342 ? -3.197 -5.207 15.522 1.00 94.62 342 VAL A O 1
ATOM 2716 N N . PRO A 1 343 ? -1.902 -7.036 15.595 1.00 96.00 343 PRO A N 1
ATOM 2717 C CA . PRO A 1 343 ? -0.954 -6.501 14.631 1.00 96.00 343 PRO A CA 1
ATOM 2718 C C . PRO A 1 343 ? -1.584 -6.420 13.242 1.00 96.00 343 PRO A C 1
ATOM 2720 O O . PRO A 1 343 ? -2.072 -7.418 12.705 1.00 96.00 343 PRO A O 1
ATOM 2723 N N . SER A 1 344 ? -1.500 -5.247 12.618 1.00 97.12 344 SER A N 1
ATOM 2724 C CA . SER A 1 344 ? -1.894 -5.048 11.225 1.00 97.12 344 SER A CA 1
ATOM 2725 C C . SER A 1 344 ? -0.776 -4.384 10.427 1.00 97.12 344 SER A C 1
ATOM 2727 O O . SER A 1 344 ? -0.022 -3.566 10.951 1.00 97.12 344 SER A O 1
ATOM 2729 N N . CYS A 1 345 ? -0.670 -4.673 9.133 1.00 95.75 345 CYS A N 1
ATOM 2730 C CA . CYS A 1 345 ? 0.189 -3.906 8.234 1.00 95.75 345 CYS A CA 1
ATOM 2731 C C . CYS A 1 345 ? -0.538 -3.496 6.961 1.00 95.75 345 CYS A C 1
ATOM 2733 O O . CYS A 1 345 ? -1.463 -4.162 6.510 1.00 95.75 345 CYS A O 1
ATOM 2735 N N . PHE A 1 346 ? -0.090 -2.391 6.377 1.00 93.31 346 PHE A N 1
ATOM 2736 C CA . PHE A 1 346 ? -0.439 -1.994 5.024 1.00 93.31 346 PHE A CA 1
ATOM 2737 C C . PHE A 1 346 ? 0.773 -2.204 4.129 1.00 93.31 346 PHE A C 1
ATOM 2739 O O . PHE A 1 346 ? 1.834 -1.625 4.387 1.00 93.31 346 PHE A O 1
ATOM 2746 N N . CYS A 1 347 ? 0.605 -3.000 3.077 1.00 88.75 347 CYS A N 1
ATOM 2747 C CA . CYS A 1 347 ? 1.662 -3.271 2.118 1.00 88.75 347 CYS A CA 1
ATOM 2748 C C . CYS A 1 347 ? 1.130 -3.389 0.690 1.00 88.75 347 CYS A C 1
ATOM 2750 O O . CYS A 1 347 ? -0.060 -3.595 0.434 1.00 88.75 347 CYS A O 1
ATOM 2752 N N . GLY A 1 348 ? 2.053 -3.246 -0.254 1.00 83.25 348 GLY A N 1
ATOM 2753 C CA . GLY A 1 348 ? 1.776 -3.444 -1.663 1.00 83.25 348 GLY A CA 1
ATOM 2754 C C . GLY A 1 348 ? 1.459 -4.903 -1.941 1.00 83.25 348 GLY A C 1
ATOM 2755 O O . GLY A 1 348 ? 2.002 -5.803 -1.293 1.00 83.25 348 GLY A O 1
ATOM 2756 N N . LEU A 1 349 ? 0.640 -5.144 -2.968 1.00 78.25 349 LEU A N 1
ATOM 2757 C CA . LEU A 1 349 ? 0.297 -6.497 -3.430 1.00 78.25 349 LEU A CA 1
ATOM 2758 C C . LEU A 1 349 ? 1.534 -7.391 -3.598 1.00 78.25 349 LEU A C 1
ATOM 2760 O O . LEU A 1 349 ? 1.476 -8.586 -3.314 1.00 78.25 349 LEU A O 1
ATOM 2764 N N . GLY A 1 350 ? 2.664 -6.809 -4.013 1.00 75.06 350 GLY A N 1
ATOM 2765 C CA . GLY A 1 350 ? 3.885 -7.568 -4.243 1.00 75.06 350 GLY A CA 1
ATOM 2766 C C . GLY A 1 350 ? 4.628 -8.065 -3.001 1.00 75.06 350 GLY A C 1
ATOM 2767 O O . GLY A 1 350 ? 5.392 -9.019 -3.091 1.00 75.06 350 GLY A O 1
ATOM 2768 N N . HIS A 1 351 ? 4.359 -7.485 -1.833 1.00 84.00 351 HIS A N 1
ATOM 2769 C CA . HIS A 1 351 ? 4.968 -7.901 -0.564 1.00 84.00 351 HIS A CA 1
ATOM 2770 C C . HIS A 1 351 ? 4.090 -8.886 0.214 1.00 84.00 351 HIS A C 1
ATOM 2772 O O . HIS A 1 351 ? 4.551 -9.565 1.128 1.00 84.00 351 HIS A O 1
ATOM 2778 N N . THR A 1 352 ? 2.807 -8.981 -0.147 1.00 86.19 352 THR A N 1
ATOM 2779 C CA . THR A 1 352 ? 1.788 -9.696 0.634 1.00 86.19 352 THR A CA 1
ATOM 2780 C C . THR A 1 352 ? 2.142 -11.166 0.854 1.00 86.19 352 THR A C 1
ATOM 2782 O O . THR A 1 352 ? 2.052 -11.659 1.976 1.00 86.19 352 THR A O 1
ATOM 2785 N N . LEU A 1 353 ? 2.591 -11.869 -0.193 1.00 83.88 353 LEU A N 1
ATOM 2786 C CA . LEU A 1 353 ? 2.891 -13.298 -0.089 1.00 83.88 353 LEU A CA 1
ATOM 2787 C C . LEU A 1 353 ? 4.097 -13.570 0.818 1.00 83.88 353 LEU A C 1
ATOM 2789 O O . LEU A 1 353 ? 4.025 -14.446 1.676 1.00 83.88 353 LEU A O 1
ATOM 2793 N N . GLN A 1 354 ? 5.198 -12.840 0.647 1.00 84.81 354 GLN A N 1
ATOM 2794 C CA . GLN A 1 354 ? 6.401 -13.072 1.450 1.00 84.81 354 GLN A CA 1
ATOM 2795 C C . GLN A 1 354 ? 6.196 -12.667 2.909 1.00 84.81 354 GLN A C 1
ATOM 2797 O O . GLN A 1 354 ? 6.571 -13.420 3.807 1.00 84.81 354 GLN A O 1
ATOM 2802 N N . LEU A 1 355 ? 5.505 -11.547 3.150 1.00 89.56 355 LEU A N 1
ATOM 2803 C CA . LEU A 1 355 ? 5.088 -11.151 4.494 1.00 89.56 355 LEU A CA 1
ATOM 2804 C C . LEU A 1 355 ? 4.222 -12.219 5.155 1.00 89.56 355 LEU A C 1
ATOM 2806 O O . LEU A 1 355 ? 4.492 -12.592 6.293 1.00 89.56 355 LEU A O 1
ATOM 2810 N N . SER A 1 356 ? 3.227 -12.757 4.441 1.00 91.44 356 SER A N 1
ATOM 2811 C CA . SER A 1 356 ? 2.372 -13.805 5.000 1.00 91.44 356 SER A CA 1
ATOM 2812 C C . SER A 1 356 ? 3.177 -15.031 5.430 1.00 91.44 356 SER A C 1
ATOM 2814 O O . SER A 1 356 ? 3.035 -15.473 6.565 1.00 91.44 356 SER A O 1
ATOM 2816 N N . LYS A 1 357 ? 4.117 -15.501 4.599 1.00 90.94 357 LYS A N 1
ATOM 2817 C CA . LYS A 1 357 ? 4.987 -16.638 4.934 1.00 90.94 357 LYS A CA 1
ATOM 2818 C C . LYS A 1 357 ? 5.823 -16.386 6.187 1.00 90.94 357 LYS A C 1
ATOM 2820 O O . LYS A 1 357 ? 5.889 -17.259 7.041 1.00 90.94 357 LYS A O 1
ATOM 2825 N N . LYS A 1 358 ? 6.433 -15.199 6.308 1.00 92.38 358 LYS A N 1
ATOM 2826 C CA . LYS A 1 358 ? 7.236 -14.817 7.485 1.00 92.38 358 LYS A CA 1
ATOM 2827 C C . LYS A 1 358 ? 6.404 -14.783 8.775 1.00 92.38 358 LYS A C 1
ATOM 2829 O O . LYS A 1 358 ? 6.927 -15.043 9.853 1.00 92.38 358 LYS A O 1
ATOM 2834 N N . LEU A 1 359 ? 5.115 -14.457 8.677 1.00 95.00 359 LEU A N 1
ATOM 2835 C CA . LEU A 1 359 ? 4.221 -14.325 9.830 1.00 95.00 359 LEU A CA 1
ATOM 2836 C C . LEU A 1 359 ? 3.543 -15.644 10.233 1.00 95.00 359 LEU A C 1
ATOM 2838 O O . LEU A 1 359 ? 3.272 -15.838 11.419 1.00 95.00 359 LEU A O 1
ATOM 2842 N N . GLN A 1 360 ? 3.303 -16.555 9.283 1.00 94.31 360 GLN A N 1
ATOM 2843 C CA . GLN A 1 360 ? 2.573 -17.810 9.514 1.00 94.31 360 GLN A CA 1
ATOM 2844 C C . GLN A 1 360 ? 3.208 -18.720 10.571 1.00 94.31 360 GLN A C 1
ATOM 2846 O O . GLN A 1 360 ? 2.507 -19.532 11.165 1.00 94.31 360 GLN A O 1
ATOM 2851 N N . ASP A 1 361 ? 4.496 -18.579 10.873 1.00 91.19 361 ASP A N 1
ATOM 2852 C CA . ASP A 1 361 ? 5.120 -19.359 11.947 1.00 91.19 361 ASP A CA 1
ATOM 2853 C C . ASP A 1 361 ? 4.623 -18.974 13.351 1.00 91.19 361 ASP A C 1
ATOM 2855 O O . ASP A 1 361 ? 4.804 -19.752 14.286 1.00 91.19 361 ASP A O 1
ATOM 2859 N N . ASN A 1 362 ? 3.981 -17.808 13.506 1.00 93.56 362 ASN A N 1
ATOM 2860 C CA . ASN A 1 362 ? 3.622 -17.237 14.810 1.00 93.56 362 ASN A CA 1
ATOM 2861 C C . ASN A 1 362 ? 2.145 -16.828 14.945 1.00 93.56 362 ASN A C 1
ATOM 2863 O O . ASN A 1 362 ? 1.674 -16.605 16.064 1.00 93.56 362 ASN A O 1
ATOM 2867 N N . MET A 1 363 ? 1.417 -16.670 13.837 1.00 95.44 363 MET A N 1
ATOM 2868 C CA . MET A 1 363 ? 0.029 -16.198 13.848 1.00 95.44 363 MET A CA 1
ATOM 2869 C C . MET A 1 363 ? -0.761 -16.675 12.631 1.00 95.44 363 MET A C 1
ATOM 2871 O O . MET A 1 363 ? -0.200 -16.932 11.567 1.00 95.44 363 MET A O 1
ATOM 2875 N N . ASN A 1 364 ? -2.082 -16.738 12.781 1.00 96.19 364 ASN A N 1
ATOM 2876 C CA . ASN A 1 364 ? -3.005 -16.869 11.661 1.00 96.19 364 ASN A CA 1
ATOM 2877 C C . ASN A 1 364 ? -3.008 -15.549 10.889 1.00 96.19 364 ASN A C 1
ATOM 2879 O O . ASN A 1 364 ? -3.248 -14.485 11.464 1.00 96.19 364 ASN A O 1
ATOM 2883 N N . VAL A 1 365 ? -2.713 -15.601 9.594 1.00 97.31 365 VAL A N 1
ATOM 2884 C CA . VAL A 1 365 ? -2.577 -14.402 8.767 1.00 97.31 365 VAL A CA 1
ATOM 2885 C C . VAL A 1 365 ? -3.859 -14.188 7.979 1.00 97.31 365 VAL A C 1
ATOM 2887 O O . VAL A 1 365 ? -4.243 -15.015 7.158 1.00 97.31 365 VAL A O 1
ATOM 2890 N N . HIS A 1 366 ? -4.500 -13.053 8.211 1.00 97.12 366 HIS A N 1
ATOM 2891 C CA . HIS A 1 366 ? -5.721 -12.631 7.542 1.00 97.12 366 HIS A CA 1
ATOM 2892 C C . HIS A 1 366 ? -5.369 -11.574 6.499 1.00 97.12 366 HIS A C 1
ATOM 2894 O O . HIS A 1 366 ? -4.952 -10.462 6.828 1.00 97.12 366 HIS A O 1
ATOM 2900 N N . ILE A 1 367 ? -5.498 -11.911 5.221 1.00 95.12 367 ILE A N 1
ATOM 2901 C CA . ILE A 1 367 ? -5.218 -10.982 4.132 1.00 95.12 367 ILE A CA 1
ATOM 2902 C C . ILE A 1 367 ? -6.514 -10.288 3.726 1.00 95.12 367 ILE A C 1
ATOM 2904 O O . ILE A 1 367 ? -7.433 -10.912 3.198 1.00 95.12 367 ILE A O 1
ATOM 2908 N N . LEU A 1 368 ? -6.559 -8.976 3.942 1.00 94.94 368 LEU A N 1
ATOM 2909 C CA . LEU A 1 368 ? -7.681 -8.106 3.616 1.00 94.94 368 LEU A CA 1
ATOM 2910 C C . LEU A 1 368 ? -7.393 -7.410 2.284 1.00 94.94 368 LEU A C 1
ATOM 2912 O O . LEU A 1 368 ? -6.552 -6.512 2.200 1.00 94.94 368 LEU A O 1
ATOM 2916 N N . THR A 1 369 ? -8.078 -7.841 1.229 1.00 91.06 369 THR A N 1
ATOM 2917 C CA . THR A 1 369 ? -7.915 -7.296 -0.126 1.00 91.06 369 THR A CA 1
ATOM 2918 C C . THR A 1 369 ? -9.147 -6.474 -0.498 1.00 91.06 369 THR A C 1
ATOM 2920 O O . THR A 1 369 ? -10.233 -7.052 -0.529 1.00 91.06 369 THR A O 1
ATOM 2923 N N . PRO A 1 370 ? -9.027 -5.178 -0.848 1.00 90.88 370 PRO A N 1
ATOM 2924 C CA . PRO A 1 370 ? -10.149 -4.396 -1.361 1.00 90.88 370 PRO A CA 1
ATOM 2925 C C . PRO A 1 370 ? -10.856 -5.112 -2.519 1.00 90.88 370 PRO A C 1
ATOM 2927 O O . PRO A 1 370 ? -10.200 -5.730 -3.367 1.00 90.88 370 PRO A O 1
ATOM 2930 N N . SER A 1 371 ? -12.186 -5.074 -2.548 1.00 84.81 371 SER A N 1
ATOM 2931 C CA . SER A 1 371 ? -12.988 -5.863 -3.496 1.00 84.81 371 SER A CA 1
ATOM 2932 C C . SER A 1 371 ? -12.670 -5.547 -4.956 1.00 84.81 371 SER A C 1
ATOM 2934 O O . SER A 1 371 ? -12.596 -6.464 -5.781 1.00 84.81 371 SER A O 1
ATOM 2936 N N . ASP A 1 372 ? -12.398 -4.274 -5.254 1.00 73.81 372 ASP A N 1
ATOM 2937 C CA . ASP A 1 372 ? -12.045 -3.804 -6.598 1.00 73.81 372 ASP A CA 1
ATOM 2938 C C . ASP A 1 372 ? -10.557 -3.960 -6.933 1.00 73.81 372 ASP A C 1
ATOM 2940 O O . ASP A 1 372 ? -10.149 -3.745 -8.076 1.00 73.81 372 ASP A O 1
ATOM 2944 N N . SER A 1 373 ? -9.735 -4.377 -5.966 1.00 65.06 373 SER A N 1
ATOM 2945 C CA . SER A 1 373 ? -8.338 -4.717 -6.217 1.00 65.06 373 SER A CA 1
ATOM 2946 C C . SER A 1 373 ? -8.231 -6.031 -6.999 1.00 65.06 373 SER A C 1
ATOM 2948 O O . SER A 1 373 ? -9.057 -6.950 -6.871 1.00 65.06 373 SER A O 1
ATOM 2950 N N . MET A 1 374 ? -7.173 -6.155 -7.805 1.00 59.81 374 MET A N 1
ATOM 2951 C CA . MET A 1 374 ? -6.839 -7.418 -8.456 1.00 59.81 374 MET A CA 1
ATOM 2952 C C . MET A 1 374 ? -6.684 -8.525 -7.404 1.00 59.81 374 MET A C 1
ATOM 2954 O O . MET A 1 374 ? -5.916 -8.401 -6.456 1.00 59.81 374 MET A O 1
ATOM 2958 N N . HIS A 1 375 ? -7.422 -9.623 -7.582 1.00 54.44 375 HIS A N 1
ATOM 2959 C CA . HIS A 1 375 ? -7.408 -10.743 -6.640 1.00 54.44 375 HIS A CA 1
ATOM 2960 C C . HIS A 1 375 ? -6.007 -11.361 -6.532 1.00 54.44 375 HIS A C 1
ATOM 2962 O O . HIS A 1 375 ? -5.328 -11.534 -7.548 1.00 54.44 375 HIS A O 1
ATOM 2968 N N . LEU A 1 376 ? -5.628 -11.801 -5.328 1.00 50.38 376 LEU A N 1
ATOM 2969 C CA . LEU A 1 376 ? -4.406 -12.575 -5.092 1.00 50.38 376 LEU A CA 1
ATOM 2970 C C . LEU A 1 376 ? -4.272 -13.783 -6.023 1.00 50.38 376 LEU A C 1
ATOM 2972 O O . LEU A 1 376 ? -3.183 -14.036 -6.503 1.00 50.38 376 LEU A O 1
ATOM 2976 N N . ASP A 1 377 ? -5.354 -14.474 -6.389 1.00 40.03 377 ASP A N 1
ATOM 2977 C CA . ASP A 1 377 ? -5.309 -15.572 -7.359 1.00 40.03 377 ASP A CA 1
ATOM 2978 C C . ASP A 1 377 ? -4.956 -15.118 -8.776 1.00 40.03 377 ASP A C 1
ATOM 2980 O O . ASP A 1 377 ? -4.307 -15.859 -9.515 1.00 40.03 377 ASP A O 1
ATOM 2984 N N . LYS A 1 378 ? -5.317 -13.887 -9.161 1.00 42.47 378 LYS A N 1
ATOM 2985 C CA . LYS A 1 378 ? -4.775 -13.285 -10.379 1.00 42.47 378 LYS A CA 1
ATOM 2986 C C . LYS A 1 378 ? -3.292 -12.979 -10.185 1.00 42.47 378 LYS A C 1
ATOM 2988 O O . LYS A 1 378 ? -2.555 -13.344 -11.077 1.00 42.47 378 LYS A O 1
ATOM 2993 N N . LEU A 1 379 ? -2.832 -12.461 -9.042 1.00 42.28 379 LEU A N 1
ATOM 2994 C CA . LEU A 1 379 ? -1.394 -12.298 -8.718 1.00 42.28 379 LEU A CA 1
ATOM 2995 C C . LEU A 1 379 ? -0.600 -13.621 -8.564 1.00 42.28 379 LEU A C 1
ATOM 2997 O O . LEU A 1 379 ? 0.616 -13.634 -8.732 1.00 42.28 379 LEU A O 1
ATOM 3001 N N . ARG A 1 380 ? -1.268 -14.733 -8.234 1.00 40.28 380 ARG A N 1
ATOM 3002 C CA . ARG A 1 380 ? -0.691 -16.083 -8.104 1.00 40.28 380 ARG A CA 1
ATOM 3003 C C . ARG A 1 380 ? -0.615 -16.790 -9.458 1.00 40.28 380 ARG A C 1
ATOM 3005 O O . ARG A 1 380 ? 0.363 -17.475 -9.730 1.00 40.28 380 ARG A O 1
ATOM 3012 N N . ARG A 1 381 ? -1.645 -16.649 -10.308 1.00 32.53 381 ARG A N 1
ATOM 3013 C CA . ARG A 1 381 ? -1.726 -17.273 -11.651 1.00 32.53 381 ARG A CA 1
ATOM 3014 C C . ARG A 1 381 ? -1.032 -16.456 -12.728 1.00 32.53 381 ARG A C 1
ATOM 3016 O O . ARG A 1 381 ? -0.419 -17.003 -13.635 1.00 32.53 381 ARG A O 1
ATOM 3023 N N . THR A 1 382 ? -1.134 -15.144 -12.625 1.00 35.78 382 THR A N 1
ATOM 3024 C CA . THR A 1 382 ? -0.186 -14.228 -13.228 1.00 35.78 382 THR A CA 1
ATOM 3025 C C . THR A 1 382 ? 0.648 -13.757 -12.064 1.00 35.78 382 THR A C 1
ATOM 3027 O O . THR A 1 382 ? 0.154 -12.929 -11.324 1.00 35.78 382 THR A O 1
ATOM 3030 N N . LEU A 1 383 ? 1.892 -14.206 -11.890 1.00 34.81 383 LEU A N 1
ATOM 3031 C CA . LEU A 1 383 ? 2.877 -13.215 -11.452 1.00 34.81 383 LEU A CA 1
ATOM 3032 C C . LEU A 1 383 ? 2.697 -12.070 -12.453 1.00 34.81 383 LEU A C 1
ATOM 3034 O O . LEU A 1 383 ? 2.996 -12.282 -13.635 1.00 34.81 383 LEU A O 1
ATOM 3038 N N . PRO A 1 384 ? 2.027 -10.957 -12.099 1.00 34.09 384 PRO A N 1
ATOM 3039 C CA . PRO A 1 384 ? 1.607 -10.032 -13.119 1.00 34.09 384 PRO A CA 1
ATOM 3040 C C . PRO A 1 384 ? 2.891 -9.442 -13.659 1.00 34.09 384 PRO A C 1
ATOM 3042 O O . PRO A 1 384 ? 3.771 -9.045 -12.898 1.00 34.09 384 PRO A O 1
ATOM 3045 N N . ILE A 1 385 ? 2.955 -9.336 -14.976 1.00 35.34 385 ILE A N 1
ATOM 3046 C CA . ILE A 1 385 ? 3.984 -8.629 -15.744 1.00 35.34 385 ILE A CA 1
ATOM 3047 C C . ILE A 1 385 ? 4.225 -7.186 -15.209 1.00 35.34 385 ILE A C 1
ATOM 3049 O O . ILE A 1 385 ? 5.191 -6.541 -15.590 1.00 35.34 385 ILE A O 1
ATOM 3053 N N . ASN A 1 386 ? 3.396 -6.707 -14.269 1.00 34.34 386 ASN A N 1
ATOM 3054 C CA . ASN A 1 386 ? 3.445 -5.399 -13.620 1.00 34.34 386 ASN A CA 1
ATOM 3055 C C . ASN A 1 386 ? 3.851 -5.427 -12.121 1.00 34.34 386 ASN A C 1
ATOM 3057 O O . ASN A 1 386 ? 3.712 -4.417 -11.438 1.00 34.34 386 ASN A O 1
ATOM 3061 N N . HIS A 1 387 ? 4.320 -6.552 -11.571 1.00 35.66 387 HIS A N 1
ATOM 3062 C CA . HIS A 1 387 ? 4.951 -6.593 -10.242 1.00 35.66 387 HIS A CA 1
ATOM 3063 C C . HIS A 1 387 ? 6.371 -6.004 -10.332 1.00 35.66 387 HIS A C 1
ATOM 3065 O O . HIS A 1 387 ? 7.036 -6.241 -11.339 1.00 35.66 387 HIS A O 1
ATOM 3071 N N . PRO A 1 388 ? 6.929 -5.380 -9.276 1.00 38.91 388 PRO A N 1
ATOM 3072 C CA . PRO A 1 388 ? 8.370 -5.079 -9.179 1.00 38.91 388 PRO A CA 1
ATOM 3073 C C . PRO A 1 388 ? 9.303 -6.280 -9.468 1.00 38.91 388 PRO A C 1
ATOM 3075 O O . PRO A 1 388 ? 10.485 -6.108 -9.741 1.00 38.91 388 PRO A O 1
ATOM 3078 N N . GLN A 1 389 ? 8.756 -7.505 -9.477 1.00 37.69 389 GLN A N 1
ATOM 3079 C CA . GLN A 1 389 ? 9.436 -8.762 -9.797 1.00 37.69 389 GLN A CA 1
ATOM 3080 C C . GLN A 1 389 ? 9.314 -9.178 -11.276 1.00 37.69 389 GLN A C 1
ATOM 3082 O O . GLN A 1 389 ? 9.902 -10.179 -11.673 1.00 37.69 389 GLN A O 1
ATOM 3087 N N . ALA A 1 390 ? 8.655 -8.404 -12.146 1.00 36.47 390 ALA A N 1
ATOM 3088 C CA . ALA A 1 390 ? 8.779 -8.571 -13.599 1.00 36.47 390 ALA A CA 1
ATOM 3089 C C . ALA A 1 390 ? 10.187 -8.202 -14.117 1.00 36.47 390 ALA A C 1
ATOM 3091 O O . ALA A 1 390 ? 10.538 -8.527 -15.252 1.00 36.47 390 ALA A O 1
ATOM 3092 N N . GLY A 1 391 ? 11.042 -7.643 -13.251 1.00 41.84 391 GLY A N 1
ATOM 3093 C CA . GLY A 1 391 ? 12.489 -7.604 -13.453 1.00 41.84 391 GLY A CA 1
ATOM 3094 C C . GLY A 1 391 ? 13.144 -8.990 -13.566 1.00 41.84 391 GLY A C 1
ATOM 3095 O O . GLY A 1 391 ? 14.213 -9.099 -14.155 1.00 41.84 391 GLY A O 1
ATOM 3096 N N . LEU A 1 392 ? 12.497 -10.074 -13.110 1.00 39.81 392 LEU A N 1
ATOM 3097 C CA . LEU A 1 392 ? 13.030 -11.443 -13.201 1.00 39.81 392 LEU A CA 1
ATOM 3098 C C . LEU A 1 392 ? 12.723 -12.148 -14.533 1.00 39.81 392 LEU A C 1
ATOM 3100 O O . LEU A 1 392 ? 13.552 -12.928 -14.996 1.00 39.81 392 LEU A O 1
ATOM 3104 N N . MET A 1 393 ? 11.625 -11.810 -15.229 1.00 40.62 393 MET A N 1
ATOM 3105 C CA . MET A 1 393 ? 11.451 -12.228 -16.638 1.00 40.62 393 MET A CA 1
ATOM 3106 C C . MET A 1 393 ? 12.481 -11.557 -17.558 1.00 40.62 393 MET A C 1
ATOM 3108 O O . MET A 1 393 ? 12.822 -12.092 -18.609 1.00 40.62 393 MET A O 1
ATOM 3112 N N . ASN A 1 394 ? 13.029 -10.427 -17.117 1.00 52.41 394 ASN A N 1
ATOM 3113 C CA . ASN A 1 394 ? 14.151 -9.749 -17.740 1.00 52.41 394 ASN A CA 1
ATOM 3114 C C . ASN A 1 394 ? 15.506 -10.347 -17.338 1.00 52.41 394 ASN A C 1
ATOM 3116 O O . ASN A 1 394 ? 16.380 -10.403 -18.191 1.00 52.41 394 ASN A O 1
ATOM 3120 N N . ILE A 1 395 ? 15.706 -10.833 -16.106 1.00 58.88 395 ILE A N 1
ATOM 3121 C CA . ILE A 1 395 ? 16.999 -11.404 -15.677 1.00 58.88 395 ILE A CA 1
ATOM 3122 C C . ILE A 1 395 ? 17.406 -12.598 -16.542 1.00 58.88 395 ILE A C 1
ATOM 3124 O O . ILE A 1 395 ? 18.530 -12.610 -17.036 1.00 58.88 395 ILE A O 1
ATOM 3128 N N . ASP A 1 396 ? 16.518 -13.558 -16.806 1.00 61.38 396 ASP A N 1
ATOM 3129 C CA . ASP A 1 396 ? 16.853 -14.712 -17.655 1.00 61.38 396 ASP A CA 1
ATOM 3130 C C . ASP A 1 396 ? 17.155 -14.299 -19.103 1.00 61.38 396 ASP A C 1
ATOM 3132 O O . ASP A 1 396 ? 18.085 -14.811 -19.733 1.00 61.38 396 ASP A O 1
ATOM 3136 N N . ILE A 1 397 ? 16.380 -13.353 -19.638 1.00 66.00 397 ILE A N 1
ATOM 3137 C CA . ILE A 1 397 ? 16.564 -12.807 -20.988 1.00 66.00 397 ILE A CA 1
ATOM 3138 C C . ILE A 1 397 ? 17.892 -12.052 -21.071 1.00 66.00 397 ILE A C 1
ATOM 3140 O O . ILE A 1 397 ? 18.705 -12.332 -21.950 1.00 66.00 397 ILE A O 1
ATOM 3144 N N . PHE A 1 398 ? 18.150 -11.143 -20.137 1.00 71.44 398 PHE A N 1
ATOM 3145 C CA . PHE A 1 398 ? 19.368 -10.351 -20.075 1.00 71.44 398 PHE A CA 1
ATOM 3146 C C . PHE A 1 398 ? 20.595 -11.211 -19.781 1.00 71.44 398 PHE A C 1
ATOM 3148 O O . PHE A 1 398 ? 21.639 -10.976 -20.375 1.00 71.44 398 PHE A O 1
ATOM 3155 N N . THR A 1 399 ? 20.472 -12.262 -18.971 1.00 72.00 399 THR A N 1
ATOM 3156 C CA . THR A 1 399 ? 21.548 -13.237 -18.741 1.00 72.00 399 THR A CA 1
ATOM 3157 C C . THR A 1 399 ? 21.870 -14.003 -20.024 1.00 72.00 399 THR A C 1
ATOM 3159 O O . THR A 1 399 ? 23.039 -14.150 -20.379 1.00 72.00 399 THR A O 1
ATOM 3162 N N . LYS A 1 400 ? 20.856 -14.436 -20.786 1.00 73.19 400 LYS A N 1
ATOM 3163 C CA . LYS A 1 400 ? 21.055 -15.068 -22.103 1.00 73.19 400 LYS A CA 1
ATOM 3164 C C . LYS A 1 400 ? 21.698 -14.112 -23.111 1.00 73.19 400 LYS A C 1
ATOM 3166 O O . LYS A 1 400 ? 22.624 -14.517 -23.809 1.00 73.19 400 LYS A O 1
ATOM 3171 N N . VAL A 1 401 ? 21.254 -12.854 -23.162 1.00 72.44 401 VAL A N 1
ATOM 3172 C CA . VAL A 1 401 ? 21.843 -11.812 -24.023 1.00 72.44 401 VAL A CA 1
ATOM 3173 C C . VAL A 1 401 ? 23.289 -11.521 -23.624 1.00 72.44 401 VAL A C 1
ATOM 3175 O O . VAL A 1 401 ? 24.152 -11.464 -24.494 1.00 72.44 401 VAL A O 1
ATOM 3178 N N . LEU A 1 402 ? 23.582 -11.413 -22.328 1.00 76.62 402 LEU A N 1
ATOM 3179 C CA . LEU A 1 402 ? 24.931 -11.202 -21.802 1.00 76.62 402 LEU A CA 1
ATOM 3180 C C . LEU A 1 402 ? 25.868 -12.357 -22.172 1.00 76.62 402 LEU A C 1
ATOM 3182 O O . LEU A 1 402 ? 26.985 -12.126 -22.634 1.00 76.62 402 LEU A O 1
ATOM 3186 N N . ASN A 1 403 ? 25.405 -13.599 -22.019 1.00 79.75 403 ASN A N 1
ATOM 3187 C CA . ASN A 1 403 ? 26.176 -14.784 -22.390 1.00 79.75 403 ASN A CA 1
ATOM 3188 C C . ASN A 1 403 ? 26.429 -14.846 -23.904 1.00 79.75 403 ASN A C 1
ATOM 3190 O O . ASN A 1 403 ? 27.551 -15.132 -24.318 1.00 79.75 403 ASN A O 1
ATOM 3194 N N . ALA A 1 404 ? 25.429 -14.520 -24.730 1.00 75.38 404 ALA A N 1
ATOM 3195 C CA . ALA A 1 404 ? 25.592 -14.440 -26.181 1.00 75.38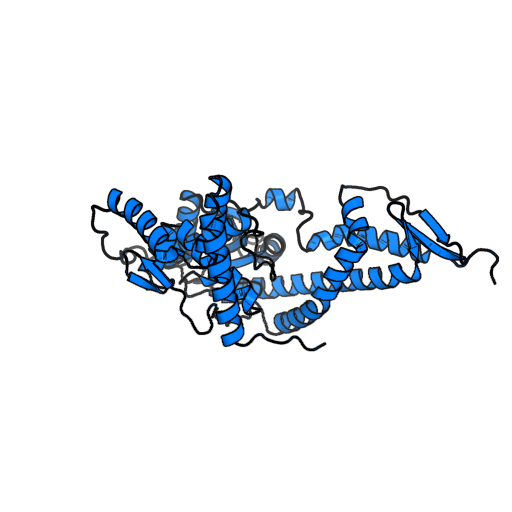 404 ALA A CA 1
ATOM 3196 C C . ALA A 1 404 ? 26.563 -13.321 -26.592 1.00 75.38 404 ALA A C 1
ATOM 3198 O O . ALA A 1 404 ? 27.422 -13.552 -27.436 1.00 75.38 404 ALA A O 1
ATO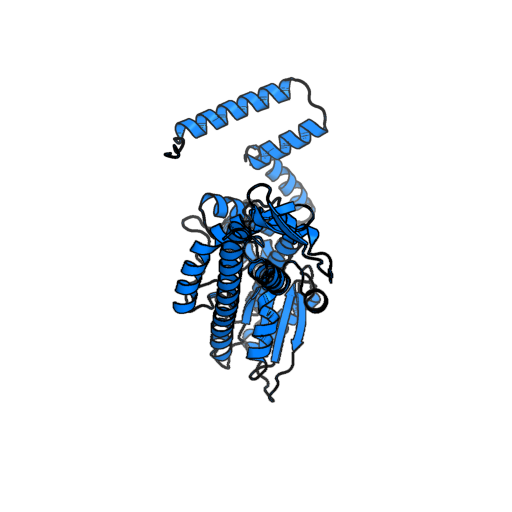M 3199 N N . ALA A 1 405 ? 26.480 -12.142 -25.963 1.00 75.81 405 ALA A N 1
ATOM 3200 C CA . ALA A 1 405 ? 27.372 -11.010 -26.223 1.00 75.81 405 ALA A CA 1
ATOM 3201 C C . ALA A 1 405 ? 28.834 -11.363 -25.929 1.00 75.81 405 ALA A C 1
ATOM 3203 O O . ALA A 1 405 ? 29.714 -11.071 -26.732 1.00 75.81 405 ALA A O 1
ATOM 3204 N N . ARG A 1 406 ? 29.087 -12.032 -24.795 1.00 79.69 406 ARG A N 1
ATOM 3205 C CA . ARG A 1 406 ? 30.427 -12.483 -24.388 1.00 79.69 406 ARG A CA 1
ATOM 3206 C C . ARG A 1 406 ? 30.983 -13.595 -25.278 1.00 79.69 406 ARG A C 1
ATOM 3208 O O . ARG A 1 406 ? 32.197 -13.737 -25.373 1.00 79.69 406 ARG A O 1
ATOM 3215 N N . ALA A 1 407 ? 30.115 -14.376 -25.918 1.00 79.94 407 ALA A N 1
ATOM 3216 C CA . ALA A 1 407 ? 30.520 -15.407 -26.867 1.00 79.94 407 ALA A CA 1
ATOM 3217 C C . ALA A 1 407 ? 30.936 -14.835 -28.236 1.00 79.94 407 ALA A C 1
ATOM 3219 O O . ALA A 1 407 ? 31.583 -15.541 -29.011 1.00 79.94 407 ALA A O 1
ATOM 3220 N N . VAL A 1 408 ? 30.600 -13.573 -28.544 1.00 74.94 408 VAL A N 1
ATOM 3221 C CA . VAL A 1 408 ? 31.076 -12.905 -29.762 1.00 74.94 408 VAL A CA 1
ATOM 3222 C C . VAL A 1 408 ? 32.527 -12.471 -29.553 1.00 74.94 408 VAL A C 1
ATOM 3224 O O . VAL A 1 408 ? 32.812 -11.418 -28.988 1.00 74.94 408 VAL A O 1
ATOM 3227 N N . GLY A 1 409 ? 33.450 -13.331 -29.978 1.00 65.00 409 GLY A N 1
ATOM 3228 C CA . GLY A 1 409 ? 34.881 -13.039 -29.986 1.00 65.00 409 GLY A CA 1
ATOM 3229 C C . GLY A 1 409 ? 35.285 -12.009 -31.054 1.00 65.00 409 GLY A C 1
ATOM 3230 O O . GLY A 1 409 ? 34.465 -11.619 -31.896 1.00 65.00 409 GLY A O 1
ATOM 3231 N N . PRO A 1 410 ? 36.560 -11.574 -31.051 1.00 62.78 410 PRO A N 1
ATOM 3232 C CA . PRO A 1 410 ? 37.103 -10.741 -32.122 1.00 62.78 410 PRO A CA 1
ATOM 3233 C C . PRO A 1 410 ? 36.921 -11.421 -33.484 1.00 62.78 410 PRO A C 1
ATOM 3235 O O . PRO A 1 410 ? 36.860 -12.652 -33.569 1.00 62.78 410 PRO A O 1
ATOM 3238 N N . GLN A 1 411 ? 36.809 -10.620 -34.547 1.00 65.75 411 GLN A N 1
ATOM 3239 C CA . GLN A 1 411 ? 36.591 -11.139 -35.893 1.00 65.75 411 GLN A CA 1
ATOM 3240 C C . GLN A 1 411 ? 37.685 -12.168 -36.249 1.00 65.75 411 GLN A C 1
ATOM 3242 O O . GLN A 1 411 ? 38.877 -11.889 -36.079 1.00 65.75 411 GLN A O 1
ATOM 3247 N N . PRO A 1 412 ? 37.319 -13.373 -36.728 1.00 59.09 412 PRO A N 1
ATOM 3248 C CA . PRO A 1 412 ? 38.306 -14.369 -37.118 1.00 59.09 412 PRO A CA 1
ATOM 3249 C C . PRO A 1 412 ? 39.233 -13.798 -38.199 1.00 59.09 412 PRO A C 1
ATOM 3251 O O . PRO A 1 412 ? 38.771 -13.433 -39.278 1.00 59.09 412 PRO A O 1
ATOM 3254 N N . GLY A 1 413 ? 40.536 -13.729 -37.912 1.00 59.53 413 GLY A N 1
ATOM 3255 C CA . GLY A 1 413 ? 41.556 -13.287 -38.871 1.00 59.53 413 GLY A CA 1
ATOM 3256 C C . GLY A 1 413 ? 41.959 -11.808 -38.806 1.00 59.53 413 GLY A C 1
ATOM 3257 O O . GLY A 1 413 ? 42.735 -11.379 -39.656 1.00 59.53 413 GLY A O 1
ATOM 3258 N N . THR A 1 414 ? 41.489 -11.038 -37.820 1.00 55.41 414 THR A N 1
ATOM 3259 C CA . THR A 1 414 ? 41.990 -9.680 -37.536 1.00 55.41 414 THR A CA 1
ATOM 3260 C C . THR A 1 414 ? 42.830 -9.705 -36.254 1.00 55.41 414 THR A C 1
ATOM 3262 O O . THR A 1 414 ? 42.302 -9.525 -35.156 1.00 55.41 414 THR A O 1
ATOM 3265 N N . SER A 1 415 ? 44.127 -9.986 -36.381 1.00 45.12 415 SER A N 1
ATOM 3266 C CA . SER A 1 415 ? 45.124 -9.879 -35.303 1.00 45.12 415 SER A CA 1
ATOM 3267 C C . SER A 1 415 ? 46.329 -9.094 -35.777 1.00 45.12 415 SER A C 1
ATOM 3269 O O . SER A 1 415 ? 46.779 -9.423 -36.901 1.00 45.12 415 SER A O 1
#

Foldseek 3Di:
DDDDDDDPVRVVVVVVVVVVVLVVVVVPDDDPVVVVVSVVVCVVVVNCVVVVVVVVVVVVVVPDPDDDDDDDQQPPVLVPDFLVRLLVVLLVVLVVVQFWDKDWDAFPDDDAAEAEEAEAAADDQQPLAPVPDDPLRLSSLLSVLLSLLSSVSSVNPFAAAEFPAEFPDQDPLDPPDQQWDADPNDIDRLADPVNSVVCNVCVVSVSVSLSVSSNVCNVVVHTRDGSSNRYNNPRYGHQDHVVLVVLVVVLVVCVVVVVVLCVVCVLQCVVQVPDDDPDPWDWDADPVQATWIQGNNDTDGLVVLQVSLVVLLVSLVSVVVSLVNSLVSNLVVQLVTDPSHHHYYYDYNQSVVVNCVSNSNPHIYMYIGGSSGDDVVCCVVPVDCPHSCVSVCVNVVSVVVNVSSVVRDGDPPDD